Protein AF-A0AA36I804-F1 (afdb_monomer_lite)

Organism: NCBI:txid2562239

Secondary structure (DSSP, 8-state):
--------SSSTTTTTSSS-------S---SS-----SGGG---SB-S-HHHHHHHHHHHHHTTTTEEEEEEEE-TTSTHHHHTTT-EEEEEEEEESSHHHHHHHHHHHHHHHH-SSHHHHHHHHHTS-HHHHHTTS---TTTHHHHHTSPP-HHHHHHHHHHS-HHHHHHHHHHHHHHHHS---TT---TTS-TTTTEESS--GGG--SBPTTSSSBPP-S-EE--TTSGGGSSHHHHHHHHHHHHHS-EEEEES--TTT--HHHHS-TT---S-EEEEE---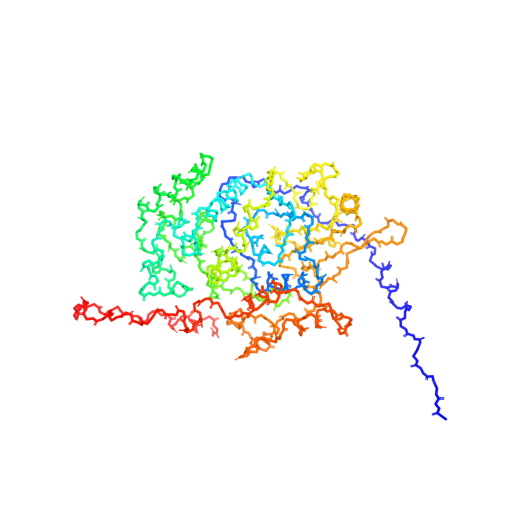SSSGGGSGGGS-HHHHHHHHHHHGGG-EEEEESSS-GGGSEEEEEE-TTS-EEEEES--S-GGGGS-HHHHTTS-TTT----SSPPPPHHHHHHHHTTTS--PPPPHHHHHHHHHHHS--GGG-TTTSPP--S-SSSS-TT-------STTSGGGS--

Foldseek 3Di:
DDDDDDDPDPPPVVVVVPPCPPDPDPDVDDPFDDQDEDDLNAQQFDQFLVLLLLLQLLLCQLVVVQEWQEEEEELGRVSVLLNLLRHQYQAYFYEYLYVLSLLSSLLLLLLLLLAQALQLSVCLLQQFRQVVVLLAPHDELVCQLVRLPGQRDPVSPVSSLVSDDPSSNVSSVVVNCLSNVDPLPVPCPDPPSGLNNAETAADDCVQFDPAFLQLSFGRGDSHGYNNQLARCNVGRSSSVSSSVSSVNHHYHYYYSDGPPVDAPCNGDPQLSQAAQYEYEDEPPDPDPCRQPQNRDQVRLLRQCVNNDPNWYWYAYGRDHQQRRIWTWDQDPPRGIGTGGLRPFDCLLQAECVRVPPHDVVSRNPPPDQRDFSQVSSCRSVVNPDRPDGDPSSRVSSNSNSYHGNSPDPVNRNDNDPPDPPPPPDDDPPPPPDPPPVPPPPD

Radius of gyration: 23.33 Å; chains: 1; bounding box: 69×56×72 Å

Structure (mmCIF, N/CA/C/O backbone):
data_AF-A0AA36I804-F1
#
_entry.id   AF-A0AA36I804-F1
#
loop_
_atom_site.group_PDB
_atom_site.id
_atom_site.type_symbol
_atom_site.label_atom_id
_atom_site.label_alt_id
_atom_site.label_comp_id
_atom_site.label_asym_id
_atom_site.label_entity_id
_atom_site.label_seq_id
_atom_site.pdbx_PDB_ins_code
_atom_site.Cartn_x
_atom_site.Cartn_y
_atom_site.Cartn_z
_atom_site.occupancy
_atom_site.B_iso_or_equiv
_atom_site.auth_seq_id
_atom_site.auth_comp_id
_atom_site.auth_asym_id
_atom_site.auth_atom_id
_atom_site.pdbx_PDB_model_num
ATOM 1 N N . MET A 1 1 ? -43.777 -33.871 27.467 1.00 36.34 1 MET A N 1
ATOM 2 C CA . MET A 1 1 ? -42.308 -34.022 27.577 1.00 36.34 1 MET A CA 1
ATOM 3 C C . MET A 1 1 ? -41.627 -33.100 26.575 1.00 36.34 1 MET A C 1
ATOM 5 O O . MET A 1 1 ? -41.025 -33.543 25.610 1.00 36.34 1 MET A O 1
ATOM 9 N N . VAL A 1 2 ? -41.787 -31.798 26.796 1.00 34.91 2 VAL A N 1
ATOM 10 C CA . VAL A 1 2 ? -41.120 -30.710 26.077 1.00 34.91 2 VAL A CA 1
ATOM 11 C C . VAL A 1 2 ? -40.857 -29.665 27.151 1.00 34.91 2 VAL A C 1
ATOM 13 O O . VAL A 1 2 ? -41.813 -29.263 27.807 1.00 34.91 2 VAL A O 1
ATOM 16 N N . HIS A 1 3 ? -39.584 -29.344 27.376 1.00 30.28 3 HIS A N 1
ATOM 17 C CA . HIS A 1 3 ? -39.017 -28.096 27.909 1.00 30.28 3 HIS A CA 1
ATOM 18 C C . HIS A 1 3 ? -37.711 -28.363 28.670 1.00 30.28 3 HIS A C 1
ATOM 20 O O . HIS A 1 3 ? -37.581 -29.375 29.349 1.00 30.28 3 HIS A O 1
ATOM 26 N N . LEU A 1 4 ? -36.821 -27.366 28.581 1.00 29.67 4 LEU A N 1
ATOM 27 C CA . LEU A 1 4 ? -35.582 -27.129 29.338 1.00 29.67 4 LEU A CA 1
ATOM 28 C C . LEU A 1 4 ? -34.293 -27.754 28.788 1.00 29.67 4 LEU A C 1
ATOM 30 O O . LEU A 1 4 ? -33.964 -28.892 29.086 1.00 29.67 4 LEU A O 1
ATOM 34 N N . ALA A 1 5 ? -33.521 -26.933 28.062 1.00 29.45 5 ALA A N 1
ATOM 35 C CA . ALA A 1 5 ? -32.164 -26.531 28.473 1.00 29.45 5 ALA A CA 1
ATOM 36 C C . ALA A 1 5 ? -31.499 -25.648 27.394 1.00 29.45 5 ALA A C 1
ATOM 38 O O . ALA A 1 5 ? -30.772 -26.132 26.533 1.00 29.45 5 ALA A O 1
ATOM 39 N N . ARG A 1 6 ? -31.728 -24.330 27.440 1.00 37.41 6 ARG A N 1
ATOM 40 C CA . ARG A 1 6 ? -30.865 -23.319 26.796 1.00 37.41 6 ARG A CA 1
ATOM 41 C C . ARG A 1 6 ? -30.907 -22.040 27.628 1.00 37.41 6 ARG A C 1
ATOM 43 O O . ARG A 1 6 ? -31.698 -21.150 27.351 1.00 37.41 6 ARG A O 1
ATOM 50 N N . ALA A 1 7 ? -30.095 -21.993 28.682 1.00 34.31 7 ALA A N 1
ATOM 51 C CA . ALA A 1 7 ? -29.822 -20.769 29.439 1.00 34.31 7 ALA A CA 1
ATOM 52 C C . ALA A 1 7 ? -28.572 -20.920 30.328 1.00 34.31 7 ALA A C 1
ATOM 54 O O . ALA A 1 7 ? -28.661 -20.723 31.530 1.00 34.31 7 ALA A O 1
ATOM 55 N N . GLN A 1 8 ? -27.413 -21.296 29.772 1.00 33.22 8 GLN A N 1
ATOM 56 C CA . GLN A 1 8 ? -26.123 -21.204 30.479 1.00 33.22 8 GLN A CA 1
ATOM 57 C C . GLN A 1 8 ? -24.974 -21.004 29.477 1.00 33.22 8 GLN A C 1
ATOM 59 O O . GLN A 1 8 ? -24.332 -21.963 29.069 1.00 33.22 8 GLN A O 1
ATOM 64 N N . SER A 1 9 ? -24.716 -19.763 29.057 1.00 37.69 9 SER A N 1
ATOM 65 C CA . SER A 1 9 ? -23.403 -19.401 28.476 1.00 37.69 9 SER A CA 1
ATOM 66 C C . SER A 1 9 ? -23.043 -17.909 28.525 1.00 37.69 9 SER A C 1
ATOM 68 O O . SER A 1 9 ? -21.927 -17.556 28.161 1.00 37.69 9 SER A O 1
ATOM 70 N N . ALA A 1 10 ? -23.902 -17.024 29.046 1.00 36.06 10 ALA A N 1
ATOM 71 C CA . ALA A 1 10 ? -23.559 -15.602 29.187 1.00 36.06 10 ALA A CA 1
ATOM 72 C C . ALA A 1 10 ? -22.596 -15.306 30.361 1.00 36.06 10 ALA A C 1
ATOM 74 O O . ALA A 1 10 ? -21.935 -14.276 30.366 1.00 36.06 10 ALA A O 1
ATOM 75 N N . GLY A 1 11 ? -22.480 -16.210 31.344 1.00 31.12 11 GLY A N 1
ATOM 76 C CA . GLY A 1 11 ? -21.652 -15.999 32.542 1.00 31.12 11 GLY A CA 1
ATOM 77 C C . GLY A 1 11 ? -20.171 -16.372 32.402 1.00 31.12 11 GLY A C 1
ATOM 78 O O . GLY A 1 11 ? -19.367 -15.932 33.213 1.00 31.12 11 GLY A O 1
ATOM 79 N N . ALA A 1 12 ? -19.792 -17.152 31.384 1.00 34.53 12 ALA A N 1
ATOM 80 C CA . ALA A 1 12 ? -18.416 -17.642 31.224 1.00 34.53 12 ALA A CA 1
ATOM 81 C C . ALA A 1 12 ? -17.498 -16.677 30.449 1.00 34.53 12 ALA A C 1
ATOM 83 O O . ALA A 1 12 ? -16.282 -16.843 30.458 1.00 34.53 12 ALA A O 1
ATOM 84 N N . TRP A 1 13 ? -18.063 -15.658 29.793 1.00 33.75 13 TRP A N 1
ATOM 85 C CA . TRP A 1 13 ? -17.286 -14.665 29.044 1.0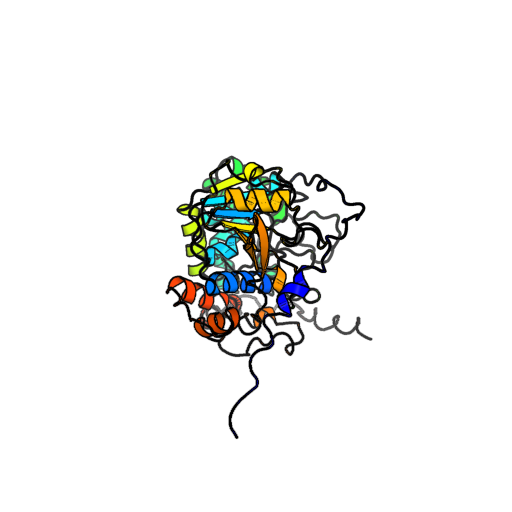0 33.75 13 TRP A CA 1
ATOM 86 C C . TRP A 1 13 ? -16.748 -13.531 29.925 1.00 33.75 13 TRP A C 1
ATOM 88 O O . TRP A 1 13 ? -15.673 -13.007 29.649 1.00 33.75 13 TRP A O 1
ATOM 98 N N . CYS A 1 14 ? -17.429 -13.184 31.024 1.00 32.28 14 CYS A N 1
ATOM 99 C CA . CYS A 1 14 ? -16.941 -12.145 31.938 1.00 32.28 14 CYS A CA 1
ATOM 100 C C . CYS A 1 14 ? -15.756 -12.613 32.797 1.00 32.28 14 CYS A C 1
ATOM 102 O O . CYS A 1 14 ? -14.885 -11.807 33.102 1.00 32.28 14 CYS A O 1
ATOM 104 N N . SER A 1 15 ? -15.660 -13.906 33.123 1.00 31.61 15 SER A N 1
ATOM 105 C CA . SER A 1 15 ? -14.543 -14.449 33.909 1.00 31.61 15 SER A CA 1
ATOM 106 C C . SER A 1 15 ? -13.250 -14.639 33.108 1.00 31.61 15 SER A C 1
ATOM 108 O O . SER A 1 15 ? -12.186 -14.745 33.706 1.00 31.61 15 SER A O 1
ATOM 110 N N . PHE A 1 16 ? -13.304 -14.646 31.770 1.00 34.97 16 PHE A N 1
ATOM 111 C CA . PHE A 1 16 ? -12.100 -14.756 30.932 1.00 34.97 16 PHE A CA 1
ATOM 112 C C . PHE A 1 16 ? -11.334 -13.423 30.816 1.00 34.97 16 PHE A C 1
ATOM 114 O O . PHE A 1 16 ? -10.134 -13.416 3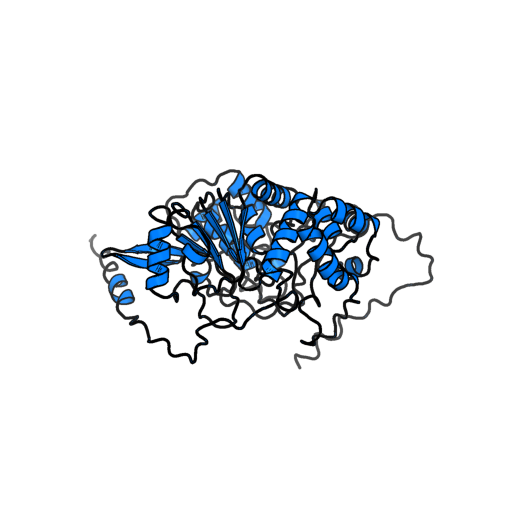0.558 1.00 34.97 16 PHE A O 1
ATOM 121 N N . LEU A 1 17 ? -12.003 -12.288 31.058 1.00 38.88 17 LEU A N 1
ATOM 122 C CA . LEU A 1 17 ? -11.404 -10.951 30.950 1.00 38.88 17 LEU A CA 1
ATOM 123 C C . LEU A 1 17 ? -10.764 -10.441 32.253 1.00 38.88 17 LEU A C 1
ATOM 125 O O . LEU A 1 17 ? -10.002 -9.478 32.207 1.00 38.88 17 LEU A O 1
ATOM 129 N N . GLU A 1 18 ? -11.022 -11.070 33.404 1.00 35.62 18 GLU A N 1
ATOM 130 C CA . GLU A 1 18 ? -10.453 -10.627 34.691 1.00 35.62 18 GLU A CA 1
ATOM 131 C C . GLU A 1 18 ? -9.109 -11.284 35.046 1.00 35.62 18 GLU A C 1
ATOM 133 O O . GLU A 1 18 ? -8.389 -10.775 35.907 1.00 35.62 18 GLU A O 1
ATOM 138 N N . GLU A 1 19 ? -8.711 -12.361 34.362 1.00 35.62 19 GLU A N 1
ATOM 139 C CA . GLU A 1 19 ? -7.488 -13.105 34.706 1.00 35.62 19 GLU A CA 1
ATOM 140 C C . GLU A 1 19 ? -6.243 -12.724 33.892 1.00 35.62 19 GLU A C 1
ATOM 142 O O . GLU A 1 19 ? -5.149 -13.212 34.166 1.00 35.62 19 GLU A O 1
ATOM 147 N N . HIS A 1 20 ? -6.352 -11.780 32.955 1.00 37.91 20 HIS A N 1
ATOM 148 C CA . HIS A 1 20 ? -5.180 -11.147 32.342 1.00 37.91 20 HIS A CA 1
ATOM 149 C C . HIS A 1 20 ? -4.800 -9.905 33.148 1.00 37.91 20 HIS A C 1
ATOM 151 O O . HIS A 1 20 ? -4.926 -8.766 32.696 1.00 37.91 20 HIS A O 1
ATOM 157 N N . LYS A 1 21 ? -4.316 -10.125 34.378 1.00 34.47 21 LYS A N 1
ATOM 158 C CA . LYS A 1 21 ? -3.497 -9.114 35.053 1.00 34.47 21 LYS A CA 1
ATOM 159 C C . LYS A 1 21 ? -2.364 -8.778 34.091 1.00 34.47 21 LYS A C 1
ATOM 161 O O . LYS A 1 21 ? -1.598 -9.673 33.744 1.00 34.47 21 LYS A O 1
ATOM 166 N N . ALA A 1 22 ? -2.306 -7.524 33.642 1.00 35.78 22 ALA A N 1
ATOM 167 C CA . ALA A 1 22 ? -1.203 -6.993 32.855 1.00 35.78 22 ALA A CA 1
ATOM 168 C C . ALA A 1 22 ? 0.107 -7.437 33.510 1.00 35.78 22 ALA A C 1
ATOM 170 O O . ALA A 1 22 ? 0.464 -6.957 34.587 1.00 35.78 22 ALA A O 1
ATOM 171 N N . VAL A 1 23 ? 0.764 -8.430 32.910 1.00 34.12 23 VAL A N 1
ATOM 172 C CA . VAL A 1 23 ? 2.086 -8.863 33.342 1.00 34.12 23 VAL A CA 1
ATOM 173 C C . VAL A 1 23 ? 2.969 -7.628 33.175 1.00 34.12 23 VAL A C 1
ATOM 175 O O . VAL A 1 23 ? 3.000 -7.089 32.064 1.00 34.12 23 VAL A O 1
ATOM 178 N N . PRO A 1 24 ? 3.624 -7.120 34.236 1.00 36.16 24 PRO A N 1
ATOM 179 C CA . PRO A 1 24 ? 4.566 -6.022 34.099 1.00 36.16 24 PRO A CA 1
ATOM 180 C C . PRO A 1 24 ? 5.615 -6.458 33.080 1.00 36.16 24 PRO A C 1
ATOM 182 O O . PRO A 1 24 ? 6.324 -7.444 33.281 1.00 36.16 24 PRO A O 1
ATOM 185 N N . TYR A 1 25 ? 5.610 -5.801 31.926 1.00 39.97 25 TYR A N 1
ATOM 186 C CA . TYR A 1 25 ? 6.404 -6.198 30.776 1.00 39.97 25 TYR A CA 1
ATOM 187 C C . TYR A 1 25 ? 7.845 -5.723 30.989 1.00 39.97 25 TYR A C 1
ATOM 189 O O . TYR A 1 25 ? 8.237 -4.663 30.516 1.00 39.97 25 TYR A O 1
ATOM 197 N N . GLU A 1 26 ? 8.629 -6.502 31.733 1.00 36.41 26 GLU A N 1
ATOM 198 C CA . GLU A 1 26 ? 10.083 -6.358 31.844 1.00 36.41 26 GLU A CA 1
ATOM 199 C C . GLU A 1 26 ? 10.768 -7.305 30.847 1.00 36.41 26 GLU A C 1
ATOM 201 O O . GLU A 1 26 ? 11.470 -8.245 31.212 1.00 36.41 26 GLU A O 1
ATOM 206 N N . PHE A 1 27 ? 10.581 -7.075 29.545 1.00 42.28 27 PHE A N 1
ATOM 207 C CA . PHE A 1 27 ? 11.726 -7.317 28.667 1.00 42.28 27 PHE A CA 1
ATOM 208 C C . PHE A 1 27 ? 12.724 -6.193 28.946 1.00 42.28 27 PHE A C 1
ATOM 210 O O . PHE A 1 27 ? 12.303 -5.090 29.287 1.00 42.28 27 PHE A O 1
ATOM 217 N N . GLY A 1 28 ? 14.028 -6.435 28.792 1.00 41.16 28 GLY A N 1
ATOM 218 C CA . GLY A 1 28 ? 15.053 -5.381 28.721 1.00 41.16 28 GLY A CA 1
ATOM 219 C C . GLY A 1 28 ? 14.850 -4.496 27.483 1.00 41.16 28 GLY A C 1
ATOM 220 O O . GLY A 1 28 ? 15.696 -4.445 26.597 1.00 41.16 28 GLY A O 1
ATOM 221 N N . ALA A 1 29 ? 13.661 -3.904 27.391 1.00 42.09 29 ALA A N 1
ATOM 222 C CA . ALA A 1 29 ? 13.040 -3.289 26.248 1.00 42.09 29 ALA A CA 1
ATOM 223 C C . ALA A 1 29 ? 13.727 -1.958 26.026 1.00 42.09 29 ALA A C 1
ATOM 225 O O . ALA A 1 29 ? 13.688 -1.072 26.882 1.00 42.09 29 ALA A O 1
ATOM 226 N N . LYS A 1 30 ? 14.364 -1.816 24.867 1.00 44.59 30 LYS A N 1
ATOM 227 C CA . LYS A 1 30 ? 14.705 -0.490 24.378 1.00 44.59 30 LYS A CA 1
ATOM 228 C C . LYS A 1 30 ? 13.410 0.328 24.392 1.00 44.59 30 LYS A C 1
ATOM 230 O O . LYS A 1 30 ? 12.423 -0.064 23.780 1.00 44.59 30 LYS A O 1
ATOM 235 N N . THR A 1 31 ? 13.401 1.416 25.153 1.00 51.88 31 THR A N 1
ATOM 236 C CA . THR A 1 31 ? 12.280 2.365 25.238 1.00 51.88 31 THR A CA 1
ATOM 237 C C . THR A 1 31 ? 12.224 3.303 24.033 1.00 51.88 31 THR A C 1
ATOM 239 O O . THR A 1 31 ? 11.329 4.139 23.952 1.00 51.88 31 THR A O 1
ATOM 242 N N . GLN A 1 32 ? 13.202 3.183 23.135 1.00 55.88 32 GLN A N 1
ATOM 243 C CA . GLN A 1 32 ? 13.317 3.905 21.881 1.00 55.88 32 GLN A CA 1
ATOM 244 C C . GLN A 1 32 ? 13.775 2.932 20.803 1.00 55.88 32 GLN A C 1
ATOM 246 O O . GLN A 1 32 ? 14.670 2.111 21.036 1.00 55.88 32 GLN A O 1
ATOM 251 N N . SER A 1 33 ? 13.164 3.044 19.632 1.00 58.56 33 SER A N 1
ATOM 252 C CA . SER A 1 33 ? 13.647 2.400 18.417 1.00 58.56 33 SER A CA 1
ATOM 253 C C . SER A 1 33 ? 15.117 2.755 18.145 1.00 58.56 33 SER A C 1
ATOM 255 O O . SER A 1 33 ? 15.566 3.865 18.444 1.00 58.56 33 SER A O 1
ATOM 257 N N . ASP A 1 34 ? 15.886 1.825 17.566 1.00 64.00 34 ASP A N 1
ATOM 258 C CA . ASP A 1 34 ? 17.216 2.162 17.047 1.00 64.00 34 ASP A CA 1
ATOM 259 C C . ASP A 1 34 ? 17.085 3.282 15.999 1.00 64.00 34 ASP A C 1
ATOM 261 O O . ASP A 1 34 ? 16.128 3.276 15.218 1.00 64.00 34 ASP A O 1
ATOM 265 N N . PRO A 1 35 ? 18.011 4.259 15.962 1.00 62.97 35 PRO A N 1
ATOM 266 C CA . PRO A 1 35 ? 17.950 5.336 14.987 1.00 62.97 35 PRO A CA 1
ATOM 267 C C . PRO A 1 35 ? 18.153 4.766 13.577 1.00 62.97 35 PRO A C 1
ATOM 269 O O . PRO A 1 35 ? 19.281 4.549 13.134 1.00 62.97 35 PRO A O 1
ATOM 272 N N . HIS A 1 36 ? 17.050 4.521 12.873 1.00 65.00 36 HIS A N 1
ATOM 273 C CA . HIS A 1 36 ? 17.043 4.243 11.442 1.00 65.00 36 HIS A CA 1
ATOM 274 C C . HIS A 1 36 ? 17.250 5.556 10.698 1.00 65.00 36 HIS A C 1
ATOM 276 O O . HIS A 1 36 ? 16.462 6.492 10.852 1.00 65.00 36 HIS A O 1
ATOM 282 N N . ALA A 1 37 ? 18.316 5.646 9.905 1.00 73.81 37 ALA A N 1
ATOM 283 C CA . ALA A 1 37 ? 18.656 6.892 9.239 1.00 73.81 37 ALA A CA 1
ATOM 284 C C . ALA A 1 37 ? 19.238 6.655 7.847 1.00 73.81 37 ALA A C 1
ATOM 286 O O . ALA A 1 37 ? 20.262 5.992 7.662 1.00 73.81 37 ALA A O 1
ATOM 287 N N . GLY A 1 38 ? 18.605 7.301 6.870 1.00 84.12 38 GLY A N 1
ATOM 288 C CA . GLY A 1 38 ? 19.058 7.313 5.486 1.00 84.12 38 GLY A CA 1
ATOM 289 C C . GLY A 1 38 ? 18.551 6.123 4.676 1.00 84.12 38 GLY A C 1
ATOM 290 O O . GLY A 1 38 ? 17.864 5.234 5.179 1.00 84.12 38 GLY A O 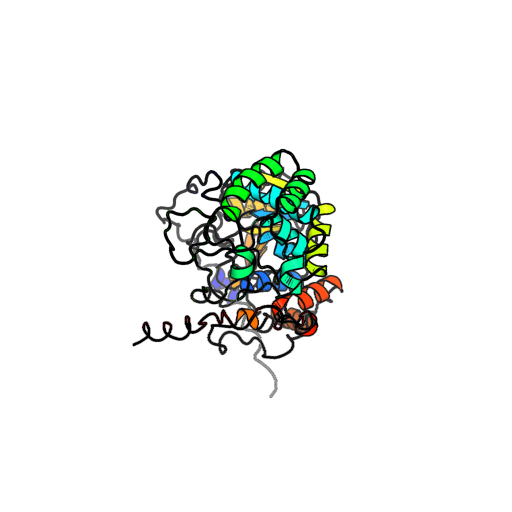1
ATOM 291 N N . PHE A 1 39 ? 18.901 6.117 3.390 1.00 84.81 39 PHE A N 1
ATOM 292 C CA . PHE A 1 39 ? 18.374 5.161 2.411 1.00 84.81 39 PHE A CA 1
ATOM 293 C C . PHE A 1 39 ? 18.793 3.709 2.656 1.00 84.81 39 PHE A C 1
ATOM 295 O O . PHE A 1 39 ? 18.056 2.803 2.292 1.00 84.81 39 PHE A O 1
ATOM 302 N N . LYS A 1 40 ? 19.918 3.462 3.337 1.00 82.19 40 LYS A N 1
ATOM 303 C CA . LYS A 1 40 ? 20.357 2.099 3.687 1.00 82.19 40 LYS A CA 1
ATOM 304 C C . LYS A 1 40 ? 19.366 1.347 4.590 1.00 82.19 40 LYS A C 1
ATOM 306 O O . LYS A 1 40 ? 19.346 0.121 4.561 1.00 82.19 40 LYS A O 1
ATOM 311 N N . ASP A 1 41 ? 18.535 2.068 5.341 1.00 81.88 41 ASP A N 1
ATOM 312 C CA . ASP A 1 41 ? 17.562 1.500 6.279 1.00 81.88 41 ASP A CA 1
ATOM 313 C C . ASP A 1 41 ? 16.118 1.625 5.754 1.00 81.88 41 ASP A C 1
ATOM 315 O O . ASP A 1 41 ? 15.165 1.416 6.500 1.00 81.88 41 ASP A O 1
ATOM 319 N N . VAL A 1 42 ? 15.932 2.007 4.484 1.00 86.31 42 VAL A N 1
ATOM 320 C CA . VAL A 1 42 ? 14.605 2.119 3.863 1.00 86.31 42 VAL A CA 1
ATOM 321 C C . VAL A 1 42 ? 14.156 0.762 3.329 1.00 86.31 42 VAL A C 1
ATOM 323 O O . VAL A 1 42 ? 14.911 0.025 2.695 1.00 86.31 42 VAL A O 1
ATOM 326 N N . TYR A 1 43 ? 12.885 0.435 3.551 1.00 86.81 43 TYR A N 1
ATOM 327 C CA . TYR A 1 43 ? 12.244 -0.722 2.942 1.00 86.81 43 TYR A CA 1
ATOM 328 C C . TYR A 1 43 ? 11.693 -0.349 1.562 1.00 86.81 43 TYR A C 1
ATOM 330 O O . TYR A 1 43 ? 10.567 0.109 1.444 1.00 86.81 43 TYR A O 1
ATOM 338 N N . PHE A 1 44 ? 12.471 -0.558 0.499 1.00 87.50 44 PHE A N 1
ATOM 339 C CA . PHE A 1 44 ? 12.088 -0.091 -0.844 1.00 87.50 44 PHE A CA 1
ATOM 340 C C . PHE A 1 44 ? 10.870 -0.783 -1.464 1.00 87.50 44 PHE A C 1
ATOM 342 O O . PHE A 1 44 ? 10.265 -0.226 -2.372 1.00 87.50 44 PHE A O 1
ATOM 349 N N . GLY A 1 45 ? 10.496 -1.969 -0.985 1.00 88.56 45 GLY A N 1
ATOM 350 C CA . GLY A 1 45 ? 9.331 -2.706 -1.473 1.00 88.56 45 GLY A CA 1
ATOM 351 C C . GLY A 1 45 ? 8.737 -3.628 -0.414 1.00 88.56 45 GLY A C 1
ATOM 352 O O . GLY A 1 45 ? 9.310 -3.811 0.668 1.00 88.56 45 GLY A O 1
ATOM 353 N N . ALA A 1 46 ? 7.583 -4.213 -0.729 1.00 89.00 46 ALA A N 1
ATOM 354 C CA . ALA A 1 46 ? 6.808 -5.072 0.160 1.00 89.00 46 ALA A CA 1
ATOM 355 C C . ALA A 1 46 ? 7.593 -6.318 0.567 1.00 89.00 46 ALA A C 1
ATOM 357 O O . ALA A 1 46 ? 8.224 -6.987 -0.257 1.00 89.00 46 ALA A O 1
ATOM 358 N N . ASN A 1 47 ? 7.537 -6.629 1.861 1.00 86.31 47 ASN A N 1
ATOM 359 C CA . ASN A 1 47 ? 7.864 -7.952 2.396 1.00 86.31 47 ASN A CA 1
ATOM 360 C C . ASN A 1 47 ? 6.734 -8.507 3.265 1.00 86.31 47 ASN A C 1
ATOM 362 O O . ASN A 1 47 ? 6.927 -9.456 4.029 1.00 86.31 47 ASN A O 1
ATOM 366 N N . GLU A 1 48 ? 5.568 -7.885 3.199 1.00 88.25 48 GLU A N 1
ATOM 367 C CA . GLU A 1 48 ? 4.387 -8.361 3.868 1.00 88.25 48 GLU A CA 1
ATOM 368 C C . GLU A 1 48 ? 3.872 -9.625 3.173 1.00 88.25 48 GLU A C 1
ATOM 370 O O . GLU A 1 48 ? 3.876 -9.715 1.942 1.00 88.25 48 GLU A O 1
ATOM 375 N N . PRO A 1 49 ? 3.438 -10.627 3.948 1.00 89.81 49 PRO A N 1
ATOM 376 C CA . PRO A 1 49 ? 2.766 -11.794 3.405 1.00 89.81 49 PRO A CA 1
ATOM 377 C C . PRO A 1 49 ? 1.507 -11.358 2.652 1.00 89.81 49 PRO A C 1
ATOM 379 O O . PRO A 1 49 ? 0.540 -10.905 3.258 1.00 89.81 49 PRO A O 1
ATOM 382 N N . TRP A 1 50 ? 1.497 -11.501 1.325 1.00 91.56 50 TRP A N 1
ATOM 383 C CA . TRP A 1 50 ? 0.412 -10.955 0.502 1.00 91.56 50 TRP A CA 1
ATOM 384 C C . TRP A 1 50 ? -0.983 -11.478 0.892 1.00 91.56 50 TRP A C 1
ATOM 386 O O . TRP A 1 50 ? -1.966 -10.744 0.828 1.00 91.56 50 TRP A O 1
ATOM 396 N N . GLY A 1 51 ? -1.087 -12.730 1.350 1.00 92.94 51 GLY A N 1
ATOM 397 C CA . GLY A 1 51 ? -2.368 -13.271 1.805 1.00 92.94 51 GLY A CA 1
ATOM 398 C C . GLY A 1 51 ? -2.860 -12.697 3.143 1.00 92.94 51 GLY A C 1
ATOM 399 O O . GLY A 1 51 ? -4.070 -12.692 3.362 1.00 92.94 51 GLY A O 1
ATOM 400 N N . GLU A 1 52 ? -1.980 -12.143 3.988 1.00 94.06 52 GLU A N 1
ATOM 401 C CA . GLU A 1 52 ? -2.388 -11.328 5.144 1.00 94.06 52 GLU A CA 1
ATOM 402 C C . GLU A 1 52 ? -2.944 -9.985 4.672 1.00 94.06 52 GLU A C 1
ATOM 404 O O . GLU A 1 52 ? -4.067 -9.650 5.028 1.00 94.06 52 GLU A O 1
ATOM 409 N N . THR A 1 53 ? -2.256 -9.287 3.759 1.00 95.38 53 THR A N 1
ATOM 410 C CA . THR A 1 53 ? -2.772 -8.026 3.196 1.00 95.38 53 THR A CA 1
ATOM 411 C C . THR A 1 53 ? -4.157 -8.210 2.558 1.00 95.38 53 THR A C 1
ATOM 413 O O . THR A 1 53 ? -5.050 -7.385 2.749 1.00 95.38 53 THR A O 1
ATOM 416 N N . LEU A 1 54 ? -4.381 -9.311 1.829 1.00 96.25 54 LEU A N 1
ATOM 417 C CA . LEU A 1 54 ? -5.703 -9.634 1.281 1.00 96.25 54 LEU A CA 1
ATOM 418 C C . LEU A 1 54 ? -6.743 -9.927 2.363 1.00 96.25 54 LEU A C 1
ATOM 420 O O . LEU A 1 54 ? -7.878 -9.465 2.257 1.00 96.25 54 LEU A O 1
ATOM 424 N N . HIS A 1 55 ? -6.374 -10.692 3.391 1.00 96.62 55 HIS A N 1
ATOM 425 C CA . HIS A 1 55 ? -7.251 -10.950 4.529 1.00 96.62 55 HIS A CA 1
ATOM 426 C C . HIS A 1 55 ? -7.688 -9.654 5.210 1.00 96.62 55 HIS A C 1
ATOM 428 O O . HIS A 1 55 ? -8.872 -9.498 5.515 1.00 96.62 55 HIS A O 1
ATOM 434 N N . ASP A 1 56 ? -6.766 -8.714 5.389 1.00 97.69 56 ASP A N 1
ATOM 435 C CA . ASP A 1 56 ? -7.051 -7.428 6.009 1.00 97.69 56 ASP A CA 1
ATOM 436 C C . ASP A 1 56 ? -8.032 -6.623 5.158 1.00 97.69 56 ASP A C 1
ATOM 438 O O . ASP A 1 56 ? -9.071 -6.186 5.653 1.00 97.69 56 ASP A O 1
ATOM 442 N N . ILE A 1 57 ? -7.771 -6.510 3.851 1.00 98.19 57 ILE A N 1
ATOM 443 C CA . ILE A 1 57 ? -8.666 -5.828 2.907 1.00 98.19 57 ILE A CA 1
ATOM 444 C C . ILE A 1 57 ? -10.063 -6.467 2.911 1.00 98.19 57 ILE A C 1
ATOM 446 O O . ILE A 1 57 ? -11.069 -5.760 2.991 1.00 98.19 57 ILE A O 1
ATOM 450 N N . PHE A 1 58 ? -10.154 -7.798 2.866 1.00 98.00 58 PHE A N 1
ATOM 451 C CA . PHE A 1 58 ? -11.440 -8.501 2.891 1.00 98.00 58 PHE A CA 1
ATOM 452 C C . PHE A 1 58 ? -12.176 -8.308 4.215 1.00 98.00 58 PHE A C 1
ATOM 454 O O . PHE A 1 58 ? -13.392 -8.128 4.213 1.00 98.00 58 PHE A O 1
ATOM 461 N N . THR A 1 59 ? -11.449 -8.269 5.331 1.00 98.12 59 THR A N 1
ATOM 462 C CA . THR A 1 59 ? -12.015 -7.964 6.647 1.00 98.12 59 THR A CA 1
ATOM 463 C C . THR A 1 59 ? -12.610 -6.554 6.671 1.00 98.12 59 THR A C 1
ATOM 465 O O . THR A 1 59 ? -13.748 -6.375 7.103 1.00 98.12 59 THR A O 1
ATOM 468 N N . LEU A 1 60 ? -11.901 -5.554 6.138 1.00 98.31 60 LEU A N 1
ATOM 469 C CA . LEU A 1 60 ? -12.413 -4.181 6.048 1.00 98.31 60 LEU A CA 1
ATOM 470 C C . LEU A 1 60 ? -13.676 -4.091 5.177 1.00 98.31 60 LEU A C 1
ATOM 472 O O . LEU A 1 60 ? -14.646 -3.444 5.579 1.00 98.31 60 LEU A O 1
ATOM 476 N N . ILE A 1 61 ? -13.706 -4.789 4.034 1.00 97.88 61 ILE A N 1
ATOM 477 C CA . ILE A 1 61 ? -14.893 -4.881 3.167 1.00 97.88 61 ILE A CA 1
ATOM 478 C C . ILE A 1 61 ? -16.066 -5.529 3.916 1.00 97.88 61 ILE A C 1
ATOM 480 O O . ILE A 1 61 ? -17.169 -4.977 3.931 1.00 97.88 61 ILE A O 1
ATOM 484 N N . ALA A 1 62 ? -15.842 -6.672 4.570 1.00 97.31 62 ALA A N 1
ATOM 485 C CA . ALA A 1 62 ? -16.886 -7.392 5.296 1.00 97.31 62 ALA A CA 1
ATOM 486 C C . ALA A 1 62 ? -17.520 -6.545 6.406 1.00 97.31 62 ALA A C 1
ATOM 488 O O . ALA A 1 62 ? -18.739 -6.561 6.587 1.00 97.31 62 ALA A O 1
ATOM 489 N N . HIS A 1 63 ? -16.699 -5.762 7.105 1.00 96.75 63 HIS A N 1
ATOM 490 C CA . HIS A 1 63 ? -17.122 -4.882 8.191 1.00 96.75 63 HIS A CA 1
ATOM 491 C C . HIS A 1 63 ? -17.593 -3.494 7.739 1.00 96.75 63 HIS A C 1
ATOM 493 O O . HIS A 1 63 ? -17.900 -2.662 8.595 1.00 96.75 63 HIS A O 1
ATOM 499 N N . LYS A 1 64 ? -17.679 -3.226 6.427 1.00 96.50 64 LYS A N 1
ATOM 500 C CA . LYS A 1 64 ? -18.075 -1.913 5.882 1.00 96.50 64 LYS A CA 1
ATOM 501 C C . LYS A 1 64 ? -17.199 -0.763 6.354 1.00 96.50 64 LYS A C 1
ATOM 503 O O . LYS A 1 64 ? -17.650 0.375 6.455 1.00 96.50 64 LYS A O 1
ATOM 508 N N . PHE A 1 65 ? -15.932 -1.060 6.610 1.00 97.12 65 PHE A N 1
ATOM 509 C CA . PHE A 1 65 ? -14.931 -0.084 7.014 1.00 97.12 65 PHE A CA 1
ATOM 510 C C . PHE A 1 65 ? -14.101 0.375 5.807 1.00 97.12 65 PHE A C 1
ATOM 512 O O . PHE A 1 65 ? -12.875 0.415 5.838 1.00 97.12 65 PHE A O 1
ATOM 519 N N . THR A 1 66 ? -14.800 0.663 4.708 1.00 97.44 66 THR A N 1
ATOM 520 C CA . THR A 1 66 ? -14.238 1.067 3.411 1.00 97.44 66 THR A CA 1
ATOM 521 C C . THR A 1 66 ? -14.352 2.569 3.177 1.00 97.44 66 THR A C 1
ATOM 523 O O . THR A 1 66 ? -13.571 3.126 2.421 1.00 97.44 66 THR A O 1
ATOM 526 N N . GLN A 1 67 ? -15.269 3.255 3.856 1.00 97.31 67 GLN A N 1
ATOM 527 C CA . GLN A 1 67 ? -15.357 4.715 3.877 1.00 97.31 67 GLN A CA 1
ATOM 528 C C . GLN A 1 67 ? -14.802 5.196 5.214 1.00 97.31 67 GLN A C 1
ATOM 530 O O . GLN A 1 67 ? -15.420 4.967 6.256 1.00 97.31 67 GLN A O 1
ATOM 535 N N . VAL A 1 68 ? -13.626 5.819 5.197 1.00 97.12 68 VAL A N 1
ATOM 536 C CA . VAL A 1 68 ? -12.936 6.256 6.417 1.00 97.12 68 VAL A CA 1
ATOM 537 C C . VAL A 1 68 ? -12.677 7.753 6.352 1.00 97.12 68 VAL A C 1
ATOM 539 O O . VAL A 1 68 ? -12.487 8.322 5.281 1.00 97.12 68 VAL A O 1
ATOM 542 N N . GLU A 1 69 ? -12.698 8.422 7.497 1.00 96.81 69 GLU A N 1
ATOM 543 C CA . GLU A 1 69 ? -12.327 9.835 7.543 1.00 96.81 69 GLU A CA 1
ATOM 544 C C . GLU A 1 69 ? -10.811 9.963 7.370 1.00 96.81 69 GLU A C 1
ATOM 546 O O . GLU A 1 69 ? -10.342 10.725 6.526 1.00 96.81 69 GLU A O 1
ATOM 551 N N . HIS A 1 70 ? -10.062 9.127 8.095 1.00 96.94 70 HIS A N 1
ATOM 552 C CA . HIS A 1 70 ? -8.604 9.169 8.146 1.00 96.94 70 HIS A CA 1
ATOM 553 C C . HIS A 1 70 ? -8.012 7.809 7.819 1.00 96.94 70 HIS A C 1
ATOM 555 O O . HIS A 1 70 ? -8.373 6.803 8.435 1.00 96.94 70 HIS A O 1
ATOM 561 N N . TYR A 1 71 ? -7.067 7.790 6.884 1.00 97.62 71 TYR A N 1
ATOM 562 C CA . TYR A 1 71 ? -6.164 6.667 6.692 1.00 97.62 71 TYR A CA 1
ATOM 563 C C . TYR A 1 71 ? -4.748 7.072 7.081 1.00 97.62 71 TYR A C 1
ATOM 565 O O . TYR A 1 71 ? -4.104 7.871 6.405 1.00 97.62 71 TYR A O 1
ATOM 573 N N . VAL A 1 72 ? -4.277 6.522 8.193 1.00 96.19 72 VAL A N 1
ATOM 574 C CA . VAL A 1 72 ? -2.968 6.809 8.768 1.00 96.19 72 VAL A CA 1
ATOM 575 C C . VAL A 1 72 ? -2.100 5.575 8.577 1.00 96.19 72 VAL A C 1
ATOM 577 O O . VAL A 1 72 ? -2.497 4.473 8.944 1.00 96.19 72 VAL A O 1
ATOM 580 N N . SER A 1 73 ? -0.926 5.718 7.981 1.00 95.62 73 SER A N 1
ATOM 581 C CA . SER A 1 73 ? -0.112 4.565 7.619 1.00 95.62 73 SER A CA 1
ATOM 582 C C . SER A 1 73 ? 1.367 4.840 7.777 1.00 95.62 73 SER A C 1
ATOM 584 O O . SER A 1 73 ? 1.860 5.880 7.341 1.00 95.62 73 SER A O 1
ATOM 586 N N . VAL A 1 74 ? 2.095 3.858 8.307 1.00 93.38 74 VAL A N 1
ATOM 587 C CA . VAL A 1 74 ? 3.547 3.847 8.134 1.00 93.38 74 VAL A CA 1
ATOM 588 C C . VAL A 1 74 ? 3.879 3.805 6.635 1.00 93.38 74 VAL A C 1
ATOM 590 O O . VAL A 1 74 ? 3.169 3.140 5.872 1.00 93.38 74 VAL A O 1
ATOM 593 N N . VAL A 1 75 ? 4.924 4.515 6.204 1.00 92.00 75 VAL A N 1
ATOM 594 C CA . VAL A 1 75 ? 5.414 4.466 4.822 1.00 92.00 75 VAL A CA 1
ATOM 595 C C . VAL A 1 75 ? 5.966 3.080 4.561 1.00 92.00 75 VAL A C 1
ATOM 597 O O . VAL A 1 75 ? 5.405 2.348 3.746 1.00 92.00 75 VAL A O 1
ATOM 600 N N . GLY A 1 76 ? 7.012 2.689 5.299 1.00 83.19 76 GLY A N 1
ATOM 601 C CA . GLY A 1 76 ? 7.590 1.360 5.199 1.00 83.19 76 GLY A CA 1
ATOM 602 C C . GLY A 1 76 ? 7.840 0.943 3.748 1.00 83.19 76 GLY A C 1
ATOM 603 O O . GLY A 1 76 ? 8.479 1.657 2.984 1.00 83.19 76 GLY A O 1
ATOM 604 N N . SER A 1 77 ? 7.284 -0.207 3.370 1.00 75.50 77 SER A N 1
ATOM 605 C CA . SER A 1 77 ? 7.326 -0.785 2.025 1.00 75.50 77 SER A CA 1
ATOM 606 C C . SER A 1 77 ? 6.296 -0.229 1.032 1.00 75.50 77 SER A C 1
ATOM 608 O O . SER A 1 77 ? 6.169 -0.741 -0.082 1.00 75.50 77 SER A O 1
ATOM 610 N N . MET A 1 78 ? 5.500 0.751 1.458 1.00 84.75 78 MET A N 1
ATOM 611 C CA . MET A 1 78 ? 4.293 1.229 0.784 1.00 84.75 78 MET A CA 1
ATOM 612 C C . MET A 1 78 ? 3.238 0.142 0.526 1.00 84.75 78 MET A C 1
ATOM 614 O O . MET A 1 78 ? 2.347 0.331 -0.302 1.00 84.75 78 MET A O 1
ATOM 618 N N . ASN A 1 79 ? 3.235 -0.951 1.310 1.00 91.31 79 ASN A N 1
ATOM 619 C CA . ASN A 1 79 ? 2.110 -1.900 1.342 1.00 91.31 79 ASN A CA 1
ATOM 620 C C . ASN A 1 79 ? 0.768 -1.199 1.644 1.00 91.31 79 ASN A C 1
ATOM 622 O O . ASN A 1 79 ? -0.292 -1.675 1.244 1.00 91.31 79 ASN A O 1
ATOM 626 N N . ALA A 1 80 ? 0.833 -0.021 2.270 1.00 93.69 80 ALA A N 1
ATOM 627 C CA . ALA A 1 80 ? -0.263 0.916 2.463 1.00 93.69 80 ALA A CA 1
ATOM 628 C C . ALA A 1 80 ? -1.114 1.170 1.201 1.00 93.69 80 ALA A C 1
ATOM 630 O O . ALA A 1 80 ? -2.341 1.244 1.261 1.00 93.69 80 ALA A O 1
ATOM 631 N N . LEU A 1 81 ? -0.475 1.256 0.028 1.00 96.81 81 LEU A N 1
ATOM 632 C CA . LEU A 1 81 ? -1.170 1.522 -1.233 1.00 96.81 81 LEU A CA 1
ATOM 633 C C . LEU A 1 81 ? -2.162 0.415 -1.602 1.00 96.81 81 LEU A C 1
ATOM 635 O O . LEU A 1 81 ? -3.177 0.688 -2.239 1.00 96.81 81 LEU A O 1
ATOM 639 N N . ASN A 1 82 ? -1.927 -0.822 -1.157 1.00 97.12 82 ASN A N 1
ATOM 640 C CA . ASN A 1 82 ? -2.837 -1.930 -1.429 1.00 97.12 82 ASN A CA 1
ATOM 641 C C . ASN A 1 82 ? -4.201 -1.736 -0.760 1.00 97.12 82 ASN A C 1
ATOM 643 O O . ASN A 1 82 ? -5.212 -2.144 -1.327 1.00 97.12 82 ASN A O 1
ATOM 647 N N . PHE A 1 83 ? -4.271 -1.062 0.390 1.00 97.94 83 PHE A N 1
ATOM 648 C CA . PHE A 1 83 ? -5.545 -0.792 1.060 1.00 97.94 83 PHE A CA 1
ATOM 649 C C . PHE A 1 83 ? -6.420 0.180 0.264 1.00 97.94 83 PHE A C 1
ATOM 651 O O . PHE A 1 83 ? -7.641 0.014 0.227 1.00 97.94 83 PHE A O 1
ATOM 658 N N . LEU A 1 84 ? -5.813 1.133 -0.452 1.00 98.38 84 LEU A N 1
ATOM 659 C CA . LEU A 1 84 ? -6.523 2.122 -1.276 1.00 98.38 84 LEU A CA 1
ATOM 660 C C . LEU A 1 84 ? -7.305 1.490 -2.444 1.00 98.38 84 LEU A C 1
ATOM 662 O O . LEU A 1 84 ? -8.169 2.131 -3.038 1.00 98.38 84 LEU A O 1
ATOM 666 N N . THR A 1 85 ? -7.080 0.206 -2.743 1.00 97.81 85 THR A N 1
ATOM 667 C CA . THR A 1 85 ? -7.916 -0.549 -3.691 1.00 97.81 85 THR A CA 1
ATOM 668 C C . THR A 1 85 ? -9.355 -0.742 -3.194 1.00 97.81 85 THR A C 1
ATOM 670 O O . THR A 1 85 ? -10.269 -0.854 -4.010 1.00 97.81 85 THR A O 1
ATOM 673 N N . ALA A 1 86 ? -9.570 -0.739 -1.873 1.00 97.44 86 ALA A N 1
ATOM 674 C CA . ALA A 1 86 ? -10.866 -0.991 -1.244 1.00 97.44 86 ALA A CA 1
ATOM 675 C C . ALA A 1 86 ? -11.348 0.148 -0.335 1.00 97.44 86 ALA A C 1
ATOM 677 O O . ALA A 1 86 ? -12.555 0.284 -0.143 1.00 97.44 86 ALA A O 1
ATOM 678 N N . ILE A 1 87 ? -10.440 0.955 0.226 1.00 98.25 87 ILE A N 1
ATOM 679 C CA . ILE A 1 87 ? -10.812 2.074 1.097 1.00 98.25 87 ILE A CA 1
ATOM 680 C C . ILE A 1 87 ? -10.855 3.414 0.350 1.00 98.25 87 ILE A C 1
ATOM 682 O O . ILE A 1 87 ? -10.125 3.643 -0.616 1.00 98.25 87 ILE A O 1
ATOM 686 N N . ARG A 1 88 ? -11.705 4.322 0.825 1.00 98.12 88 ARG A N 1
ATOM 687 C CA . ARG A 1 88 ? -11.876 5.703 0.364 1.00 98.12 88 ARG A CA 1
ATOM 688 C C . ARG A 1 88 ? -11.720 6.637 1.567 1.00 98.12 88 ARG A C 1
ATOM 690 O O . ARG A 1 88 ? -12.706 6.928 2.248 1.00 98.12 88 ARG A O 1
ATOM 697 N N . PRO A 1 89 ? -10.479 7.021 1.903 1.00 98.00 89 PRO A N 1
ATOM 698 C CA . PRO A 1 89 ? -10.226 7.994 2.953 1.00 98.00 89 PRO A CA 1
ATOM 699 C C . PRO A 1 89 ? -10.588 9.411 2.504 1.00 98.00 89 PRO A C 1
ATOM 701 O O . PRO A 1 89 ? -10.445 9.738 1.330 1.00 98.00 89 PRO A O 1
ATOM 704 N N . LYS A 1 90 ? -10.981 10.280 3.440 1.00 97.81 90 LYS A N 1
ATOM 705 C CA . LYS A 1 90 ? -11.046 11.730 3.177 1.00 97.81 90 LYS A CA 1
ATOM 706 C C . LYS A 1 90 ? -9.719 12.438 3.414 1.00 97.81 90 LYS A C 1
ATOM 708 O O . LYS A 1 90 ? -9.517 13.530 2.891 1.00 97.81 90 LYS A O 1
ATOM 713 N N . GLN A 1 91 ? -8.834 11.842 4.209 1.00 97.38 91 GLN A N 1
ATOM 714 C CA . GLN A 1 91 ? -7.477 12.317 4.458 1.00 97.38 91 GLN A CA 1
ATOM 715 C C . GLN A 1 91 ? -6.524 11.131 4.569 1.00 97.38 91 GLN A C 1
ATOM 717 O O . GLN A 1 91 ? -6.849 10.117 5.193 1.00 97.38 91 GLN A O 1
ATOM 722 N N . ILE A 1 92 ? -5.335 11.272 3.987 1.00 97.69 92 ILE A N 1
ATOM 723 C CA . ILE A 1 92 ? -4.252 10.298 4.109 1.00 97.69 92 ILE A CA 1
ATOM 724 C C . ILE A 1 92 ? -3.102 10.936 4.884 1.00 97.69 92 ILE A C 1
ATOM 726 O O . ILE A 1 92 ? -2.671 12.056 4.597 1.00 97.69 92 ILE A O 1
ATOM 730 N N . HIS A 1 93 ? -2.581 10.201 5.857 1.00 97.12 93 HIS A N 1
ATOM 731 C CA . HIS A 1 93 ? -1.378 10.570 6.578 1.00 97.12 93 HIS A CA 1
ATOM 732 C C . HIS A 1 93 ? -0.353 9.452 6.500 1.00 97.12 93 HIS A C 1
ATOM 734 O O . HIS A 1 93 ? -0.583 8.352 7.002 1.00 97.12 93 HIS A O 1
ATOM 740 N N . PHE A 1 94 ? 0.792 9.748 5.902 1.00 97.00 94 PHE A N 1
ATOM 741 C CA . PHE A 1 94 ? 1.914 8.829 5.861 1.00 97.00 94 PHE A CA 1
ATOM 742 C C . PHE A 1 94 ? 2.977 9.245 6.868 1.00 97.00 94 PHE A C 1
ATOM 744 O O . PHE A 1 94 ? 3.337 10.417 6.954 1.00 97.00 94 PHE A O 1
ATOM 751 N N . PHE A 1 95 ? 3.524 8.287 7.606 1.00 95.00 95 PHE A N 1
ATOM 752 C CA . PHE A 1 95 ? 4.581 8.575 8.565 1.00 95.00 95 PHE A CA 1
ATOM 753 C C . PHE A 1 95 ? 5.678 7.522 8.558 1.00 95.00 95 PHE A C 1
ATOM 755 O O . PHE A 1 95 ? 5.455 6.381 8.177 1.00 95.00 95 PHE A O 1
ATOM 762 N N . ASP A 1 96 ? 6.875 7.881 9.000 1.00 93.44 96 ASP A N 1
ATOM 763 C CA . ASP A 1 96 ? 7.925 6.898 9.258 1.00 93.44 96 ASP A CA 1
ATOM 764 C C . ASP A 1 96 ? 8.900 7.423 10.314 1.00 93.44 96 ASP A C 1
ATOM 766 O O . ASP A 1 96 ? 9.047 8.635 10.499 1.00 93.44 96 ASP A O 1
ATOM 770 N N . LEU A 1 97 ? 9.597 6.517 10.997 1.00 90.50 97 LEU A N 1
ATOM 771 C CA . LEU A 1 97 ? 10.704 6.900 11.866 1.00 90.50 97 LEU A CA 1
ATOM 772 C C . LEU A 1 97 ? 11.883 7.408 11.026 1.00 90.50 97 LEU A C 1
ATOM 774 O O . LEU A 1 97 ? 12.520 8.387 11.407 1.00 90.50 97 LEU A O 1
ATOM 778 N N . ASN A 1 98 ? 12.140 6.786 9.869 1.00 90.06 98 ASN A N 1
ATOM 779 C CA . ASN A 1 98 ? 13.234 7.146 8.973 1.00 90.06 98 ASN A CA 1
ATOM 780 C C . ASN A 1 98 ? 12.797 8.249 7.983 1.00 90.06 98 ASN A C 1
ATOM 782 O O . ASN A 1 98 ? 11.980 7.984 7.097 1.00 90.06 98 ASN A O 1
ATOM 786 N N . PRO A 1 99 ? 13.373 9.467 8.031 1.00 92.25 99 PRO A N 1
ATOM 787 C CA . PRO A 1 99 ? 13.028 10.531 7.085 1.00 92.25 99 PRO A CA 1
ATOM 788 C C . PRO A 1 99 ? 13.248 10.151 5.614 1.00 92.25 99 PRO A C 1
ATOM 790 O O . PRO A 1 99 ? 12.482 10.572 4.752 1.00 92.25 99 PRO A O 1
ATOM 793 N N . ALA A 1 100 ? 14.243 9.306 5.317 1.00 91.25 100 ALA A N 1
ATOM 794 C CA . ALA A 1 100 ? 14.484 8.839 3.953 1.00 91.25 100 ALA A CA 1
ATOM 795 C C . ALA A 1 100 ? 13.355 7.932 3.438 1.00 91.25 100 ALA A C 1
ATOM 797 O O . ALA A 1 100 ? 13.072 7.939 2.241 1.00 91.25 100 ALA A O 1
ATOM 798 N N . ALA A 1 101 ? 12.673 7.196 4.326 1.00 92.12 101 ALA A N 1
ATOM 799 C CA . ALA A 1 101 ? 11.491 6.425 3.953 1.00 92.12 101 ALA A CA 1
ATOM 800 C C . ALA A 1 101 ? 10.339 7.363 3.580 1.00 92.12 101 ALA A C 1
ATOM 802 O O . ALA A 1 101 ? 9.682 7.137 2.573 1.00 92.12 101 ALA A O 1
ATOM 803 N N . VAL A 1 102 ? 10.150 8.472 4.304 1.00 94.88 102 VAL A N 1
ATOM 804 C CA . VAL A 1 102 ? 9.154 9.499 3.945 1.00 94.88 102 VAL A CA 1
ATOM 805 C C . VAL A 1 102 ? 9.439 10.101 2.568 1.00 94.88 102 VAL A C 1
ATOM 807 O O . VAL A 1 102 ? 8.539 10.157 1.731 1.00 94.88 102 VAL A O 1
ATOM 810 N N . SER A 1 103 ? 10.684 10.497 2.296 1.00 95.38 103 SER A N 1
ATOM 811 C CA . SER A 1 103 ? 11.083 10.996 0.972 1.00 95.38 103 SER A CA 1
ATOM 812 C C . SER A 1 103 ? 10.881 9.947 -0.130 1.00 95.38 103 SER A C 1
ATOM 814 O O . SER A 1 103 ? 10.401 10.273 -1.214 1.00 95.38 103 SER A O 1
ATOM 816 N N . TRP A 1 104 ? 11.168 8.675 0.157 1.00 94.62 104 TRP A N 1
ATOM 817 C CA . TRP A 1 104 ? 10.876 7.558 -0.743 1.00 94.62 104 TRP A CA 1
ATOM 818 C C . TRP A 1 104 ? 9.372 7.386 -1.014 1.00 94.62 104 TRP A C 1
ATOM 820 O O . TRP A 1 104 ? 8.960 7.244 -2.164 1.00 94.62 104 TRP A O 1
ATOM 830 N N . GLY A 1 105 ? 8.535 7.460 0.023 1.00 96.12 105 GLY A N 1
ATOM 831 C CA . GLY A 1 105 ? 7.080 7.385 -0.103 1.00 96.12 105 GLY A CA 1
ATOM 832 C C . GLY A 1 105 ? 6.502 8.517 -0.954 1.00 96.12 105 GLY A C 1
ATOM 833 O O . GLY A 1 105 ? 5.648 8.261 -1.805 1.00 96.12 105 GLY A O 1
ATOM 834 N N . LYS A 1 106 ? 7.002 9.751 -0.786 1.00 97.50 106 LYS A N 1
ATOM 835 C CA . LYS A 1 106 ? 6.628 10.897 -1.635 1.00 97.50 106 LYS A CA 1
ATOM 836 C C . LYS A 1 106 ? 6.947 10.636 -3.106 1.00 97.50 106 LYS A C 1
ATOM 838 O O . LYS A 1 106 ? 6.065 10.804 -3.949 1.00 97.50 106 LYS A O 1
ATOM 843 N N . LEU A 1 107 ? 8.163 10.162 -3.397 1.00 96.88 107 LEU A N 1
ATOM 844 C CA . LEU A 1 107 ? 8.560 9.787 -4.753 1.00 96.88 107 LEU A CA 1
ATOM 845 C C . LEU A 1 107 ? 7.622 8.716 -5.328 1.00 96.88 107 LEU A C 1
ATOM 847 O O . LEU A 1 107 ? 7.148 8.867 -6.449 1.00 96.88 107 LEU A O 1
ATOM 851 N N . LEU A 1 108 ? 7.306 7.660 -4.573 1.00 96.88 108 LEU A N 1
ATOM 852 C CA . LEU A 1 108 ? 6.401 6.606 -5.044 1.00 96.88 108 LEU A CA 1
ATOM 853 C C . LEU A 1 108 ? 5.000 7.137 -5.379 1.00 96.88 108 LEU A C 1
ATOM 855 O O . LEU A 1 108 ? 4.437 6.752 -6.403 1.00 96.88 108 LEU A O 1
ATOM 859 N N . VAL A 1 109 ? 4.451 8.047 -4.570 1.00 98.12 109 VAL A N 1
ATOM 860 C CA . VAL A 1 109 ? 3.163 8.696 -4.868 1.00 98.12 109 VAL A CA 1
ATOM 861 C C . VAL A 1 109 ? 3.246 9.538 -6.145 1.00 98.12 109 VAL A C 1
ATOM 863 O O . VAL A 1 109 ? 2.339 9.470 -6.976 1.00 98.12 109 VAL A O 1
ATOM 866 N N . GLU A 1 110 ? 4.323 10.303 -6.343 1.00 98.38 110 GLU A N 1
ATOM 867 C CA . GLU A 1 110 ? 4.526 11.052 -7.588 1.00 98.38 110 GLU A CA 1
ATOM 868 C C . GLU A 1 110 ? 4.678 10.132 -8.803 1.00 98.38 110 GLU A C 1
ATOM 870 O O . GLU A 1 110 ? 4.078 10.403 -9.841 1.00 98.38 110 GLU A O 1
ATOM 875 N N . LEU A 1 111 ? 5.390 9.008 -8.673 1.00 97.81 111 LEU A N 1
ATOM 876 C CA . LEU A 1 111 ? 5.510 8.013 -9.738 1.00 97.81 111 LEU A CA 1
ATOM 877 C C . LEU A 1 111 ? 4.152 7.401 -10.097 1.00 97.81 111 LEU A C 1
ATOM 879 O O . LEU A 1 111 ? 3.856 7.270 -11.283 1.00 97.81 111 LEU A O 1
ATOM 883 N N . VAL A 1 112 ? 3.298 7.076 -9.119 1.00 98.19 112 VAL A N 1
ATOM 884 C CA . VAL A 1 112 ? 1.930 6.591 -9.389 1.00 98.19 112 VAL A CA 1
ATOM 885 C C . VAL A 1 112 ? 1.123 7.642 -10.157 1.00 98.19 112 VAL A C 1
ATOM 887 O O . VAL A 1 112 ? 0.520 7.322 -11.181 1.00 98.19 112 VAL A O 1
ATOM 890 N N . ARG A 1 113 ? 1.157 8.910 -9.729 1.00 98.31 113 ARG A N 1
ATOM 891 C CA . ARG A 1 113 ? 0.450 10.016 -10.406 1.00 98.31 113 ARG A CA 1
ATOM 892 C C . ARG A 1 113 ? 0.975 10.270 -11.825 1.00 98.31 113 ARG A C 1
ATOM 894 O O . ARG A 1 113 ? 0.192 10.483 -12.752 1.00 98.31 113 ARG A O 1
ATOM 901 N N . ALA A 1 114 ? 2.290 10.198 -12.015 1.00 98.50 114 ALA A N 1
ATOM 902 C CA . ALA A 1 114 ? 2.954 10.391 -13.303 1.00 98.50 114 ALA A CA 1
ATOM 903 C C . ALA A 1 114 ? 2.711 9.246 -14.302 1.00 98.50 114 ALA A C 1
ATOM 905 O O . ALA A 1 114 ? 2.938 9.434 -15.502 1.00 98.50 114 ALA A O 1
ATOM 906 N N . SER A 1 115 ? 2.262 8.085 -13.814 1.00 98.56 115 SER A N 1
ATOM 907 C CA . SER A 1 115 ? 2.124 6.864 -14.604 1.00 98.56 115 SER A CA 1
ATOM 908 C C . SER A 1 115 ? 0.711 6.657 -15.136 1.00 98.56 115 SER A C 1
ATOM 910 O O . SER A 1 115 ? -0.271 6.901 -14.433 1.00 98.56 115 SER A O 1
ATOM 912 N N . ALA A 1 116 ? 0.592 6.192 -16.378 1.00 98.19 116 ALA A N 1
ATOM 913 C CA . ALA A 1 116 ? -0.699 5.895 -17.002 1.00 98.19 116 ALA A CA 1
ATOM 914 C C . ALA A 1 116 ? -1.231 4.487 -16.679 1.00 98.19 116 ALA A C 1
ATOM 916 O O . ALA A 1 116 ? -2.436 4.260 -16.732 1.00 98.19 116 ALA A O 1
ATOM 917 N N . SER A 1 117 ? -0.349 3.543 -16.354 1.00 98.50 117 SER A N 1
ATOM 918 C CA . SER A 1 117 ? -0.677 2.128 -16.153 1.00 98.50 117 SER A CA 1
ATOM 919 C C . SER A 1 117 ? 0.279 1.470 -15.150 1.00 98.50 117 SER A C 1
ATOM 921 O O . SER A 1 117 ? 1.328 2.052 -14.839 1.00 98.50 117 SER A O 1
ATOM 923 N N . PRO A 1 118 ? -0.016 0.240 -14.677 1.00 97.94 118 PRO A N 1
ATOM 924 C CA . PRO A 1 118 ? 0.944 -0.558 -13.915 1.00 97.94 118 PRO A CA 1
ATOM 925 C C . PRO A 1 118 ? 2.290 -0.714 -14.633 1.00 97.94 118 PRO A C 1
ATOM 927 O O . PRO A 1 118 ? 3.341 -0.611 -13.998 1.00 97.94 118 PRO A O 1
ATOM 930 N N . GLN A 1 119 ? 2.266 -0.923 -15.955 1.00 98.00 119 GLN A N 1
ATOM 931 C CA . GLN A 1 119 ? 3.475 -1.062 -16.761 1.00 98.00 119 GLN A CA 1
ATOM 932 C C . GLN A 1 119 ? 4.302 0.218 -16.780 1.00 98.00 119 GLN A C 1
ATOM 934 O O . GLN A 1 119 ? 5.520 0.155 -16.619 1.00 98.00 119 GLN A O 1
ATOM 939 N N . ASP A 1 120 ? 3.654 1.372 -16.955 1.00 98.25 120 ASP A N 1
ATOM 940 C CA . ASP A 1 120 ? 4.329 2.671 -16.947 1.00 98.25 120 ASP A CA 1
ATOM 941 C C . ASP A 1 120 ? 4.957 2.932 -15.570 1.00 98.25 120 ASP A C 1
ATOM 943 O O . ASP A 1 120 ? 6.128 3.283 -15.484 1.00 98.25 120 ASP A O 1
ATOM 947 N N . PHE A 1 121 ? 4.245 2.623 -14.480 1.00 97.81 121 PHE A N 1
ATOM 948 C CA . PHE A 1 121 ? 4.789 2.742 -13.123 1.00 97.81 121 PHE A CA 1
ATOM 949 C C . PHE A 1 121 ? 6.073 1.930 -12.928 1.00 97.81 121 PHE A C 1
ATOM 951 O O . PHE A 1 121 ? 7.090 2.480 -12.501 1.00 97.81 121 PHE A O 1
ATOM 958 N N . VAL A 1 122 ? 6.061 0.639 -13.275 1.00 96.94 122 VAL A N 1
ATOM 959 C CA . VAL A 1 122 ? 7.261 -0.207 -13.170 1.00 96.94 122 VAL A CA 1
ATOM 960 C C . VAL A 1 122 ? 8.350 0.273 -14.129 1.00 96.94 122 VAL A C 1
ATOM 962 O O . VAL A 1 122 ? 9.526 0.278 -13.764 1.00 96.94 122 VAL A O 1
ATOM 965 N N . SER A 1 123 ? 7.978 0.737 -15.323 1.00 97.06 123 SER A N 1
ATOM 966 C CA . SER A 1 123 ? 8.940 1.242 -16.302 1.00 97.06 123 SER A CA 1
ATOM 967 C C . SER A 1 123 ? 9.689 2.459 -15.784 1.00 97.06 123 SER A C 1
ATOM 969 O O . SER A 1 123 ? 10.914 2.502 -15.870 1.00 97.06 123 SER A O 1
ATOM 971 N N . ARG A 1 124 ? 8.976 3.419 -15.186 1.00 96.88 124 ARG A N 1
ATOM 972 C CA . ARG A 1 124 ? 9.571 4.603 -14.555 1.00 96.88 124 ARG A CA 1
ATOM 973 C C . ARG A 1 124 ? 10.435 4.222 -13.366 1.00 96.88 124 ARG A C 1
ATOM 975 O O . ARG A 1 124 ? 11.544 4.711 -13.245 1.00 96.88 124 ARG A O 1
ATOM 982 N N . LEU A 1 125 ? 9.958 3.324 -12.513 1.00 94.50 125 LEU A N 1
ATOM 983 C CA . LEU A 1 125 ? 10.652 2.930 -11.289 1.00 94.50 125 LEU A CA 1
ATOM 984 C C . LEU A 1 125 ? 11.999 2.239 -11.542 1.00 94.50 125 LEU A C 1
ATOM 986 O O . LEU A 1 125 ? 12.959 2.476 -10.814 1.00 94.50 125 LEU A O 1
ATOM 990 N N . PHE A 1 126 ? 12.067 1.389 -12.568 1.00 93.88 126 PHE A N 1
ATOM 991 C CA . PHE A 1 126 ? 13.278 0.647 -12.935 1.00 93.88 126 PHE A CA 1
ATOM 992 C C . PHE A 1 126 ? 14.016 1.249 -14.139 1.00 93.88 126 PHE A C 1
ATOM 994 O O . PHE A 1 126 ? 14.998 0.655 -14.592 1.00 93.88 126 PHE A O 1
ATOM 1001 N N . ALA A 1 127 ? 13.527 2.375 -14.670 1.00 95.62 127 ALA A N 1
ATOM 1002 C CA . ALA A 1 127 ? 13.944 2.997 -15.925 1.00 95.62 127 ALA A CA 1
ATOM 1003 C C . ALA A 1 127 ? 14.097 1.998 -17.084 1.00 95.62 127 ALA A C 1
ATOM 1005 O O . ALA A 1 127 ? 15.076 2.049 -17.816 1.00 95.62 127 ALA A O 1
ATOM 1006 N N . ARG A 1 128 ? 13.172 1.053 -17.257 1.00 95.88 128 ARG A N 1
ATOM 1007 C CA . ARG A 1 128 ? 13.241 -0.002 -18.288 1.00 95.88 128 ARG A CA 1
ATOM 1008 C C . ARG A 1 128 ? 11.903 -0.123 -18.992 1.00 95.88 128 ARG A C 1
ATOM 1010 O O . ARG A 1 128 ? 10.875 0.056 -18.360 1.00 95.88 128 ARG A O 1
ATOM 1017 N N . ASP A 1 129 ? 11.906 -0.427 -20.282 1.00 97.12 129 ASP A N 1
ATOM 1018 C CA . ASP A 1 129 ? 10.670 -0.518 -21.063 1.00 97.12 129 ASP A CA 1
ATOM 1019 C C . ASP A 1 129 ? 9.935 -1.836 -20.782 1.00 97.12 129 ASP A C 1
ATOM 1021 O O . ASP A 1 129 ? 10.219 -2.870 -21.391 1.00 97.12 129 ASP A O 1
ATOM 1025 N N . LEU A 1 130 ? 9.009 -1.812 -19.820 1.00 97.19 130 LEU A N 1
ATOM 1026 C CA . LEU A 1 130 ? 8.201 -2.984 -19.505 1.00 97.19 130 LEU A CA 1
ATOM 1027 C C . LEU A 1 130 ? 7.164 -3.267 -20.591 1.00 97.19 130 LEU A C 1
ATOM 1029 O O . LEU A 1 130 ? 6.888 -4.428 -20.874 1.00 97.19 130 LEU A O 1
ATOM 1033 N N . GLN A 1 131 ? 6.607 -2.234 -21.219 1.00 96.31 131 GLN A N 1
ATOM 1034 C CA . GLN A 1 131 ? 5.614 -2.430 -22.268 1.00 96.31 131 GLN A CA 1
ATOM 1035 C C . GLN A 1 131 ? 6.226 -3.197 -23.447 1.00 96.31 131 GLN A C 1
ATOM 1037 O O . GLN A 1 131 ? 5.682 -4.227 -23.841 1.00 96.31 131 GLN A O 1
ATOM 1042 N N . GLY A 1 132 ? 7.393 -2.766 -23.934 1.00 96.62 132 GLY A N 1
ATOM 1043 C CA . GLY A 1 132 ? 8.129 -3.477 -24.980 1.00 96.62 132 GLY A CA 1
ATOM 1044 C C . GLY A 1 132 ? 8.606 -4.870 -24.550 1.00 96.62 132 GLY A C 1
ATOM 1045 O O . GLY A 1 132 ? 8.642 -5.792 -25.363 1.00 96.62 132 GLY A O 1
ATOM 1046 N N . PHE A 1 133 ? 8.927 -5.073 -23.266 1.00 96.38 133 PHE A N 1
ATOM 1047 C CA . PHE A 1 133 ? 9.243 -6.406 -22.739 1.00 96.38 133 PHE A CA 1
ATOM 1048 C C . PHE A 1 133 ? 8.033 -7.353 -22.812 1.00 96.38 133 PHE A C 1
ATOM 1050 O O . PHE A 1 133 ? 8.162 -8.489 -23.280 1.00 96.38 133 PHE A O 1
ATOM 1057 N N . GLU A 1 134 ? 6.852 -6.880 -22.402 1.00 95.19 134 GLU A N 1
ATOM 1058 C CA . GLU A 1 134 ? 5.632 -7.690 -22.367 1.00 95.19 134 GLU A CA 1
ATOM 1059 C C . GLU A 1 134 ? 5.082 -8.041 -23.750 1.00 95.19 134 GLU A C 1
ATOM 1061 O O . GLU A 1 134 ? 4.404 -9.059 -23.862 1.00 95.19 134 GLU A O 1
ATOM 1066 N N . GLU A 1 135 ? 5.447 -7.316 -24.814 1.00 93.56 135 GLU A N 1
ATOM 1067 C CA . GLU A 1 135 ? 5.152 -7.717 -26.202 1.00 93.56 135 GLU A CA 1
ATOM 1068 C C . GLU A 1 135 ? 5.749 -9.090 -26.563 1.00 93.56 135 GLU A C 1
ATOM 1070 O O . GLU A 1 135 ? 5.185 -9.824 -27.379 1.00 93.56 135 GLU A O 1
ATOM 1075 N N . GLY A 1 136 ? 6.884 -9.454 -25.952 1.00 92.12 136 GLY A N 1
ATOM 1076 C CA . GLY A 1 136 ? 7.533 -10.753 -26.135 1.00 92.12 136 GLY A CA 1
ATOM 1077 C C . GLY A 1 136 ? 7.265 -11.745 -25.001 1.00 92.12 136 GLY A C 1
ATOM 1078 O O . GLY A 1 136 ? 7.138 -12.946 -25.249 1.00 92.12 136 GLY A O 1
ATOM 1079 N N . GLN A 1 137 ? 7.206 -11.267 -23.755 1.00 92.25 137 GLN A N 1
ATOM 1080 C CA . GLN A 1 137 ? 7.033 -12.107 -22.572 1.00 92.25 137 GLN A CA 1
ATOM 1081 C C . GLN A 1 137 ? 6.433 -11.323 -21.399 1.00 92.25 137 GLN A C 1
ATOM 1083 O O . GLN A 1 137 ? 7.025 -10.363 -20.925 1.00 92.25 137 GLN A O 1
ATOM 1088 N N . VAL A 1 138 ? 5.320 -11.803 -20.837 1.00 93.38 138 VAL A N 1
ATOM 1089 C CA . VAL A 1 138 ? 4.690 -11.195 -19.648 1.00 93.38 138 VAL A CA 1
ATOM 1090 C C . VAL A 1 138 ? 5.663 -11.147 -18.465 1.00 93.38 138 VAL A C 1
ATOM 1092 O O . VAL A 1 138 ? 6.354 -12.139 -18.181 1.00 93.38 138 VAL A O 1
ATOM 1095 N N . LEU A 1 139 ? 5.703 -10.025 -17.737 1.00 94.75 139 LEU A N 1
ATOM 1096 C CA . LEU A 1 139 ? 6.498 -9.919 -16.519 1.00 94.75 139 LEU A CA 1
ATOM 1097 C C . LEU A 1 139 ? 5.860 -10.740 -15.401 1.00 94.75 139 LEU A C 1
ATOM 1099 O O . LEU A 1 139 ? 4.706 -10.577 -15.018 1.00 94.75 139 LEU A O 1
ATOM 1103 N N . SER A 1 140 ? 6.651 -11.660 -14.876 1.00 93.38 140 SER A N 1
ATOM 1104 C CA . SER A 1 140 ? 6.254 -12.642 -13.884 1.00 93.38 140 SER A CA 1
ATOM 1105 C C . SER A 1 140 ? 7.454 -12.954 -12.996 1.00 93.38 140 SER A C 1
ATOM 1107 O O . SER A 1 140 ? 8.592 -12.618 -13.347 1.00 93.38 140 SER A O 1
ATOM 1109 N N . PRO A 1 141 ? 7.261 -13.690 -11.895 1.00 90.31 141 PRO A N 1
ATOM 1110 C CA . PRO A 1 141 ? 8.378 -14.153 -11.084 1.00 90.31 141 PRO A CA 1
ATOM 1111 C C . PRO A 1 141 ? 9.454 -14.915 -11.870 1.00 90.31 141 PRO A C 1
ATOM 1113 O O . PRO A 1 141 ? 10.634 -14.806 -11.556 1.00 90.31 141 PRO A O 1
ATOM 1116 N N . ALA A 1 142 ? 9.054 -15.645 -12.916 1.00 90.75 142 ALA A N 1
ATOM 1117 C CA . ALA A 1 142 ? 9.960 -16.435 -13.745 1.00 90.75 142 ALA A CA 1
ATOM 1118 C C . ALA A 1 142 ? 10.708 -15.610 -14.809 1.00 90.75 142 ALA A C 1
ATOM 1120 O O . ALA A 1 142 ? 11.745 -16.053 -15.296 1.00 90.75 142 ALA A O 1
ATOM 1121 N N . SER A 1 143 ? 10.187 -14.441 -15.192 1.00 93.81 143 SER A N 1
ATOM 1122 C CA . SER A 1 143 ? 10.715 -13.612 -16.288 1.00 93.81 143 SER A CA 1
ATOM 1123 C C . SER A 1 143 ? 11.324 -12.290 -15.823 1.00 93.81 143 SER A C 1
ATOM 1125 O O . SER A 1 143 ? 12.035 -11.644 -16.588 1.00 93.81 143 SER A O 1
ATOM 1127 N N . GLN A 1 144 ? 11.118 -11.901 -14.564 1.00 93.62 144 GLN A N 1
ATOM 1128 C CA . GLN A 1 144 ? 11.610 -10.628 -14.039 1.00 93.62 144 GLN A CA 1
ATOM 1129 C C . GLN A 1 144 ? 13.126 -10.472 -14.056 1.00 93.62 144 GLN A C 1
ATOM 1131 O O . GLN A 1 144 ? 13.607 -9.353 -14.180 1.00 93.62 144 GLN A O 1
ATOM 1136 N N . GLU A 1 145 ? 13.883 -11.568 -13.981 1.00 90.44 145 GLU A N 1
ATOM 1137 C CA . GLU A 1 145 ? 15.335 -11.491 -14.141 1.00 90.44 145 GLU A CA 1
ATOM 1138 C C . GLU A 1 145 ? 15.685 -11.012 -15.553 1.00 90.44 145 GLU A C 1
ATOM 1140 O O . GLU A 1 145 ? 16.469 -10.086 -15.708 1.00 90.44 145 GLU A O 1
ATOM 1145 N N . ALA A 1 146 ? 15.042 -11.564 -16.588 1.00 92.94 146 ALA A N 1
ATOM 1146 C CA . ALA A 1 146 ? 15.261 -11.123 -17.964 1.00 92.94 146 ALA A CA 1
ATOM 1147 C C . ALA A 1 146 ? 14.885 -9.645 -18.159 1.00 92.94 146 ALA A C 1
ATOM 1149 O O . ALA A 1 146 ? 15.611 -8.922 -18.837 1.00 92.94 146 ALA A O 1
ATOM 1150 N N . PHE A 1 147 ? 13.809 -9.182 -17.514 1.00 94.25 147 PHE A N 1
ATOM 1151 C CA . PHE A 1 147 ? 13.441 -7.765 -17.500 1.00 94.25 147 PHE A CA 1
ATOM 1152 C C . PHE A 1 147 ? 14.514 -6.893 -16.831 1.00 94.25 147 PHE A C 1
ATOM 1154 O O . PHE A 1 147 ? 14.932 -5.890 -17.402 1.00 94.25 147 PHE A O 1
ATOM 1161 N N . LEU A 1 148 ? 15.014 -7.280 -15.654 1.00 91.44 148 LEU A N 1
ATOM 1162 C CA . LEU A 1 148 ? 16.039 -6.516 -14.930 1.00 91.44 148 LEU A CA 1
ATOM 1163 C C . LEU A 1 148 ? 17.395 -6.482 -15.661 1.00 91.44 148 LEU A C 1
ATOM 1165 O O . LEU A 1 148 ? 18.173 -5.545 -15.466 1.00 91.44 148 LEU A O 1
ATOM 1169 N N . GLN A 1 149 ? 17.662 -7.453 -16.540 1.00 91.00 149 GLN A N 1
ATOM 1170 C CA . GLN A 1 149 ? 18.840 -7.468 -17.415 1.00 91.00 149 GLN A CA 1
ATOM 1171 C C . GLN A 1 149 ? 18.718 -6.540 -18.638 1.00 91.00 149 GLN A C 1
ATOM 1173 O O . GLN A 1 149 ? 19.715 -6.328 -19.333 1.00 91.00 149 GLN A O 1
ATOM 1178 N N . LEU A 1 150 ? 17.541 -5.960 -18.914 1.00 92.12 150 LEU A N 1
ATOM 1179 C CA . LEU A 1 150 ? 17.424 -4.915 -19.933 1.00 92.12 150 LEU A CA 1
ATOM 1180 C C . LEU A 1 150 ? 18.266 -3.692 -19.533 1.00 92.12 150 LEU A C 1
ATOM 1182 O O . LEU A 1 150 ? 18.309 -3.340 -18.348 1.00 92.12 150 LEU A O 1
ATOM 1186 N N . PRO A 1 151 ? 18.924 -3.014 -20.491 1.00 92.44 151 PRO A N 1
ATOM 1187 C CA . PRO A 1 151 ? 19.616 -1.769 -20.196 1.00 92.44 151 PRO A CA 1
ATOM 1188 C C . PRO A 1 151 ? 18.603 -0.695 -19.760 1.00 92.44 151 PRO A C 1
ATOM 1190 O O . PRO A 1 151 ? 17.540 -0.584 -20.380 1.00 92.44 151 PRO A O 1
ATOM 1193 N N . PRO A 1 152 ? 18.918 0.121 -18.738 1.00 93.25 152 PRO A N 1
ATOM 1194 C CA . PRO A 1 152 ? 18.104 1.282 -18.411 1.00 93.25 152 PRO A CA 1
ATOM 1195 C C . PRO A 1 152 ? 17.961 2.234 -19.612 1.00 93.25 152 PRO A C 1
ATOM 1197 O O . PRO A 1 152 ? 18.924 2.505 -20.331 1.00 93.25 152 PRO A O 1
ATOM 1200 N N . SER A 1 153 ? 16.755 2.751 -19.825 1.00 95.25 153 SER A N 1
ATOM 1201 C CA . SER A 1 153 ? 16.392 3.695 -20.876 1.00 95.25 153 SER A CA 1
ATOM 1202 C C . SER A 1 153 ? 16.533 5.131 -20.377 1.00 95.25 153 SER A C 1
ATOM 1204 O O . SER A 1 153 ? 15.752 5.604 -19.547 1.00 95.25 153 SER A O 1
ATOM 1206 N N . GLU A 1 154 ? 17.494 5.860 -20.944 1.00 95.44 154 GLU A N 1
ATOM 1207 C CA . GLU A 1 154 ? 17.697 7.282 -20.639 1.00 95.44 154 GLU A CA 1
ATOM 1208 C C . GLU A 1 154 ? 16.481 8.137 -21.029 1.00 95.44 154 GLU A C 1
ATOM 1210 O O . GLU A 1 154 ? 16.176 9.125 -20.365 1.00 95.44 154 GLU A O 1
ATOM 1215 N N . ALA A 1 155 ? 15.737 7.730 -22.064 1.00 97.19 155 ALA A N 1
ATOM 1216 C CA . ALA A 1 155 ? 14.505 8.405 -22.460 1.00 97.19 155 ALA A CA 1
ATOM 1217 C C . ALA A 1 155 ? 13.432 8.303 -21.363 1.00 97.19 155 ALA A C 1
ATOM 1219 O O . ALA A 1 155 ? 12.873 9.325 -20.966 1.00 97.19 155 ALA A O 1
ATOM 1220 N N . ILE A 1 156 ? 13.205 7.098 -20.818 1.00 97.00 156 ILE A N 1
ATOM 1221 C CA . ILE A 1 156 ? 12.252 6.881 -19.716 1.00 97.00 156 ILE A CA 1
ATOM 1222 C C . ILE A 1 156 ? 12.696 7.654 -18.473 1.00 97.00 156 ILE A C 1
ATOM 1224 O O . ILE A 1 156 ? 11.874 8.296 -17.819 1.00 97.00 156 ILE A O 1
ATOM 1228 N N . ARG A 1 157 ? 13.998 7.646 -18.161 1.00 95.75 157 ARG A N 1
ATOM 1229 C CA . ARG A 1 157 ? 14.562 8.399 -17.035 1.00 95.75 157 ARG A CA 1
ATOM 1230 C C . ARG A 1 157 ? 14.326 9.900 -17.176 1.00 95.75 157 ARG A C 1
ATOM 1232 O O . ARG A 1 157 ? 13.801 10.524 -16.257 1.00 95.75 157 ARG A O 1
ATOM 1239 N N . SER A 1 158 ? 14.694 10.467 -18.321 1.00 97.00 158 SER A N 1
ATOM 1240 C CA . SER A 1 158 ? 14.542 11.894 -18.605 1.00 97.00 158 SER A CA 1
ATOM 1241 C C . SER A 1 158 ? 13.073 12.324 -18.564 1.00 97.00 158 SER A C 1
ATOM 1243 O O . SER A 1 158 ? 12.746 13.336 -17.946 1.00 97.00 158 SER A O 1
ATOM 1245 N N . GLU A 1 159 ? 12.171 11.533 -19.155 1.00 98.00 159 GLU A N 1
ATOM 1246 C CA . GLU A 1 159 ? 10.728 11.793 -19.099 1.00 98.00 159 GLU A CA 1
ATOM 1247 C C . GLU A 1 159 ? 10.191 11.714 -17.663 1.00 98.00 159 GLU A C 1
ATOM 1249 O O . GLU A 1 159 ? 9.371 12.535 -17.257 1.00 98.00 159 GLU A O 1
ATOM 1254 N N . THR A 1 160 ? 10.663 10.740 -16.883 1.00 97.69 160 THR A N 1
ATOM 1255 C CA . THR A 1 160 ? 10.264 10.571 -15.482 1.00 97.69 160 THR A CA 1
ATOM 1256 C C . THR A 1 160 ? 10.709 11.762 -14.649 1.00 97.69 160 THR A C 1
ATOM 1258 O O . THR A 1 160 ? 9.869 12.392 -14.015 1.00 97.69 160 THR A O 1
ATOM 1261 N N . LEU A 1 161 ? 11.988 12.145 -14.710 1.00 97.62 161 LEU A N 1
ATOM 1262 C CA . LEU A 1 161 ? 12.515 13.304 -13.984 1.00 97.62 161 LEU A CA 1
ATOM 1263 C C . LEU A 1 161 ? 11.763 14.595 -14.332 1.00 97.62 161 LEU A C 1
ATOM 1265 O O . LEU A 1 161 ? 11.486 15.388 -13.439 1.00 97.62 161 LEU A O 1
ATOM 1269 N N . ALA A 1 162 ? 11.371 14.782 -15.596 1.00 98.31 162 ALA A N 1
ATOM 1270 C CA . ALA A 1 162 ? 10.602 15.949 -16.029 1.00 98.31 162 ALA A CA 1
ATOM 1271 C C . ALA A 1 162 ? 9.185 16.032 -15.423 1.00 98.31 162 ALA A C 1
ATOM 1273 O O . ALA A 1 162 ? 8.586 17.107 -15.432 1.00 98.31 162 ALA A O 1
ATOM 1274 N N . LYS A 1 163 ? 8.643 14.920 -14.908 1.00 98.25 163 LYS A N 1
ATOM 1275 C CA . LYS A 1 163 ? 7.325 14.850 -14.251 1.00 98.25 163 LYS A CA 1
ATOM 1276 C C . LYS A 1 163 ? 7.397 14.922 -12.723 1.00 98.25 163 LYS A C 1
ATOM 1278 O O . LYS A 1 163 ? 6.350 15.043 -12.091 1.00 98.25 163 LYS A O 1
ATOM 1283 N N . LEU A 1 164 ? 8.593 14.830 -12.142 1.00 98.31 164 LEU A N 1
ATOM 1284 C CA . LEU A 1 164 ? 8.804 14.819 -10.696 1.00 98.31 164 LEU A CA 1
ATOM 1285 C C . LEU A 1 164 ? 9.115 16.219 -10.157 1.00 98.31 164 LEU A C 1
ATOM 1287 O O . LEU A 1 164 ? 9.753 17.037 -10.829 1.00 98.31 164 LEU A O 1
ATOM 1291 N N . SER A 1 165 ? 8.717 16.471 -8.912 1.00 98.12 165 SER A N 1
ATOM 1292 C CA . SER A 1 165 ? 9.160 17.630 -8.135 1.00 98.12 165 SER A CA 1
ATOM 1293 C C . SER A 1 165 ? 10.674 17.599 -7.901 1.00 98.12 165 SER A C 1
ATOM 1295 O O . SER A 1 165 ? 11.298 16.544 -7.973 1.00 98.12 165 SER A O 1
ATOM 1297 N N . GLU A 1 166 ? 11.283 18.746 -7.593 1.00 97.94 166 GLU A N 1
ATOM 1298 C CA . GLU A 1 166 ? 12.729 18.835 -7.333 1.00 97.94 166 GLU A CA 1
ATOM 1299 C C . GLU A 1 166 ? 13.176 17.888 -6.202 1.00 97.94 166 GLU A C 1
ATOM 1301 O O . GLU A 1 166 ? 14.130 17.133 -6.381 1.00 97.94 166 GLU A O 1
ATOM 1306 N N . GLU A 1 167 ? 12.419 17.835 -5.094 1.00 96.62 167 GLU A N 1
ATOM 1307 C CA . GLU A 1 167 ? 12.665 16.898 -3.984 1.00 96.62 167 GLU A CA 1
ATOM 1308 C C . GLU A 1 167 ? 12.648 15.442 -4.481 1.00 96.62 167 GLU A C 1
ATOM 1310 O O . GLU A 1 167 ? 13.572 14.671 -4.214 1.00 96.62 167 GLU A O 1
ATOM 1315 N N . SER A 1 168 ? 11.626 15.063 -5.252 1.00 97.56 168 SER A N 1
ATOM 1316 C CA . SER A 1 168 ? 11.480 13.700 -5.771 1.00 97.56 168 SER A CA 1
ATOM 1317 C C . SER A 1 168 ? 12.514 13.356 -6.845 1.00 97.56 168 SER A C 1
ATOM 1319 O O . SER A 1 168 ? 12.941 12.207 -6.919 1.00 97.56 168 SER A O 1
ATOM 1321 N N . GLN A 1 169 ? 12.979 14.320 -7.644 1.00 97.50 169 GLN A N 1
ATOM 1322 C CA . GLN A 1 169 ? 14.072 14.105 -8.596 1.00 97.50 169 GLN A CA 1
ATOM 1323 C C . GLN A 1 169 ? 15.374 13.733 -7.880 1.00 97.50 169 GLN A C 1
ATOM 1325 O O . GLN A 1 169 ? 16.077 12.827 -8.327 1.00 97.50 169 GLN A O 1
ATOM 1330 N N . ASP A 1 170 ? 15.692 14.394 -6.767 1.00 95.31 170 ASP A N 1
ATOM 1331 C CA . ASP A 1 170 ? 16.903 14.104 -5.996 1.00 95.31 170 ASP A CA 1
ATOM 1332 C C . ASP A 1 170 ? 16.851 12.727 -5.335 1.00 95.31 170 ASP A C 1
ATOM 1334 O O . ASP A 1 170 ? 17.844 11.994 -5.352 1.00 95.31 170 ASP A O 1
ATOM 1338 N N . VAL A 1 171 ? 15.689 12.343 -4.797 1.00 94.69 171 VAL A N 1
ATOM 1339 C CA . VAL A 1 171 ? 15.459 10.985 -4.278 1.00 94.69 171 VAL A CA 1
ATOM 1340 C C . VAL A 1 171 ? 15.567 9.966 -5.409 1.00 94.69 171 VAL A C 1
ATOM 1342 O O . VAL A 1 171 ? 16.243 8.948 -5.258 1.00 94.69 171 VAL A O 1
ATOM 1345 N N . TYR A 1 172 ? 14.942 10.250 -6.555 1.00 94.62 172 TYR A N 1
ATOM 1346 C CA . TYR A 1 172 ? 14.949 9.362 -7.708 1.00 94.62 172 TYR A CA 1
ATOM 1347 C C . TYR A 1 172 ? 16.375 9.122 -8.193 1.00 94.62 172 TYR A C 1
ATOM 1349 O O . TYR A 1 172 ? 16.746 7.971 -8.344 1.00 94.62 172 TYR A O 1
ATOM 1357 N N . ARG A 1 173 ? 17.215 10.154 -8.357 1.00 91.81 173 ARG A N 1
ATOM 1358 C CA . ARG A 1 173 ? 18.624 9.982 -8.765 1.00 91.81 173 ARG A CA 1
ATOM 1359 C C . ARG A 1 173 ? 19.406 9.097 -7.787 1.00 91.81 173 ARG A C 1
ATOM 1361 O O . ARG A 1 173 ? 20.080 8.167 -8.216 1.00 91.81 173 ARG A O 1
ATOM 1368 N N . GLN A 1 174 ? 19.259 9.338 -6.482 1.00 87.12 174 GLN A N 1
ATOM 1369 C CA . GLN A 1 174 ? 19.953 8.579 -5.430 1.00 87.12 174 GLN A CA 1
ATOM 1370 C C . GLN A 1 174 ? 19.558 7.096 -5.393 1.00 87.12 174 GLN A C 1
ATOM 1372 O O . GLN A 1 174 ? 20.389 6.237 -5.089 1.00 87.12 174 GLN A O 1
ATOM 1377 N N . VAL A 1 175 ? 18.285 6.800 -5.664 1.00 84.56 175 VAL A N 1
ATOM 1378 C CA . VAL A 1 175 ? 17.742 5.437 -5.673 1.00 84.56 175 VAL A CA 1
ATOM 1379 C C . VAL A 1 175 ? 17.994 4.749 -7.012 1.00 84.56 175 VAL A C 1
ATOM 1381 O O . VAL A 1 175 ? 18.392 3.586 -7.032 1.00 84.56 175 VAL A O 1
ATOM 1384 N N . ALA A 1 176 ? 17.804 5.458 -8.122 1.00 80.06 176 ALA A N 1
ATOM 1385 C CA . ALA A 1 176 ? 17.957 4.954 -9.480 1.00 80.06 176 ALA A CA 1
ATOM 1386 C C . ALA A 1 176 ? 19.366 4.402 -9.703 1.00 80.06 176 ALA A C 1
ATOM 1388 O O . ALA A 1 176 ? 19.494 3.256 -10.112 1.00 80.06 176 ALA A O 1
ATOM 1389 N N . GLU A 1 177 ? 20.419 5.115 -9.290 1.00 70.38 177 GLU A N 1
ATOM 1390 C CA . GLU A 1 177 ? 21.796 4.603 -9.380 1.00 70.38 177 GLU A CA 1
ATOM 1391 C C . GLU A 1 177 ? 21.972 3.234 -8.695 1.00 70.38 177 GLU A C 1
ATOM 1393 O O . GLU A 1 177 ? 22.720 2.377 -9.172 1.00 70.38 177 GLU A O 1
ATOM 1398 N N . GLN A 1 178 ? 21.243 2.990 -7.604 1.00 73.38 178 GLN A N 1
ATOM 1399 C CA . GLN A 1 178 ? 21.321 1.746 -6.840 1.00 73.38 178 GLN A CA 1
ATOM 1400 C C . GLN A 1 178 ? 20.445 0.644 -7.446 1.00 73.38 178 GLN A C 1
ATOM 1402 O O . GLN A 1 178 ? 20.895 -0.496 -7.550 1.00 73.38 178 GLN A O 1
ATOM 1407 N N . VAL A 1 179 ? 19.232 0.968 -7.893 1.00 73.44 179 VAL A N 1
ATOM 1408 C CA . VAL A 1 179 ? 18.287 0.010 -8.499 1.00 73.44 179 VAL A CA 1
ATOM 1409 C C . VAL A 1 179 ? 18.689 -0.365 -9.931 1.00 73.44 179 VAL A C 1
ATOM 1411 O O . VAL A 1 179 ? 18.460 -1.486 -10.377 1.00 73.44 179 VAL A O 1
ATOM 1414 N N . GLU A 1 180 ? 19.306 0.552 -10.668 1.00 74.69 180 GLU A N 1
ATOM 1415 C CA . GLU A 1 180 ? 19.702 0.369 -12.064 1.00 74.69 180 GLU A CA 1
ATOM 1416 C C . GLU A 1 180 ? 21.137 -0.153 -12.205 1.00 74.69 180 GLU A C 1
ATOM 1418 O O . GLU A 1 180 ? 21.415 -0.917 -13.128 1.00 74.69 180 GLU A O 1
ATOM 1423 N N . GLY A 1 181 ? 22.050 0.272 -11.319 1.00 62.25 181 GLY A N 1
ATOM 1424 C CA . GLY A 1 181 ? 23.492 0.039 -11.448 1.00 62.25 181 GLY A CA 1
ATOM 1425 C C . GLY A 1 181 ? 23.995 -1.300 -10.904 1.00 62.25 181 GLY A C 1
ATOM 1426 O O . GLY A 1 181 ? 25.101 -1.727 -11.249 1.00 62.25 181 GLY A O 1
ATOM 1427 N N . HIS A 1 182 ? 23.215 -1.997 -10.075 1.00 59.91 182 HIS A N 1
ATOM 1428 C CA . HIS A 1 182 ? 23.632 -3.295 -9.554 1.00 59.91 182 HIS A CA 1
ATOM 1429 C C . HIS A 1 182 ? 23.381 -4.389 -10.593 1.00 59.91 182 HIS A C 1
ATOM 1431 O O . HIS A 1 182 ? 22.249 -4.654 -10.993 1.00 59.91 182 HIS A O 1
ATOM 1437 N N . LYS A 1 183 ? 24.444 -5.118 -10.962 1.00 54.78 183 LYS A N 1
ATOM 1438 C CA . LYS A 1 183 ? 24.272 -6.506 -11.400 1.00 54.78 183 LYS A CA 1
ATOM 1439 C C . LYS A 1 183 ? 23.587 -7.206 -10.235 1.00 54.78 183 LYS A C 1
ATOM 1441 O O . LYS A 1 183 ? 24.210 -7.342 -9.185 1.00 54.78 183 LYS A O 1
ATOM 1446 N N . HIS A 1 184 ? 22.319 -7.569 -10.388 1.00 53.47 184 HIS A N 1
ATOM 1447 C CA . HIS A 1 184 ? 21.579 -8.340 -9.398 1.00 53.47 184 HIS A CA 1
ATOM 1448 C C . HIS A 1 184 ? 22.278 -9.699 -9.212 1.00 53.47 184 HIS A C 1
ATOM 1450 O O . HIS A 1 184 ? 21.907 -10.694 -9.826 1.00 53.47 184 HIS A O 1
ATOM 1456 N N . ASP A 1 185 ? 23.345 -9.757 -8.409 1.00 51.59 185 ASP A N 1
ATOM 1457 C CA . ASP A 1 185 ? 23.972 -11.020 -8.044 1.00 51.59 185 ASP A CA 1
ATOM 1458 C C . ASP A 1 185 ? 23.063 -11.696 -7.020 1.00 51.59 185 ASP A C 1
ATOM 1460 O O . ASP A 1 185 ? 23.148 -11.492 -5.809 1.00 51.59 185 ASP A O 1
ATOM 1464 N N . LEU A 1 186 ? 22.127 -12.488 -7.541 1.00 50.34 186 LEU A N 1
ATOM 1465 C CA . LEU A 1 186 ? 21.129 -13.223 -6.769 1.00 50.34 186 LEU A CA 1
ATOM 1466 C C . LEU A 1 186 ? 21.746 -14.186 -5.737 1.00 50.34 186 LEU A C 1
ATOM 1468 O O . LEU A 1 186 ? 21.008 -14.710 -4.897 1.00 50.34 186 LEU A O 1
ATOM 1472 N N . ASN A 1 187 ? 23.058 -14.456 -5.813 1.00 44.47 187 ASN A N 1
ATOM 1473 C CA . ASN A 1 187 ? 23.752 -15.434 -4.978 1.00 44.47 187 ASN A CA 1
ATOM 1474 C C . ASN A 1 187 ? 24.472 -14.826 -3.772 1.00 44.47 187 ASN A C 1
ATOM 1476 O O . ASN A 1 187 ? 24.741 -15.551 -2.811 1.00 44.47 187 ASN A O 1
ATOM 1480 N N . THR A 1 188 ? 24.766 -13.526 -3.768 1.00 43.97 188 THR A N 1
ATOM 1481 C CA . THR A 1 188 ? 25.385 -12.879 -2.608 1.00 43.97 188 THR A CA 1
ATOM 1482 C C . THR A 1 188 ? 24.294 -12.387 -1.670 1.00 43.97 188 THR A C 1
ATOM 1484 O O . THR A 1 188 ? 24.015 -11.199 -1.581 1.00 43.97 188 THR A O 1
ATOM 1487 N N . GLY A 1 189 ? 23.681 -13.312 -0.926 1.00 36.59 189 GLY A N 1
ATOM 1488 C CA . GLY A 1 189 ? 22.828 -13.009 0.233 1.00 36.59 189 GLY A CA 1
ATOM 1489 C C . GLY A 1 189 ? 23.602 -12.396 1.411 1.00 36.59 189 GLY A C 1
ATOM 1490 O O . GLY A 1 189 ? 23.322 -12.716 2.564 1.00 36.59 189 GLY A O 1
ATOM 1491 N N . GLY A 1 190 ? 24.621 -11.584 1.129 1.00 35.50 190 GLY A N 1
ATOM 1492 C CA . GLY A 1 190 ? 25.395 -10.875 2.128 1.00 35.50 190 GLY A CA 1
ATOM 1493 C C . GLY A 1 190 ? 24.586 -9.698 2.649 1.00 35.50 190 GLY A C 1
ATOM 1494 O O . GLY A 1 190 ? 24.194 -8.826 1.883 1.00 35.50 190 GLY A O 1
ATOM 1495 N N . LEU A 1 191 ? 24.399 -9.656 3.967 1.00 38.72 191 LEU A N 1
ATOM 1496 C CA . LEU A 1 191 ? 23.847 -8.523 4.719 1.00 38.72 191 LEU A CA 1
ATOM 1497 C C . LEU A 1 191 ? 24.566 -7.177 4.462 1.00 38.72 191 LEU A C 1
ATOM 1499 O O . LEU A 1 191 ? 24.093 -6.149 4.933 1.00 38.72 191 LEU A O 1
ATOM 1503 N N . GLU A 1 192 ? 25.698 -7.175 3.751 1.00 42.81 192 GLU A N 1
ATOM 1504 C CA . GLU A 1 192 ? 26.523 -5.989 3.496 1.00 42.81 192 GLU A CA 1
ATOM 1505 C C . GLU A 1 192 ? 26.193 -5.259 2.183 1.00 42.81 192 GLU A C 1
ATOM 1507 O O . GLU A 1 192 ? 26.503 -4.075 2.062 1.00 42.81 192 GLU A O 1
ATOM 1512 N N . SER A 1 193 ? 25.529 -5.901 1.213 1.00 43.28 193 SER A N 1
ATOM 1513 C CA . SER A 1 193 ? 24.947 -5.176 0.076 1.00 43.28 193 SER A CA 1
ATOM 1514 C C . SER A 1 193 ? 23.600 -4.624 0.531 1.00 43.28 193 SER A C 1
ATOM 1516 O O . SER A 1 193 ? 22.696 -5.409 0.808 1.00 43.28 193 SER A O 1
ATOM 1518 N N . GLY A 1 194 ? 23.502 -3.301 0.680 1.00 50.97 194 GLY A N 1
ATOM 1519 C CA . GLY A 1 194 ? 22.372 -2.601 1.299 1.00 50.97 194 GLY A CA 1
ATOM 1520 C C . GLY A 1 194 ? 20.980 -3.010 0.797 1.00 50.97 194 GLY A C 1
ATOM 1521 O O . GLY A 1 194 ? 20.822 -3.697 -0.205 1.00 50.97 194 GLY A O 1
ATOM 1522 N N . SER A 1 195 ? 19.960 -2.530 1.503 1.00 55.91 195 SER A N 1
ATOM 1523 C CA . SER A 1 195 ? 18.503 -2.728 1.333 1.00 55.91 195 SER A CA 1
ATOM 1524 C C . SER A 1 195 ? 17.914 -2.708 -0.093 1.00 55.91 195 SER A C 1
ATOM 1526 O O . SER A 1 195 ? 16.756 -3.086 -0.269 1.00 55.91 195 SER A O 1
ATOM 1528 N N . PHE A 1 196 ? 18.686 -2.325 -1.109 1.00 57.66 196 PHE A N 1
ATOM 1529 C CA . PHE A 1 196 ? 18.336 -2.378 -2.529 1.00 57.66 196 PHE A CA 1
ATOM 1530 C C . PHE A 1 196 ? 18.618 -3.732 -3.199 1.00 57.66 196 PHE A C 1
ATOM 1532 O O . PHE A 1 196 ? 17.980 -4.066 -4.202 1.00 57.66 196 PHE A O 1
ATOM 1539 N N . ALA A 1 197 ? 19.549 -4.532 -2.665 1.00 57.09 197 ALA A N 1
ATOM 1540 C CA . ALA A 1 197 ? 19.864 -5.855 -3.189 1.00 57.09 197 ALA A CA 1
ATOM 1541 C C . ALA A 1 197 ? 18.658 -6.791 -3.001 1.00 57.09 197 ALA A C 1
ATOM 1543 O O . ALA A 1 197 ? 18.389 -7.303 -1.915 1.00 57.09 197 ALA A O 1
ATOM 1544 N N . GLY A 1 198 ? 17.910 -7.005 -4.084 1.00 70.00 198 GLY A N 1
ATOM 1545 C CA . GLY A 1 198 ? 16.730 -7.868 -4.092 1.00 70.00 198 GLY A CA 1
ATOM 1546 C C . GLY A 1 198 ? 15.392 -7.132 -4.068 1.00 70.00 198 GLY A C 1
ATOM 1547 O O . GLY A 1 198 ? 14.423 -7.685 -3.544 1.00 70.00 198 GLY A O 1
ATOM 1548 N N . LEU A 1 199 ? 15.339 -5.919 -4.626 1.00 84.75 199 LEU A N 1
ATOM 1549 C CA . LEU A 1 199 ? 14.097 -5.274 -5.040 1.00 84.75 199 LEU A CA 1
ATOM 1550 C C . LEU A 1 199 ? 13.650 -5.808 -6.406 1.00 84.75 199 LEU A C 1
ATOM 1552 O O . LEU A 1 199 ? 14.369 -5.685 -7.394 1.00 84.75 199 LEU A O 1
ATOM 1556 N N . PHE A 1 200 ? 12.460 -6.396 -6.450 1.00 90.25 200 PHE A N 1
ATOM 1557 C CA . PHE A 1 200 ? 11.934 -7.094 -7.617 1.00 90.25 200 PHE A CA 1
ATOM 1558 C C . PHE A 1 200 ? 10.585 -6.518 -8.063 1.00 90.25 200 PHE A C 1
ATOM 1560 O O . PHE A 1 200 ? 9.740 -6.221 -7.213 1.00 90.25 200 PHE A O 1
ATOM 1567 N N . PRO A 1 201 ? 10.311 -6.407 -9.373 1.00 92.75 201 PRO A N 1
ATOM 1568 C CA . PRO A 1 201 ? 8.990 -5.998 -9.837 1.00 92.75 201 PRO A CA 1
ATOM 1569 C C . PRO A 1 201 ? 7.893 -6.951 -9.350 1.00 92.75 201 PRO A C 1
ATOM 1571 O O . PRO A 1 201 ? 6.926 -6.508 -8.735 1.00 92.75 201 PRO A O 1
ATOM 1574 N N . ALA A 1 202 ? 8.076 -8.261 -9.551 1.00 92.25 202 ALA A N 1
ATOM 1575 C CA . ALA A 1 202 ? 7.084 -9.290 -9.260 1.00 92.25 202 ALA A CA 1
ATOM 1576 C C . ALA A 1 202 ? 7.508 -10.174 -8.079 1.00 92.25 202 ALA A C 1
ATOM 1578 O O . ALA A 1 202 ? 8.691 -10.355 -7.772 1.00 92.25 202 ALA A O 1
ATOM 1579 N N . TRP A 1 203 ? 6.528 -10.757 -7.395 1.00 85.94 203 TRP A N 1
ATOM 1580 C CA . TRP A 1 203 ? 6.812 -11.536 -6.199 1.00 85.94 203 TRP A CA 1
ATOM 1581 C C . TRP A 1 203 ? 7.242 -12.975 -6.508 1.00 85.94 203 TRP A C 1
ATOM 1583 O O . TRP A 1 203 ? 6.429 -13.816 -6.896 1.00 85.94 203 TRP A O 1
ATOM 1593 N N . ASP A 1 204 ? 8.512 -13.296 -6.240 1.00 84.12 204 ASP A N 1
ATOM 1594 C CA . ASP A 1 204 ? 9.009 -14.667 -6.353 1.00 84.12 204 ASP A CA 1
ATOM 1595 C C . ASP A 1 204 ? 8.782 -15.520 -5.099 1.00 84.12 204 ASP A C 1
ATOM 1597 O O . ASP A 1 204 ? 9.531 -15.488 -4.117 1.00 84.12 204 ASP A O 1
ATOM 1601 N N . ARG A 1 205 ? 7.744 -16.350 -5.188 1.00 79.00 205 ARG A N 1
ATOM 1602 C CA . ARG A 1 205 ? 7.349 -17.320 -4.166 1.00 79.00 205 ARG A CA 1
ATOM 1603 C C . ARG A 1 205 ? 8.326 -18.483 -4.012 1.00 79.00 205 ARG A C 1
ATOM 1605 O O . ARG A 1 205 ? 8.269 -19.160 -2.992 1.00 79.00 205 ARG A O 1
ATOM 1612 N N . ALA A 1 206 ? 9.247 -18.716 -4.949 1.00 75.44 206 ALA A N 1
ATOM 1613 C CA . ALA A 1 206 ? 10.278 -19.744 -4.782 1.00 75.44 206 ALA A CA 1
ATOM 1614 C C . ALA A 1 206 ? 11.220 -19.445 -3.599 1.00 75.44 206 ALA A C 1
ATOM 1616 O O . ALA A 1 206 ? 11.871 -20.351 -3.080 1.00 75.44 206 ALA A O 1
ATOM 1617 N N . PHE A 1 207 ? 11.267 -18.186 -3.149 1.00 73.00 207 PHE A N 1
ATOM 1618 C CA . PHE A 1 207 ? 12.068 -17.725 -2.009 1.00 73.00 207 PHE A CA 1
ATOM 1619 C C . PHE A 1 207 ? 11.254 -17.547 -0.727 1.00 73.00 207 PHE A C 1
ATOM 1621 O O . PHE A 1 207 ? 11.731 -16.956 0.245 1.00 73.00 207 PHE A O 1
ATOM 1628 N N . ALA A 1 208 ? 10.018 -18.028 -0.729 1.00 79.44 208 ALA A N 1
ATOM 1629 C CA . ALA A 1 208 ? 9.143 -17.957 0.413 1.00 79.44 208 ALA A CA 1
ATOM 1630 C C . ALA A 1 208 ? 9.649 -18.838 1.569 1.00 79.44 208 ALA A C 1
ATOM 1632 O O . ALA A 1 208 ? 10.078 -19.976 1.378 1.00 79.44 208 ALA A O 1
ATOM 1633 N N . GLY A 1 209 ? 9.602 -18.288 2.782 1.00 81.12 209 GLY A N 1
ATOM 1634 C CA . GLY A 1 209 ? 9.895 -19.009 4.012 1.00 81.12 209 GLY A CA 1
ATOM 1635 C C . GLY A 1 209 ? 8.707 -19.852 4.501 1.00 81.12 209 GLY A C 1
ATOM 1636 O O . GLY A 1 209 ? 7.737 -20.059 3.770 1.00 81.12 209 GLY A O 1
ATOM 1637 N N . PRO A 1 210 ? 8.750 -20.334 5.757 1.00 84.00 210 PRO A N 1
ATOM 1638 C CA . PRO A 1 210 ? 7.604 -20.997 6.376 1.00 84.00 210 PRO A CA 1
ATOM 1639 C C . PRO A 1 210 ? 6.388 -20.065 6.440 1.00 84.00 210 PRO A C 1
ATOM 1641 O O . PRO A 1 210 ? 6.524 -18.843 6.341 1.00 84.00 210 PRO A O 1
ATOM 1644 N N . LEU A 1 211 ? 5.203 -20.639 6.654 1.00 84.00 211 LEU A N 1
ATOM 1645 C CA . LEU A 1 211 ? 3.977 -19.864 6.831 1.00 84.00 211 LEU A CA 1
ATOM 1646 C C . LEU A 1 211 ? 4.093 -18.845 7.973 1.00 84.00 211 LEU A C 1
ATOM 1648 O O . LEU A 1 211 ? 4.843 -19.002 8.948 1.00 84.00 211 LEU A O 1
ATOM 1652 N N . THR A 1 212 ? 3.337 -17.766 7.835 1.00 86.56 212 THR A N 1
ATOM 1653 C CA . THR A 1 212 ? 3.120 -16.805 8.912 1.00 86.56 212 THR A CA 1
ATOM 1654 C C . THR A 1 212 ? 2.349 -17.451 10.056 1.00 86.56 212 THR A C 1
ATOM 1656 O O . THR A 1 212 ? 1.808 -18.550 9.923 1.00 86.56 212 THR A O 1
ATOM 1659 N N . LYS A 1 213 ? 2.295 -16.778 11.211 1.00 87.56 213 LYS A N 1
ATOM 1660 C CA . LYS A 1 213 ? 1.520 -17.295 12.346 1.00 87.56 213 LYS A CA 1
ATOM 1661 C C . LYS A 1 213 ? 0.020 -17.350 12.044 1.00 87.56 213 LYS A C 1
ATOM 1663 O O . LYS A 1 213 ? -0.655 -18.269 12.493 1.00 87.56 213 LYS A O 1
ATOM 1668 N N . SER A 1 214 ? -0.481 -16.422 11.227 1.00 89.19 214 SER A N 1
ATOM 1669 C CA . SER A 1 214 ? -1.864 -16.431 10.748 1.00 89.19 214 SER A CA 1
ATOM 1670 C C . SER A 1 214 ? -2.183 -17.605 9.808 1.00 89.19 214 SER A C 1
ATOM 1672 O O . SER A 1 214 ? -3.353 -17.952 9.638 1.00 89.19 214 SER A O 1
ATOM 1674 N N . GLY A 1 215 ? -1.163 -18.226 9.198 1.00 88.38 215 GLY A N 1
ATOM 1675 C CA . GLY A 1 215 ? -1.322 -19.276 8.191 1.00 88.38 215 GLY A CA 1
ATOM 1676 C C . GLY A 1 215 ? -1.820 -18.761 6.836 1.00 88.38 215 GLY A C 1
ATOM 1677 O O . GLY A 1 215 ? -2.179 -19.562 5.976 1.00 88.38 215 GLY A O 1
ATOM 1678 N N . LEU A 1 216 ? -1.848 -17.441 6.628 1.00 88.62 216 LEU A N 1
ATOM 1679 C CA . LEU A 1 216 ? -2.407 -16.786 5.438 1.00 88.62 216 LEU A CA 1
ATOM 1680 C C . LEU A 1 216 ? -1.342 -16.484 4.377 1.00 88.62 216 LEU A C 1
ATOM 1682 O O . LEU A 1 216 ? -1.400 -15.485 3.670 1.00 88.62 216 LEU A O 1
ATOM 1686 N N . GLY A 1 217 ? -0.353 -17.364 4.257 1.00 85.56 217 GLY A N 1
ATOM 1687 C CA . GLY A 1 217 ? 0.731 -17.250 3.291 1.00 85.56 217 GLY A CA 1
ATOM 1688 C C . GLY A 1 217 ? 2.110 -17.325 3.942 1.00 85.56 217 GLY A C 1
ATOM 1689 O O . GLY A 1 217 ? 2.239 -17.419 5.165 1.00 85.56 217 GLY A O 1
ATOM 1690 N N . PRO A 1 218 ? 3.166 -17.351 3.126 1.00 84.44 218 PRO A N 1
ATOM 1691 C CA . PRO A 1 218 ? 4.522 -17.447 3.630 1.00 84.44 218 PRO A CA 1
ATOM 1692 C C . PRO A 1 218 ? 5.063 -16.159 4.218 1.00 84.44 218 PRO A C 1
ATOM 1694 O O . PRO A 1 218 ? 4.770 -15.056 3.760 1.00 84.44 218 PRO A O 1
ATOM 1697 N N . ARG A 1 219 ? 5.991 -16.330 5.159 1.00 82.75 219 ARG A N 1
ATOM 1698 C CA . ARG A 1 219 ? 6.914 -15.273 5.546 1.00 82.75 219 ARG A CA 1
ATOM 1699 C C . ARG A 1 219 ? 7.859 -14.978 4.396 1.00 82.75 219 ARG A C 1
ATOM 1701 O O . ARG A 1 219 ? 8.442 -15.879 3.791 1.00 82.75 219 ARG A O 1
ATOM 1708 N N . MET A 1 220 ? 8.059 -13.697 4.160 1.00 76.25 220 MET A N 1
ATOM 1709 C CA . MET A 1 220 ? 9.040 -13.228 3.203 1.00 76.25 220 MET A CA 1
ATOM 1710 C C . MET A 1 220 ? 10.434 -13.260 3.815 1.00 76.25 220 MET A C 1
ATOM 1712 O O . MET A 1 220 ? 10.630 -12.861 4.963 1.00 76.25 220 MET A O 1
ATOM 1716 N N . GLY A 1 221 ? 11.399 -13.747 3.034 1.00 74.19 221 GLY A N 1
ATOM 1717 C CA . GLY A 1 221 ? 12.815 -13.580 3.346 1.00 74.19 221 GLY A CA 1
ATOM 1718 C C . GLY A 1 221 ? 13.267 -12.123 3.180 1.00 74.19 221 GLY A C 1
ATOM 1719 O O . GLY A 1 221 ? 12.476 -11.186 3.249 1.00 74.19 221 GLY A O 1
ATOM 1720 N N . ALA A 1 222 ? 14.558 -11.917 2.916 1.00 72.31 222 ALA A N 1
ATOM 1721 C CA . ALA A 1 222 ? 15.121 -10.574 2.739 1.00 72.31 222 ALA A CA 1
ATOM 1722 C C . ALA A 1 222 ? 14.653 -9.856 1.453 1.00 72.31 222 ALA A C 1
ATOM 1724 O O . ALA A 1 222 ? 14.781 -8.637 1.361 1.00 72.31 222 ALA A O 1
ATOM 1725 N N . ARG A 1 223 ? 14.105 -10.595 0.475 1.00 79.50 223 ARG A N 1
ATOM 1726 C CA . ARG A 1 223 ? 13.682 -10.055 -0.825 1.00 79.50 223 ARG A CA 1
ATOM 1727 C C . ARG A 1 223 ? 12.447 -9.164 -0.699 1.00 79.50 223 ARG A C 1
ATOM 1729 O O . ARG A 1 223 ? 11.541 -9.448 0.083 1.00 79.50 223 ARG A O 1
ATOM 1736 N N . ARG A 1 224 ? 12.423 -8.112 -1.513 1.00 86.50 224 ARG A N 1
ATOM 1737 C CA . ARG A 1 224 ? 11.396 -7.071 -1.550 1.00 86.50 224 ARG A CA 1
ATOM 1738 C C . ARG A 1 224 ? 10.743 -7.058 -2.918 1.00 86.50 224 ARG A C 1
ATOM 1740 O O . ARG A 1 224 ? 11.418 -7.289 -3.918 1.00 86.50 224 ARG A O 1
ATOM 1747 N N . SER A 1 225 ? 9.447 -6.786 -2.976 1.00 89.69 225 SER A N 1
ATOM 1748 C CA . SER A 1 225 ? 8.747 -6.692 -4.254 1.00 89.69 225 SER A CA 1
ATOM 1749 C C . SER A 1 225 ? 7.730 -5.563 -4.288 1.00 89.69 225 SER A C 1
ATOM 1751 O O . SER A 1 225 ? 7.157 -5.222 -3.261 1.00 89.69 225 SER A O 1
ATOM 1753 N N . PHE A 1 226 ? 7.473 -5.005 -5.469 1.00 91.12 226 PHE A N 1
ATOM 1754 C CA . PHE A 1 226 ? 6.330 -4.109 -5.682 1.00 91.12 226 PHE A CA 1
ATOM 1755 C C . PHE A 1 226 ? 5.025 -4.850 -5.956 1.00 91.12 226 PHE A C 1
ATOM 1757 O O . PHE A 1 226 ? 3.992 -4.208 -6.107 1.00 91.12 226 PHE A O 1
ATOM 1764 N N . LEU A 1 227 ? 5.062 -6.188 -5.984 1.00 92.06 227 LEU A N 1
ATOM 1765 C CA . LEU A 1 227 ? 3.900 -7.028 -6.247 1.00 92.06 227 LEU A CA 1
ATOM 1766 C C . LEU A 1 227 ? 3.280 -6.724 -7.624 1.00 92.06 227 LEU A C 1
ATOM 1768 O O . LEU A 1 227 ? 2.065 -6.758 -7.766 1.00 92.06 227 LEU A O 1
ATOM 1772 N N . TYR A 1 228 ? 4.085 -6.414 -8.650 1.00 95.50 228 TYR A N 1
ATOM 1773 C CA . TYR A 1 228 ? 3.578 -6.229 -10.016 1.00 95.50 228 TYR A CA 1
ATOM 1774 C C . TYR A 1 228 ? 2.781 -7.454 -10.456 1.00 95.50 228 TYR A C 1
ATOM 1776 O O . TYR A 1 228 ? 3.295 -8.563 -10.325 1.00 95.50 228 TYR A O 1
ATOM 1784 N N . GLY A 1 229 ? 1.563 -7.240 -10.971 1.00 94.81 229 GLY A N 1
ATOM 1785 C CA . GLY A 1 229 ? 0.576 -8.273 -11.305 1.00 94.81 229 GLY A CA 1
ATOM 1786 C C . GLY A 1 229 ? -0.272 -8.755 -10.114 1.00 94.81 229 GLY A C 1
ATOM 1787 O O . GLY A 1 229 ? -1.133 -9.624 -10.274 1.00 94.81 229 GLY A O 1
ATOM 1788 N N . GLU A 1 230 ? -0.081 -8.152 -8.941 1.00 94.31 230 GLU A N 1
ATOM 1789 C CA . GLU A 1 230 ? -0.826 -8.329 -7.693 1.00 94.31 230 GLU A CA 1
ATOM 1790 C C . GLU A 1 230 ? -1.140 -6.962 -7.050 1.00 94.31 230 GLU A C 1
ATOM 1792 O O . GLU A 1 230 ? -0.712 -5.912 -7.524 1.00 94.31 230 GLU A O 1
ATOM 1797 N N . GLY A 1 231 ? -1.960 -6.958 -5.994 1.00 94.25 231 GLY A N 1
ATOM 1798 C CA . GLY A 1 231 ? -2.316 -5.739 -5.263 1.00 94.25 231 GLY A CA 1
ATOM 1799 C C . GLY A 1 231 ? -2.810 -4.589 -6.139 1.00 94.25 231 GLY A C 1
ATOM 1800 O O . GLY A 1 231 ? -3.641 -4.792 -7.027 1.00 94.25 231 GLY A O 1
ATOM 1801 N N . PHE A 1 232 ? -2.319 -3.375 -5.885 1.00 96.81 232 PHE A N 1
ATOM 1802 C CA . PHE A 1 232 ? -2.696 -2.213 -6.695 1.00 96.81 232 PHE A CA 1
ATOM 1803 C C . PHE A 1 232 ? -2.122 -2.251 -8.123 1.00 96.81 232 PHE A C 1
ATOM 1805 O O . PHE A 1 232 ? -2.745 -1.716 -9.039 1.00 96.81 232 PHE A O 1
ATOM 1812 N N . LEU A 1 233 ? -1.005 -2.955 -8.340 1.00 96.94 233 LEU A N 1
ATOM 1813 C CA . LEU A 1 233 ? -0.366 -3.154 -9.650 1.00 96.94 233 LEU A CA 1
ATOM 1814 C C . LEU A 1 233 ? -0.916 -4.362 -10.418 1.00 96.94 233 LEU A C 1
ATOM 1816 O O . LEU A 1 233 ? -0.323 -4.808 -11.400 1.00 96.94 233 LEU A O 1
ATOM 1820 N N . ARG A 1 234 ? -2.035 -4.924 -9.967 1.00 95.12 234 ARG A N 1
ATOM 1821 C CA . ARG A 1 234 ? -2.616 -6.123 -10.560 1.00 95.12 234 ARG A CA 1
ATOM 1822 C C . ARG A 1 234 ? -3.219 -5.887 -11.934 1.00 95.12 234 ARG A C 1
ATOM 1824 O O . ARG A 1 234 ? -3.143 -6.747 -12.798 1.00 95.12 234 ARG A O 1
ATOM 1831 N N . SER A 1 235 ? -3.933 -4.784 -12.083 1.00 96.25 235 SER A N 1
ATOM 1832 C CA . SER A 1 235 ? -4.741 -4.478 -13.257 1.00 96.25 235 SER A CA 1
ATOM 1833 C C . SER A 1 235 ? -4.804 -2.972 -13.447 1.00 96.25 235 SER A C 1
ATOM 1835 O O . SER A 1 235 ? -4.554 -2.217 -12.505 1.00 96.25 235 SER A O 1
ATOM 1837 N N . GLN A 1 236 ? -5.230 -2.532 -14.630 1.00 97.62 236 GLN A N 1
ATOM 1838 C CA . GLN A 1 236 ? -5.490 -1.113 -14.855 1.00 97.62 236 GLN A CA 1
ATOM 1839 C C . GLN A 1 236 ? -6.526 -0.571 -13.859 1.00 97.62 236 GLN A C 1
ATOM 1841 O O . GLN A 1 236 ? -6.323 0.489 -13.286 1.00 97.62 236 GLN A O 1
ATOM 1846 N N . TRP A 1 237 ? -7.591 -1.328 -13.565 1.00 97.94 237 TRP A N 1
ATOM 1847 C CA . TRP A 1 237 ? -8.622 -0.855 -12.641 1.00 97.94 237 TRP A CA 1
ATOM 1848 C C . TRP A 1 237 ? -8.094 -0.652 -11.217 1.00 97.94 237 TRP A C 1
ATOM 1850 O O . TRP A 1 237 ? -8.361 0.386 -10.624 1.00 97.94 237 TRP A O 1
ATOM 1860 N N . THR A 1 238 ? -7.353 -1.614 -10.657 1.00 98.00 238 THR A N 1
ATOM 1861 C CA . THR A 1 238 ? -6.789 -1.463 -9.301 1.00 98.00 238 THR A CA 1
ATOM 1862 C C . THR A 1 238 ? -5.820 -0.287 -9.233 1.00 98.00 238 THR A C 1
ATOM 1864 O O . THR A 1 238 ? -5.809 0.431 -8.235 1.00 98.00 238 THR A O 1
ATOM 1867 N N . PHE A 1 239 ? -5.052 -0.068 -10.301 1.00 98.50 239 PHE A N 1
ATOM 1868 C CA . PHE A 1 239 ? -4.123 1.046 -10.406 1.00 98.50 239 PHE A CA 1
ATOM 1869 C C . PHE A 1 239 ? -4.853 2.388 -10.466 1.00 98.50 239 PHE A C 1
ATOM 1871 O O . PHE A 1 239 ? -4.555 3.272 -9.665 1.00 98.50 239 PHE A O 1
ATOM 1878 N N . ASP A 1 240 ? -5.857 2.507 -11.338 1.00 98.56 240 ASP A N 1
ATOM 1879 C CA . ASP A 1 240 ? -6.683 3.708 -11.482 1.00 98.56 240 ASP A CA 1
ATOM 1880 C C . ASP A 1 240 ? -7.376 4.074 -10.169 1.00 98.56 240 ASP A C 1
ATOM 1882 O O . ASP A 1 240 ? -7.407 5.244 -9.806 1.00 98.56 240 ASP A O 1
ATOM 1886 N N . GLN A 1 241 ? -7.884 3.087 -9.420 1.00 98.25 241 GLN A N 1
ATOM 1887 C CA . GLN A 1 241 ? -8.498 3.332 -8.111 1.00 98.25 241 GLN A CA 1
ATOM 1888 C C . GLN A 1 241 ? -7.510 3.950 -7.120 1.00 98.25 241 GLN A C 1
ATOM 1890 O O . GLN A 1 241 ? -7.820 4.950 -6.478 1.00 98.25 241 GLN A O 1
ATOM 1895 N N . VAL A 1 242 ? -6.309 3.378 -7.003 1.00 98.44 242 VAL A N 1
ATOM 1896 C CA . VAL A 1 242 ? -5.285 3.912 -6.097 1.00 98.44 242 VAL A CA 1
ATOM 1897 C C . VAL A 1 242 ? -4.815 5.287 -6.555 1.00 98.44 242 VAL A C 1
ATOM 1899 O O . VAL A 1 242 ? -4.724 6.200 -5.737 1.00 98.44 242 VAL A O 1
ATOM 1902 N N . LYS A 1 243 ? -4.565 5.460 -7.856 1.00 98.56 243 LYS A N 1
ATOM 1903 C CA . LYS A 1 243 ? -4.169 6.741 -8.440 1.00 98.56 243 LYS A CA 1
ATOM 1904 C C . LYS A 1 243 ? -5.215 7.823 -8.174 1.00 98.56 243 LYS A C 1
ATOM 1906 O O . LYS A 1 243 ? -4.855 8.877 -7.662 1.00 98.56 243 LYS A O 1
ATOM 1911 N N . GLN A 1 244 ? -6.489 7.536 -8.437 1.00 98.50 244 GLN A N 1
ATOM 1912 C CA . GLN A 1 244 ? -7.596 8.457 -8.193 1.00 98.50 244 GLN A CA 1
ATOM 1913 C C . GLN A 1 244 ? -7.651 8.878 -6.721 1.00 98.50 244 GLN A C 1
ATOM 1915 O O . GLN A 1 244 ? -7.673 10.070 -6.422 1.00 98.50 244 GLN A O 1
ATOM 1920 N N . VAL A 1 245 ? -7.599 7.917 -5.790 1.00 98.56 245 VAL A N 1
ATOM 1921 C CA . VAL A 1 245 ? -7.602 8.226 -4.353 1.00 98.56 245 VAL A CA 1
ATOM 1922 C C . VAL A 1 245 ? -6.417 9.120 -3.985 1.00 98.56 245 VAL A C 1
ATOM 1924 O O . VAL A 1 245 ? -6.595 10.098 -3.263 1.00 98.56 245 VAL A O 1
ATOM 1927 N N . LEU A 1 246 ? -5.217 8.833 -4.497 1.00 98.31 246 LEU A N 1
ATOM 1928 C CA . LEU A 1 246 ? -4.037 9.661 -4.248 1.00 98.31 246 LEU A CA 1
ATOM 1929 C C . LEU A 1 246 ? -4.145 11.062 -4.868 1.00 98.31 246 LEU A C 1
ATOM 1931 O O . LEU A 1 246 ? -3.532 11.985 -4.345 1.00 98.31 246 LEU A O 1
ATOM 1935 N N . GLU A 1 247 ? -4.852 11.251 -5.979 1.00 98.12 247 GLU A N 1
ATOM 1936 C CA . GLU A 1 247 ? -5.035 12.560 -6.628 1.00 98.12 247 GLU A CA 1
ATOM 1937 C C . GLU A 1 247 ? -6.105 13.417 -5.942 1.00 98.12 247 GLU A C 1
ATOM 1939 O O . GLU A 1 247 ? -5.921 14.625 -5.792 1.00 98.12 247 GLU A O 1
ATOM 1944 N N . GLU A 1 248 ? -7.198 12.798 -5.501 1.00 98.19 248 GLU A N 1
ATOM 1945 C CA . GLU A 1 248 ? -8.364 13.492 -4.941 1.00 98.19 248 GLU A CA 1
ATOM 1946 C C . GLU A 1 248 ? -8.263 13.725 -3.427 1.00 98.19 248 GLU A C 1
ATOM 1948 O O . GLU A 1 248 ? -8.908 14.629 -2.890 1.00 98.19 248 GLU A O 1
ATOM 1953 N N . THR A 1 249 ? -7.454 12.927 -2.727 1.00 98.31 249 THR A N 1
ATOM 1954 C CA . THR A 1 249 ? -7.392 12.944 -1.261 1.00 98.31 249 THR A CA 1
ATOM 1955 C C . THR A 1 249 ? -6.215 13.783 -0.764 1.00 98.31 249 THR A C 1
ATOM 1957 O O . THR A 1 249 ? -5.079 13.536 -1.172 1.00 98.31 249 THR A O 1
ATOM 1960 N N . PRO A 1 250 ? -6.423 14.738 0.161 1.00 97.56 250 PRO A N 1
ATOM 1961 C CA . PRO A 1 250 ? -5.328 15.426 0.834 1.00 97.56 250 PRO A CA 1
ATOM 1962 C C . PRO A 1 250 ? -4.363 14.443 1.512 1.00 97.56 250 PRO A C 1
ATOM 1964 O O . PRO A 1 250 ? -4.785 13.585 2.290 1.00 97.56 250 PRO A O 1
ATOM 1967 N N . ILE A 1 251 ? -3.064 14.601 1.238 1.00 97.50 251 ILE A N 1
ATOM 1968 C CA . ILE A 1 251 ? -1.990 13.766 1.792 1.00 97.50 251 ILE A CA 1
ATOM 1969 C C . ILE A 1 251 ? -1.059 14.628 2.642 1.00 97.50 251 ILE A C 1
ATOM 1971 O O . ILE A 1 251 ? -0.568 15.662 2.185 1.00 97.50 251 ILE A O 1
ATOM 1975 N N . SER A 1 252 ? -0.780 14.178 3.861 1.00 96.88 252 SER A N 1
ATOM 1976 C CA . SER A 1 252 ? 0.208 14.774 4.765 1.00 96.88 252 SER A CA 1
ATOM 1977 C C . SER A 1 252 ? 1.278 13.753 5.158 1.00 96.88 252 SER A C 1
ATOM 1979 O O . SER A 1 252 ? 1.055 12.546 5.056 1.00 96.88 252 SER A O 1
ATOM 1981 N N . TRP A 1 253 ? 2.450 14.246 5.569 1.00 96.06 253 TRP A N 1
ATOM 1982 C CA . TRP A 1 253 ? 3.635 13.426 5.819 1.00 96.06 253 TRP A CA 1
ATOM 1983 C C . TRP A 1 253 ? 4.325 13.839 7.120 1.00 96.06 253 TRP A C 1
ATOM 1985 O O . TRP A 1 253 ? 4.558 15.034 7.311 1.00 96.06 253 TRP A O 1
ATOM 1995 N N . THR A 1 254 ? 4.725 12.874 7.951 1.00 94.88 254 THR A N 1
ATOM 1996 C CA . THR A 1 254 ? 5.542 13.124 9.153 1.00 94.88 254 THR A CA 1
ATOM 1997 C C . 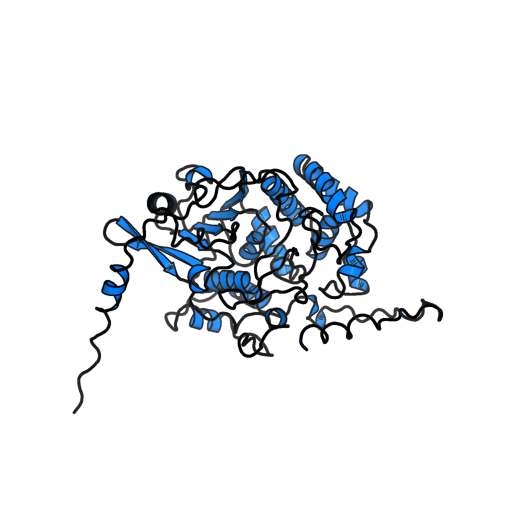THR A 1 254 ? 6.727 12.161 9.227 1.00 94.88 254 THR A C 1
ATOM 1999 O O . THR A 1 254 ? 6.585 10.958 9.038 1.00 94.88 254 THR A O 1
ATOM 2002 N N . SER A 1 255 ? 7.917 12.677 9.530 1.00 93.38 255 SER A N 1
ATOM 2003 C CA . SER A 1 255 ? 9.119 11.868 9.777 1.00 93.38 255 SER A CA 1
ATOM 2004 C C . SER A 1 255 ? 9.521 11.882 11.251 1.00 93.38 255 SER A C 1
ATOM 2006 O O . SER A 1 255 ? 9.221 12.844 11.954 1.00 93.38 255 SER A O 1
ATOM 2008 N N . GLY A 1 256 ? 10.294 10.889 11.691 1.00 89.50 256 GLY A N 1
ATOM 2009 C CA . GLY A 1 256 ? 10.824 10.827 13.056 1.00 89.50 256 GLY A CA 1
ATOM 2010 C C . GLY A 1 256 ? 9.818 10.302 14.079 1.00 89.50 256 GLY A C 1
ATOM 2011 O O . GLY A 1 256 ? 9.967 10.560 15.271 1.00 89.50 256 GLY A O 1
ATOM 2012 N N . VAL A 1 257 ? 8.787 9.587 13.624 1.00 88.88 257 VAL A N 1
ATOM 2013 C CA . VAL A 1 257 ? 7.736 9.060 14.497 1.00 88.88 257 VAL A CA 1
ATOM 2014 C C . VAL A 1 257 ? 8.082 7.647 14.949 1.00 88.88 257 VAL A C 1
ATOM 2016 O O . VAL A 1 257 ? 8.118 6.719 14.143 1.00 88.88 257 VAL A O 1
ATOM 2019 N N . ASP A 1 258 ? 8.295 7.476 16.254 1.00 85.38 258 ASP A N 1
ATOM 2020 C CA . ASP A 1 258 ? 8.547 6.169 16.866 1.00 85.38 258 ASP A CA 1
ATOM 2021 C C . ASP A 1 258 ? 7.226 5.471 17.221 1.00 85.38 258 ASP A C 1
ATOM 2023 O O . ASP A 1 258 ? 6.615 5.716 18.264 1.00 85.38 258 ASP A O 1
ATOM 2027 N N . PHE A 1 259 ? 6.741 4.614 16.329 1.00 83.62 259 PHE A N 1
ATOM 2028 C CA . PHE A 1 259 ? 5.497 3.873 16.524 1.00 83.62 259 PHE A CA 1
ATOM 2029 C C . PHE A 1 259 ? 5.757 2.484 17.135 1.00 83.62 259 PHE A C 1
ATOM 2031 O O . PHE A 1 259 ? 6.653 1.783 16.662 1.00 83.62 259 PHE A O 1
ATOM 2038 N N . PRO A 1 260 ? 4.970 2.011 18.132 1.00 78.25 260 PRO A N 1
ATOM 2039 C CA . PRO A 1 260 ? 3.694 2.512 18.667 1.00 78.25 260 PRO A CA 1
ATOM 2040 C C . PRO A 1 260 ? 3.830 3.449 19.878 1.00 78.25 260 PRO A C 1
ATOM 2042 O O . PRO A 1 260 ? 2.853 3.684 20.589 1.00 78.25 260 PRO A O 1
ATOM 2045 N N . HIS A 1 261 ? 5.027 3.965 20.165 1.00 82.06 261 HIS A N 1
ATOM 2046 C CA . HIS A 1 261 ? 5.235 4.884 21.289 1.00 82.06 261 HIS A CA 1
ATOM 2047 C C . HIS A 1 261 ? 4.702 6.300 21.026 1.00 82.06 261 HIS A C 1
ATOM 2049 O O . HIS A 1 261 ? 4.522 7.068 21.978 1.00 82.06 261 HIS A O 1
ATOM 2055 N N . ALA A 1 262 ? 4.394 6.614 19.770 1.00 84.94 262 ALA A N 1
ATOM 2056 C CA . ALA A 1 262 ? 3.775 7.850 19.327 1.00 84.94 262 ALA A CA 1
ATOM 2057 C C . ALA A 1 262 ? 2.343 8.023 19.858 1.00 84.94 262 ALA A C 1
ATOM 2059 O O . ALA A 1 262 ? 1.511 7.110 19.837 1.00 84.94 262 ALA A O 1
ATOM 2060 N N . PHE A 1 263 ? 2.045 9.232 20.318 1.00 90.25 263 PHE A N 1
ATOM 2061 C CA . PHE A 1 263 ? 0.690 9.710 20.517 1.00 90.25 263 PHE A CA 1
ATOM 2062 C C . PHE A 1 263 ? 0.041 10.076 19.176 1.00 90.25 263 PHE A C 1
ATOM 2064 O O . PHE A 1 263 ? 0.730 10.437 18.224 1.00 90.25 263 PHE A O 1
ATOM 2071 N N . PRO A 1 264 ? -1.300 10.108 19.120 1.00 89.69 264 PRO A N 1
ATOM 2072 C CA . PRO A 1 264 ? -2.038 10.700 18.006 1.00 89.69 264 PRO A CA 1
ATOM 2073 C C . PRO A 1 264 ? -1.517 12.067 17.543 1.00 89.69 264 PRO A C 1
ATOM 2075 O O . PRO A 1 264 ? -1.380 12.313 16.349 1.00 89.69 264 PRO A O 1
ATOM 2078 N N . ALA A 1 265 ? -1.193 12.937 18.505 1.00 89.81 265 ALA A N 1
ATOM 2079 C CA . ALA A 1 265 ? -0.730 14.299 18.258 1.00 89.81 265 ALA A CA 1
ATOM 2080 C C . ALA A 1 265 ? 0.662 14.372 17.603 1.00 89.81 265 ALA A C 1
ATOM 2082 O O . ALA A 1 265 ? 1.016 15.418 17.065 1.00 89.81 265 ALA A O 1
ATOM 2083 N N . ASP A 1 266 ? 1.435 13.282 17.650 1.00 88.56 266 ASP A N 1
ATOM 2084 C CA . ASP A 1 266 ? 2.734 13.185 16.977 1.00 88.56 266 ASP A CA 1
ATOM 2085 C C . ASP A 1 266 ? 2.570 12.897 15.477 1.00 88.56 266 ASP A C 1
ATOM 2087 O O . ASP A 1 266 ? 3.484 13.134 14.693 1.00 88.56 266 ASP A O 1
ATOM 2091 N N . LEU A 1 267 ? 1.407 12.379 15.073 1.00 87.44 267 LEU A N 1
ATOM 2092 C CA . LEU A 1 267 ? 1.079 12.056 13.687 1.00 87.44 267 LEU A CA 1
ATOM 2093 C C . LEU A 1 267 ? 0.261 13.169 13.044 1.00 87.44 267 LEU A C 1
ATOM 2095 O O . LEU A 1 267 ? 0.561 13.621 11.943 1.00 87.44 267 LEU A O 1
ATOM 2099 N N . LEU A 1 268 ? -0.775 13.627 13.741 1.00 83.94 268 LEU A N 1
ATOM 2100 C CA . LEU A 1 268 ? -1.763 14.543 13.196 1.00 83.94 268 LEU A CA 1
ATOM 2101 C C . LEU A 1 268 ? -2.061 15.687 14.173 1.00 83.94 268 LEU A C 1
ATOM 2103 O O . LEU A 1 268 ? -1.970 15.501 15.388 1.00 83.94 268 LEU A O 1
ATOM 2107 N N . PRO A 1 269 ? -2.434 16.888 13.682 1.00 84.25 269 PRO A N 1
ATOM 2108 C CA . PRO A 1 269 ? -2.809 17.995 14.553 1.00 84.25 269 PRO A CA 1
ATOM 2109 C C . PRO A 1 269 ? -3.902 17.583 15.545 1.00 84.25 269 PRO A C 1
ATOM 2111 O O . PRO A 1 269 ? -4.862 16.905 15.180 1.00 84.25 269 PRO A O 1
ATOM 2114 N N . LYS A 1 270 ? -3.794 18.019 16.802 1.00 79.88 270 LYS A N 1
ATOM 2115 C CA . LYS A 1 270 ? -4.782 17.681 17.835 1.00 79.88 270 LYS A CA 1
ATOM 2116 C C . LYS A 1 270 ? -6.200 18.105 17.424 1.00 79.88 270 LYS A C 1
ATOM 2118 O O . LYS A 1 270 ? -6.419 19.249 17.032 1.00 79.88 270 LYS A O 1
ATOM 2123 N N . GLY A 1 271 ? -7.165 17.206 17.591 1.00 78.00 271 GLY A N 1
ATOM 2124 C CA . GLY A 1 271 ? -8.564 17.369 17.205 1.00 78.00 271 GLY A CA 1
ATOM 2125 C C . GLY A 1 271 ? -8.871 17.077 15.732 1.00 78.00 271 GLY A C 1
ATOM 2126 O O . GLY A 1 271 ? -10.029 17.229 15.339 1.00 78.00 271 GLY A O 1
ATOM 2127 N N . SER A 1 272 ? -7.881 16.694 14.919 1.00 84.38 272 SER A N 1
ATOM 2128 C CA . SER A 1 272 ? -8.079 16.460 13.485 1.00 84.38 272 SER A CA 1
ATOM 2129 C C . SER A 1 272 ? -8.591 15.060 13.149 1.00 84.38 272 SER A C 1
ATOM 2131 O O . SER A 1 272 ? -9.237 14.935 12.114 1.00 84.38 272 SER A O 1
ATOM 2133 N N . MET A 1 273 ? -8.416 14.040 14.008 1.00 84.06 273 MET A N 1
ATOM 2134 C CA . MET A 1 273 ? -8.793 12.654 13.652 1.00 84.06 273 MET A CA 1
ATOM 2135 C C . MET A 1 273 ? -10.231 12.247 13.997 1.00 84.06 273 MET A C 1
ATOM 2137 O O . MET A 1 273 ? -10.549 11.058 14.041 1.00 84.06 273 MET A O 1
ATOM 2141 N N . ARG A 1 274 ? -11.133 13.200 14.249 1.00 88.50 274 ARG A N 1
ATOM 2142 C CA . ARG A 1 274 ? -12.525 12.853 14.570 1.00 88.50 274 ARG A CA 1
ATOM 2143 C C . ARG A 1 274 ? -13.169 12.108 13.403 1.00 88.50 274 ARG A C 1
ATOM 2145 O O . ARG A 1 274 ? -13.297 12.672 12.321 1.00 88.50 274 ARG A O 1
ATOM 2152 N N . GLY A 1 275 ? -13.633 10.885 13.646 1.00 92.44 275 GLY A N 1
ATOM 2153 C CA . GLY A 1 275 ? -14.278 10.050 12.635 1.00 92.44 275 GLY A CA 1
ATOM 2154 C C . GLY A 1 275 ? -13.668 8.654 12.542 1.00 92.44 275 GLY A C 1
ATOM 2155 O O . GLY A 1 275 ? -12.805 8.271 13.328 1.00 92.44 275 GLY A O 1
ATOM 2156 N N . ALA A 1 276 ? -14.179 7.860 11.600 1.00 95.81 276 ALA A N 1
ATOM 2157 C CA . ALA A 1 276 ? -13.688 6.507 11.367 1.00 95.81 276 ALA A CA 1
ATOM 2158 C C . ALA A 1 276 ? -12.223 6.569 10.924 1.00 95.81 276 ALA A C 1
ATOM 2160 O O . ALA A 1 276 ? -11.925 7.105 9.856 1.00 95.81 276 ALA A O 1
ATOM 2161 N N . THR A 1 277 ? -11.323 6.041 11.749 1.00 96.25 277 THR A N 1
ATOM 2162 C CA . THR A 1 277 ? -9.880 6.088 11.502 1.00 96.25 277 THR A CA 1
ATOM 2163 C C . THR A 1 277 ? -9.349 4.684 11.270 1.00 96.25 277 THR A C 1
ATOM 2165 O O . THR A 1 277 ? -9.541 3.796 12.104 1.00 96.25 277 THR A O 1
ATOM 2168 N N . LEU A 1 278 ? -8.667 4.491 10.142 1.00 97.06 278 LEU A N 1
ATOM 2169 C CA . LEU A 1 278 ? -7.894 3.293 9.848 1.00 97.06 278 LEU A CA 1
ATOM 2170 C C . LEU A 1 278 ? -6.412 3.595 10.048 1.00 97.06 278 LEU A C 1
ATOM 2172 O O . LEU A 1 278 ? -5.871 4.478 9.386 1.00 97.06 278 LEU A O 1
ATOM 2176 N N . LEU A 1 279 ? -5.755 2.840 10.920 1.00 95.62 279 LEU A N 1
ATOM 2177 C CA . LEU A 1 279 ? -4.318 2.922 11.133 1.00 95.62 279 LEU A CA 1
ATOM 2178 C C . LEU A 1 279 ? -3.641 1.643 10.638 1.00 95.62 279 LEU A C 1
ATOM 2180 O O . LEU A 1 279 ? -3.882 0.574 11.193 1.00 95.62 279 LEU A O 1
ATOM 2184 N N . TYR A 1 280 ? -2.766 1.745 9.641 1.00 94.75 280 TYR A N 1
ATOM 2185 C CA . TYR A 1 280 ? -1.888 0.647 9.241 1.00 94.75 280 TYR A CA 1
ATOM 2186 C C . TYR A 1 280 ? -0.511 0.789 9.893 1.00 94.75 280 TYR A C 1
ATOM 2188 O O . TYR A 1 280 ? 0.176 1.800 9.725 1.00 94.75 280 TYR A O 1
ATOM 2196 N N . ALA A 1 281 ? -0.094 -0.254 10.605 1.00 88.62 281 ALA A N 1
ATOM 2197 C CA . ALA A 1 281 ? 1.227 -0.354 11.202 1.00 88.62 281 ALA A CA 1
ATOM 2198 C C . ALA A 1 281 ? 1.899 -1.658 10.769 1.00 88.62 281 ALA A C 1
ATOM 2200 O O . ALA A 1 281 ? 1.384 -2.750 11.000 1.00 88.62 281 ALA A O 1
ATOM 2201 N N . MET A 1 282 ? 3.079 -1.547 10.164 1.00 81.44 282 MET A N 1
ATOM 2202 C CA . MET A 1 282 ? 3.901 -2.711 9.852 1.00 81.44 282 MET A CA 1
ATOM 2203 C C . MET A 1 282 ? 4.553 -3.245 11.131 1.00 81.44 282 MET A C 1
ATOM 2205 O O . MET A 1 282 ? 4.959 -2.471 12.000 1.00 81.44 282 MET A O 1
ATOM 2209 N N . ASP A 1 283 ? 4.722 -4.564 11.219 1.00 71.50 283 ASP A N 1
ATOM 2210 C CA . ASP A 1 283 ? 5.635 -5.157 12.191 1.00 71.50 283 ASP A CA 1
ATOM 2211 C C . ASP A 1 283 ? 7.092 -4.827 11.809 1.00 71.50 283 ASP A C 1
ATOM 2213 O O . ASP A 1 283 ? 7.727 -5.519 11.001 1.00 71.50 283 ASP A O 1
ATOM 2217 N N . MET A 1 284 ? 7.575 -3.695 12.331 1.00 61.16 284 MET A N 1
ATOM 2218 C CA . MET A 1 284 ? 8.911 -3.142 12.071 1.00 61.16 284 MET A CA 1
ATOM 2219 C C . MET A 1 284 ? 10.009 -3.839 12.881 1.00 61.16 284 MET A C 1
ATOM 2221 O O . MET A 1 284 ? 11.185 -3.749 12.531 1.00 61.16 284 MET A O 1
ATOM 2225 N N . TRP A 1 285 ? 9.641 -4.574 13.930 1.00 55.22 285 TRP A N 1
ATOM 2226 C CA . TRP A 1 285 ? 10.574 -5.195 14.859 1.00 55.22 285 TRP A CA 1
ATOM 2227 C C . TRP A 1 285 ? 10.093 -6.609 15.086 1.00 55.22 285 TRP A C 1
ATOM 2229 O O . TRP A 1 285 ? 9.025 -6.792 15.631 1.00 55.22 285 TRP A O 1
ATOM 2239 N N . SER A 1 286 ? 10.887 -7.611 14.722 1.00 50.44 286 SER A N 1
ATOM 2240 C CA . SER A 1 286 ? 10.582 -9.052 14.810 1.00 50.44 286 SER A CA 1
ATOM 2241 C C . SER A 1 286 ? 10.153 -9.611 16.191 1.00 50.44 286 SER A C 1
ATOM 2243 O O . SER A 1 286 ? 10.164 -10.826 16.399 1.00 50.44 286 SER A O 1
ATOM 2245 N N . GLY A 1 287 ? 9.827 -8.758 17.161 1.00 58.31 287 GLY A N 1
ATOM 2246 C CA . GLY A 1 287 ? 9.218 -9.082 18.434 1.00 58.31 287 GLY A CA 1
ATOM 2247 C C . GLY A 1 287 ? 7.714 -8.774 18.448 1.00 58.31 287 GLY A C 1
ATOM 2248 O O . GLY A 1 287 ? 7.236 -7.839 17.821 1.00 58.31 287 GLY A O 1
ATOM 2249 N N . PRO A 1 288 ? 6.935 -9.515 19.241 1.00 56.28 288 PRO A N 1
ATOM 2250 C CA . PRO A 1 288 ? 5.485 -9.386 19.262 1.00 56.28 288 PRO A CA 1
ATOM 2251 C C . PRO A 1 288 ? 4.984 -8.103 19.969 1.00 56.28 288 PRO A C 1
ATOM 2253 O O . PRO A 1 288 ? 3.816 -8.025 20.316 1.00 56.28 288 PRO A O 1
ATOM 2256 N N . SER A 1 289 ? 5.838 -7.108 20.235 1.00 51.75 289 SER A N 1
ATOM 2257 C CA . SER A 1 289 ? 5.579 -5.903 21.046 1.00 51.75 289 SER A CA 1
ATOM 2258 C C . SER A 1 289 ? 4.688 -4.839 20.397 1.00 51.75 289 SER A C 1
ATOM 2260 O O . SER A 1 289 ? 4.221 -3.951 21.103 1.00 51.75 289 SER A O 1
ATOM 2262 N N . HIS A 1 290 ? 4.429 -4.913 19.090 1.00 59.78 290 HIS A N 1
ATOM 2263 C CA . HIS A 1 290 ? 3.787 -3.818 18.346 1.00 59.78 290 HIS A CA 1
ATOM 2264 C C . HIS A 1 290 ? 2.298 -4.041 18.063 1.00 59.78 290 HIS A C 1
ATOM 2266 O O . HIS A 1 290 ? 1.624 -3.135 17.564 1.00 59.78 290 HIS A O 1
ATOM 2272 N N . HIS A 1 291 ? 1.758 -5.208 18.426 1.00 77.62 291 HIS A N 1
ATOM 2273 C CA . HIS A 1 291 ? 0.335 -5.494 18.272 1.00 77.62 291 HIS A CA 1
ATOM 2274 C C . HIS A 1 291 ? -0.521 -4.538 19.103 1.00 77.62 291 HIS A C 1
ATOM 2276 O O . HIS A 1 291 ? -0.161 -4.225 20.240 1.00 77.62 291 HIS A O 1
ATOM 2282 N N . ALA A 1 292 ? -1.651 -4.082 18.554 1.00 80.81 292 ALA A N 1
ATOM 2283 C CA . ALA A 1 292 ? -2.504 -3.077 19.193 1.00 80.81 292 ALA A CA 1
ATOM 2284 C C . ALA A 1 292 ? -2.909 -3.495 20.616 1.00 80.81 292 ALA A C 1
ATOM 2286 O O . ALA A 1 292 ? -2.837 -2.697 21.555 1.00 80.81 292 ALA A O 1
ATOM 2287 N N . ALA A 1 293 ? -3.176 -4.792 20.801 1.00 83.00 293 ALA A N 1
ATOM 2288 C CA . ALA A 1 293 ? -3.421 -5.443 22.089 1.00 83.00 293 ALA A CA 1
ATOM 2289 C C . ALA A 1 293 ? -2.370 -5.171 23.188 1.00 83.00 293 ALA A C 1
ATOM 2291 O O . ALA A 1 293 ? -2.655 -5.380 24.366 1.00 83.00 293 ALA A O 1
ATOM 2292 N N . ARG A 1 294 ? -1.165 -4.721 22.829 1.00 85.25 294 ARG A N 1
ATOM 2293 C CA . ARG A 1 294 ? -0.031 -4.509 23.740 1.00 85.25 294 ARG A CA 1
ATOM 2294 C C . ARG A 1 294 ? 0.361 -3.047 23.895 1.00 85.25 294 ARG A C 1
ATOM 2296 O O . ARG A 1 294 ? 1.337 -2.753 24.581 1.00 85.25 294 ARG A O 1
ATOM 2303 N N . TRP A 1 295 ? -0.366 -2.131 23.263 1.00 88.06 295 TRP A N 1
ATOM 2304 C CA . TRP A 1 295 ? -0.066 -0.713 23.394 1.00 88.06 295 TRP A CA 1
ATOM 2305 C C . TRP A 1 295 ? -0.275 -0.226 24.833 1.00 88.06 295 TRP A C 1
ATOM 2307 O O . TRP A 1 295 ? -1.180 -0.704 25.525 1.00 88.06 295 TRP A O 1
ATOM 2317 N N . PRO A 1 296 ? 0.519 0.760 25.290 1.00 87.81 296 PRO A N 1
ATOM 2318 C CA . PRO A 1 296 ? 0.318 1.375 26.594 1.00 87.81 296 PRO A CA 1
ATOM 2319 C C . PRO A 1 296 ? -1.101 1.944 26.755 1.00 87.81 296 PRO A C 1
ATOM 2321 O O . PRO A 1 296 ? -1.666 2.536 25.833 1.00 87.81 296 PRO A O 1
ATOM 2324 N N . ALA A 1 297 ? -1.689 1.787 27.944 1.00 89.19 297 ALA A N 1
ATOM 2325 C CA . ALA A 1 297 ? -3.080 2.169 28.199 1.00 89.19 297 ALA A CA 1
ATOM 2326 C C . ALA A 1 297 ? -3.351 3.675 28.008 1.00 89.19 297 ALA A C 1
ATOM 2328 O O . ALA A 1 297 ? -4.448 4.064 27.607 1.00 89.19 297 ALA A O 1
ATOM 2329 N N . ASP A 1 298 ? -2.360 4.525 28.280 1.00 90.50 298 ASP A N 1
ATOM 2330 C CA . ASP A 1 298 ? -2.425 5.966 28.037 1.00 90.50 298 ASP A CA 1
ATOM 2331 C C . ASP A 1 298 ? -2.421 6.299 26.536 1.00 90.50 298 ASP A C 1
ATOM 2333 O O . ASP A 1 298 ? -3.160 7.188 26.113 1.00 90.50 298 ASP A O 1
ATOM 2337 N N . ARG A 1 299 ? -1.681 5.542 25.711 1.00 89.62 299 ARG A N 1
ATOM 2338 C CA . ARG A 1 299 ? -1.742 5.644 24.242 1.00 89.62 299 ARG A CA 1
ATOM 2339 C C . ARG A 1 299 ? -3.103 5.222 23.709 1.00 89.62 299 ARG A C 1
ATOM 2341 O O . ARG A 1 299 ? -3.695 5.965 22.934 1.00 89.62 299 ARG A O 1
ATOM 2348 N N . ILE A 1 300 ? -3.627 4.081 24.162 1.00 90.69 300 ILE A N 1
ATOM 2349 C CA . ILE A 1 300 ? -4.961 3.598 23.766 1.00 90.69 300 ILE A CA 1
ATOM 2350 C C . ILE A 1 300 ? -6.027 4.656 24.078 1.00 90.69 300 ILE A C 1
ATOM 2352 O O . ILE A 1 300 ? -6.869 4.951 23.230 1.00 90.69 300 ILE A O 1
ATOM 2356 N N . ARG A 1 301 ? -5.969 5.264 25.271 1.00 91.38 301 ARG A N 1
ATOM 2357 C CA . ARG A 1 301 ? -6.896 6.332 25.660 1.00 91.38 301 ARG A CA 1
ATOM 2358 C C . ARG A 1 301 ? -6.769 7.559 24.759 1.00 91.38 301 ARG A C 1
ATOM 2360 O O . ARG A 1 301 ? -7.786 8.044 24.282 1.00 91.38 301 ARG A O 1
ATOM 2367 N N . ALA A 1 302 ? -5.552 8.031 24.496 1.00 91.88 302 ALA A N 1
ATOM 2368 C CA . ALA A 1 302 ? -5.341 9.185 23.624 1.00 91.88 302 ALA A CA 1
ATOM 2369 C C . ALA A 1 302 ? -5.896 8.937 22.212 1.00 91.88 302 ALA A C 1
ATOM 2371 O O . ALA A 1 302 ? -6.584 9.788 21.656 1.00 91.88 302 ALA A O 1
ATOM 2372 N N . TRP A 1 303 ? -5.646 7.752 21.650 1.00 90.44 303 TRP A N 1
ATOM 2373 C CA . TRP A 1 303 ? -6.179 7.345 20.349 1.00 90.44 303 TRP A CA 1
ATOM 2374 C C . TRP A 1 303 ? -7.706 7.285 20.327 1.00 90.44 303 TRP A C 1
ATOM 2376 O O . TRP A 1 303 ? -8.326 7.735 19.367 1.00 90.44 303 TRP A O 1
ATOM 2386 N N . GLN A 1 304 ? -8.320 6.773 21.391 1.00 90.88 304 GLN A N 1
ATOM 2387 C CA . GLN A 1 304 ? -9.772 6.760 21.531 1.00 90.88 304 GLN A CA 1
ATOM 2388 C C . GLN A 1 304 ? -10.365 8.170 21.612 1.00 90.88 304 GLN A C 1
ATOM 2390 O O . GLN A 1 304 ? -11.360 8.451 20.948 1.00 90.88 304 GLN A O 1
ATOM 2395 N N . GLU A 1 305 ? -9.780 9.039 22.440 1.00 91.19 305 GLU A N 1
ATOM 2396 C CA . GLU A 1 305 ? -10.235 10.422 22.619 1.00 91.19 305 GLU A CA 1
ATOM 2397 C C . GLU A 1 305 ? -10.182 11.202 21.301 1.00 91.19 305 GLU A C 1
ATOM 2399 O O . GLU A 1 305 ? -11.083 11.987 21.004 1.00 91.19 305 GLU A O 1
ATOM 2404 N N . GLU A 1 306 ? -9.145 10.958 20.504 1.00 90.88 306 GLU A N 1
ATOM 2405 C CA . GLU A 1 306 ? -8.898 11.662 19.252 1.00 90.88 306 GLU A CA 1
ATOM 2406 C C . GLU A 1 306 ? -9.755 11.117 18.091 1.00 90.88 306 GLU A C 1
ATOM 2408 O O . GLU A 1 306 ? -10.328 11.907 17.341 1.00 90.88 306 GLU A O 1
ATOM 2413 N N . ALA A 1 307 ? -9.937 9.792 17.988 1.00 89.00 307 ALA A N 1
ATOM 2414 C CA . ALA A 1 307 ? -10.822 9.176 16.988 1.00 89.00 307 ALA A CA 1
ATOM 2415 C C . ALA A 1 307 ? -12.316 9.465 17.253 1.00 89.00 307 ALA A C 1
ATOM 2417 O O . ALA A 1 307 ? -13.124 9.587 16.325 1.00 89.00 307 ALA A O 1
ATOM 2418 N N . GLY A 1 308 ? -12.701 9.591 18.528 1.00 89.06 308 GLY A N 1
ATOM 2419 C CA . GLY A 1 308 ? -14.085 9.812 18.943 1.00 89.06 308 GLY A CA 1
ATOM 2420 C C . GLY A 1 308 ? -15.019 8.657 18.562 1.00 89.06 308 GLY A C 1
ATOM 2421 O O . GLY A 1 308 ? -14.624 7.491 18.524 1.00 89.06 308 GLY A O 1
ATOM 2422 N N . ASP A 1 309 ? -16.279 8.982 18.262 1.00 87.62 309 ASP A N 1
ATOM 2423 C CA . ASP A 1 309 ? -17.339 7.987 18.020 1.00 87.62 309 ASP A CA 1
ATOM 2424 C C . ASP A 1 309 ? -17.170 7.194 16.715 1.00 87.62 309 ASP A C 1
ATOM 2426 O O . ASP A 1 309 ? -17.750 6.118 16.561 1.00 87.62 309 ASP A O 1
ATOM 2430 N N . GLY A 1 310 ? -16.371 7.699 15.770 1.00 85.00 310 GLY A N 1
ATOM 2431 C CA . GLY A 1 310 ? -16.088 6.988 14.522 1.00 85.00 310 GLY A CA 1
ATOM 2432 C C . GLY A 1 310 ? -15.243 5.727 14.725 1.00 85.00 310 GLY A C 1
ATOM 2433 O O . GLY A 1 310 ? -15.314 4.797 13.919 1.00 85.00 310 GLY A O 1
ATOM 2434 N N . GLY A 1 311 ? -14.522 5.658 15.847 1.00 91.81 311 GLY A N 1
ATOM 2435 C CA . GLY A 1 311 ? -13.719 4.514 16.246 1.00 91.81 311 GLY A CA 1
ATOM 2436 C C . GLY A 1 311 ? -12.382 4.409 15.514 1.00 91.81 311 GLY A C 1
ATOM 2437 O O . GLY A 1 311 ? -12.167 4.979 14.444 1.00 91.81 311 GLY A O 1
ATOM 2438 N N . LEU A 1 312 ? -11.482 3.637 16.120 1.00 95.31 312 LEU A N 1
ATOM 2439 C CA . LEU A 1 312 ? -10.168 3.314 15.580 1.00 95.31 312 LEU A CA 1
ATOM 2440 C C . LEU A 1 312 ? -10.129 1.838 15.185 1.00 95.31 312 LEU A C 1
ATOM 2442 O O . LEU A 1 312 ? -10.429 0.967 16.005 1.00 95.31 312 LEU A O 1
ATOM 2446 N N . VAL A 1 313 ? -9.723 1.568 13.949 1.00 96.94 313 VAL A N 1
ATOM 2447 C CA . VAL A 1 313 ? -9.374 0.231 13.466 1.00 96.94 313 VAL A CA 1
ATOM 2448 C C . VAL A 1 313 ? -7.886 0.216 13.162 1.00 96.94 313 VAL A C 1
ATOM 2450 O O . VAL A 1 313 ? -7.387 1.080 12.445 1.00 96.94 313 VAL A O 1
ATOM 2453 N N . VAL A 1 314 ? -7.178 -0.761 13.715 1.00 95.69 314 VAL A N 1
ATOM 2454 C CA . VAL A 1 314 ? -5.753 -0.978 13.475 1.00 95.69 314 VAL A CA 1
ATOM 2455 C C . VAL A 1 314 ? -5.591 -2.208 12.596 1.00 95.69 314 VAL A C 1
ATOM 2457 O O . VAL A 1 314 ? -6.184 -3.250 12.878 1.00 95.69 314 VAL A O 1
ATOM 2460 N N . VAL A 1 315 ? -4.787 -2.067 11.546 1.00 95.62 315 VAL A N 1
ATOM 2461 C CA . VAL A 1 315 ? -4.369 -3.144 10.649 1.00 95.62 315 VAL A CA 1
ATOM 2462 C C . VAL A 1 315 ? -2.872 -3.370 10.794 1.00 95.62 315 VAL A C 1
ATOM 2464 O O . VAL A 1 315 ? -2.093 -2.412 10.814 1.00 95.62 315 VAL A O 1
ATOM 2467 N N . GLN A 1 316 ? -2.472 -4.632 10.909 1.00 92.31 316 GLN A N 1
ATOM 2468 C CA . GLN A 1 316 ? -1.103 -5.054 11.176 1.00 92.31 316 GLN A CA 1
ATOM 2469 C C . GLN A 1 316 ? -0.763 -6.314 10.386 1.00 92.31 316 GLN A C 1
ATOM 2471 O O . GLN A 1 316 ? -1.637 -7.112 10.074 1.00 92.31 316 GLN A O 1
ATOM 2476 N N . SER A 1 317 ? 0.524 -6.530 10.120 1.00 89.06 317 SER A N 1
ATOM 2477 C CA . SER A 1 317 ? 1.022 -7.736 9.448 1.00 89.06 317 SER A CA 1
ATOM 2478 C C . SER A 1 317 ? 1.846 -8.623 10.386 1.00 89.06 317 SER A C 1
ATOM 2480 O O . SER A 1 317 ? 2.255 -8.201 11.466 1.00 89.06 317 SER A O 1
ATOM 2482 N N . LYS A 1 318 ? 2.094 -9.871 9.970 1.00 87.06 318 LYS A N 1
ATOM 2483 C CA . LYS A 1 318 ? 2.947 -10.881 10.632 1.00 87.06 318 LYS A CA 1
ATOM 2484 C C . LYS A 1 318 ? 2.472 -11.339 12.023 1.00 87.06 318 LYS A C 1
ATOM 2486 O O . LYS A 1 318 ? 3.212 -12.039 12.723 1.00 87.06 318 LYS A O 1
ATOM 2491 N N . GLY A 1 319 ? 1.237 -11.004 12.394 1.00 87.44 319 GLY A N 1
ATOM 2492 C CA . GLY A 1 319 ? 0.594 -11.397 13.647 1.00 87.44 319 GLY A CA 1
ATOM 2493 C C . GLY A 1 319 ? -0.095 -12.757 13.614 1.00 87.44 319 GLY A C 1
ATOM 2494 O O . GLY A 1 319 ? -0.115 -13.463 12.599 1.00 87.44 319 GLY A O 1
ATOM 2495 N N . ASP A 1 320 ? -0.696 -13.114 14.749 1.00 91.06 320 ASP A N 1
ATOM 2496 C CA . ASP A 1 320 ? -1.743 -14.130 14.751 1.00 91.06 320 ASP A CA 1
ATOM 2497 C C . ASP A 1 320 ? -2.960 -13.597 13.994 1.00 91.06 320 ASP A C 1
ATOM 2499 O O . ASP A 1 320 ? -3.210 -12.394 13.955 1.00 91.06 320 ASP A O 1
ATOM 2503 N N . ARG A 1 321 ? -3.750 -14.494 13.398 1.00 93.00 321 ARG A N 1
ATOM 2504 C CA . ARG A 1 321 ? -4.871 -14.090 12.542 1.00 93.00 321 ARG A CA 1
ATOM 2505 C C . ARG A 1 321 ? -5.839 -13.135 13.249 1.00 93.00 321 ARG A C 1
ATOM 2507 O O . ARG A 1 321 ? -6.246 -12.156 12.652 1.00 93.00 321 ARG A O 1
ATOM 2514 N N . ALA A 1 322 ? -6.144 -13.372 14.525 1.00 94.69 322 ALA A N 1
ATOM 2515 C CA . ALA A 1 322 ? -7.030 -12.522 15.323 1.00 94.69 322 ALA A CA 1
ATOM 2516 C C . ALA A 1 322 ? -6.443 -11.132 15.670 1.00 94.69 322 ALA A C 1
ATOM 2518 O O . ALA A 1 322 ? -7.152 -10.278 16.212 1.00 94.69 322 ALA A O 1
ATOM 2519 N N . GLU A 1 323 ? -5.160 -10.901 15.403 1.00 93.12 323 GLU A N 1
ATOM 2520 C CA . GLU A 1 323 ? -4.453 -9.652 15.693 1.00 93.12 323 GLU A CA 1
ATOM 2521 C C . GLU A 1 323 ? -4.230 -8.791 14.442 1.00 93.12 323 GLU A C 1
ATOM 2523 O O . GLU A 1 323 ? -3.768 -7.661 14.577 1.00 93.12 323 GLU A O 1
ATOM 2528 N N . LEU A 1 324 ? -4.549 -9.293 13.242 1.00 94.31 324 LEU A N 1
ATOM 2529 C CA . LEU A 1 324 ? -4.260 -8.580 11.993 1.00 94.31 324 LEU A CA 1
ATOM 2530 C C . LEU A 1 324 ? -5.153 -7.348 11.809 1.00 94.31 324 LEU A C 1
ATOM 2532 O O . LEU A 1 324 ? -4.672 -6.284 11.445 1.00 94.31 324 LEU A O 1
ATOM 2536 N N . VAL A 1 325 ? -6.443 -7.465 12.133 1.00 96.94 325 VAL A N 1
ATOM 2537 C CA . VAL A 1 325 ? -7.406 -6.351 12.129 1.00 96.94 325 VAL A CA 1
ATOM 2538 C C . VAL A 1 325 ? -8.139 -6.297 13.462 1.00 96.94 325 VAL A C 1
ATOM 2540 O O . VAL A 1 325 ? -8.876 -7.230 13.811 1.00 96.94 325 VAL A O 1
ATOM 2543 N N . GLN A 1 326 ? -7.955 -5.200 14.197 1.00 96.31 326 GLN A N 1
ATOM 2544 C CA . GLN A 1 326 ? -8.547 -4.986 15.516 1.00 96.31 326 GLN A CA 1
ATOM 2545 C C . GLN A 1 326 ? -9.261 -3.636 15.585 1.00 96.31 326 GLN A C 1
ATOM 2547 O O . GLN A 1 326 ? -8.708 -2.607 15.207 1.00 96.31 326 GLN A O 1
ATOM 2552 N N . LYS A 1 327 ? -10.482 -3.623 16.122 1.00 96.56 327 LYS A N 1
ATOM 2553 C CA . LYS A 1 327 ? -11.220 -2.397 16.429 1.00 96.56 327 LYS A CA 1
ATOM 2554 C C . LYS A 1 327 ? -11.093 -2.059 17.905 1.00 96.56 327 LYS A C 1
ATOM 2556 O O . LYS A 1 327 ? -11.318 -2.914 18.760 1.00 96.56 327 LYS A O 1
ATOM 2561 N N . LEU A 1 328 ? -10.816 -0.798 18.210 1.00 95.56 328 LEU A N 1
ATOM 2562 C CA . LEU A 1 328 ? -10.900 -0.288 19.569 1.00 95.56 328 LEU A CA 1
ATOM 2563 C C . LEU A 1 328 ? -12.367 -0.054 19.941 1.00 95.56 328 LEU A C 1
ATOM 2565 O O . LEU A 1 328 ? -13.060 0.750 19.313 1.00 95.56 328 LEU A O 1
ATOM 2569 N N . VAL A 1 329 ? -12.844 -0.760 20.963 1.00 93.81 329 VAL A N 1
ATOM 2570 C CA . VAL A 1 329 ? -14.226 -0.674 21.440 1.00 93.81 329 VAL A CA 1
ATOM 2571 C C . VAL A 1 329 ? -14.252 -0.005 22.817 1.00 93.81 329 VAL A C 1
ATOM 2573 O O . VAL A 1 329 ? -13.590 -0.491 23.741 1.00 93.81 329 VAL A O 1
ATOM 2576 N N . PRO A 1 330 ? -15.022 1.088 22.985 1.00 89.62 330 PRO A N 1
ATOM 2577 C CA . PRO A 1 330 ? -15.280 1.664 24.298 1.00 89.62 330 PRO A CA 1
ATOM 2578 C C . PRO A 1 330 ? -16.018 0.666 25.198 1.00 89.62 330 PRO A C 1
ATOM 2580 O O . PRO A 1 330 ? -17.026 0.084 24.799 1.00 89.62 330 PRO A O 1
ATOM 2583 N N . ALA A 1 331 ? -15.554 0.498 26.432 1.00 85.50 331 ALA A N 1
ATOM 2584 C CA . ALA A 1 331 ? -16.231 -0.266 27.474 1.00 85.50 331 ALA A CA 1
ATOM 2585 C C . ALA A 1 331 ? -16.881 0.654 28.517 1.00 85.50 331 ALA A C 1
ATOM 2587 O O . ALA A 1 331 ? -16.486 1.804 28.731 1.00 85.50 331 ALA A O 1
ATOM 2588 N N . SER A 1 332 ? -17.875 0.115 29.225 1.00 83.00 332 SER A N 1
ATOM 2589 C CA . SER A 1 332 ? -18.478 0.777 30.382 1.00 83.00 332 SER A CA 1
ATOM 2590 C C . SER A 1 332 ? -17.414 1.112 31.434 1.00 83.00 332 SER A C 1
ATOM 2592 O O . SER A 1 332 ? -16.595 0.263 31.785 1.00 83.00 332 SER A O 1
ATOM 2594 N N . GLY A 1 333 ? -17.441 2.339 31.961 1.00 83.25 333 GLY A N 1
ATOM 2595 C CA . GLY A 1 333 ? -16.479 2.800 32.970 1.00 83.25 333 GLY A CA 1
ATOM 2596 C C . GLY A 1 333 ? -15.189 3.404 32.403 1.00 83.25 333 GLY A C 1
ATOM 2597 O O . GLY A 1 333 ? -14.188 3.456 33.114 1.00 83.25 333 GLY A O 1
ATOM 2598 N N . GLY A 1 334 ? -15.192 3.846 31.139 1.00 81.56 334 GLY A N 1
ATOM 2599 C CA . GLY A 1 334 ? -14.079 4.596 30.536 1.00 81.56 334 GLY A CA 1
ATOM 2600 C C . GLY A 1 334 ? -12.845 3.753 30.203 1.00 81.56 334 GLY A C 1
ATOM 2601 O O . GLY A 1 334 ? -11.776 4.302 29.943 1.00 81.56 334 GLY A O 1
ATOM 2602 N N . ARG A 1 335 ? -12.971 2.422 30.236 1.00 85.94 335 ARG A N 1
ATOM 2603 C CA . ARG A 1 335 ? -11.954 1.500 29.716 1.00 85.94 335 ARG A CA 1
ATOM 2604 C C . ARG A 1 335 ? -12.237 1.217 28.247 1.00 85.94 335 ARG A C 1
ATOM 2606 O O . ARG A 1 335 ? -13.363 1.397 27.803 1.00 85.94 335 ARG A O 1
ATOM 2613 N N . SER A 1 336 ? -11.241 0.717 27.531 1.00 90.62 336 SER A N 1
ATOM 2614 C CA . SER A 1 336 ? -11.391 0.258 26.149 1.00 90.62 336 SER A CA 1
ATOM 2615 C C . SER A 1 336 ? -10.657 -1.048 25.954 1.00 90.62 336 SER A C 1
ATOM 2617 O O . SER A 1 336 ? -9.718 -1.349 26.693 1.00 90.62 336 SER A O 1
ATOM 2619 N N . PHE A 1 337 ? -11.104 -1.827 24.980 1.00 92.56 337 PHE A N 1
ATOM 2620 C CA . PHE A 1 337 ? -10.479 -3.093 24.625 1.00 92.56 337 PHE A CA 1
ATOM 2621 C C . PHE A 1 337 ? -10.416 -3.254 23.111 1.00 92.56 337 PHE A C 1
ATOM 2623 O O . PHE A 1 337 ? -11.198 -2.658 22.368 1.00 92.56 337 PHE A O 1
ATOM 2630 N N . TRP A 1 338 ? -9.477 -4.079 22.665 1.00 94.50 338 TRP A N 1
ATOM 2631 C CA . TRP A 1 338 ? -9.336 -4.447 21.266 1.00 94.50 338 TRP A CA 1
ATOM 2632 C C . TRP A 1 338 ? -10.246 -5.628 20.952 1.00 94.50 338 TRP A C 1
ATOM 2634 O O . TRP A 1 338 ? -10.119 -6.702 21.538 1.00 94.50 338 TRP A O 1
ATOM 2644 N N . GLN A 1 339 ? -11.179 -5.422 20.031 1.00 95.69 339 GLN A N 1
ATOM 2645 C CA . GLN A 1 339 ? -12.008 -6.470 19.459 1.00 95.69 339 GLN A CA 1
ATOM 2646 C C . GLN A 1 339 ? -11.375 -6.942 18.151 1.00 95.69 339 GLN A C 1
ATOM 2648 O O . GLN A 1 339 ? -11.164 -6.139 17.244 1.00 95.69 339 GLN A O 1
ATOM 2653 N N . SER A 1 340 ? -11.118 -8.243 18.026 1.00 96.31 340 SER A N 1
ATOM 2654 C CA . SER A 1 340 ? -10.693 -8.813 16.747 1.00 96.31 340 SER A CA 1
ATOM 2655 C C . SER A 1 340 ? -11.830 -8.771 15.726 1.00 96.31 340 SER A C 1
ATOM 2657 O O . SER A 1 340 ? -12.953 -9.182 16.024 1.00 96.31 340 SER A O 1
ATOM 2659 N N . TRP A 1 341 ? -11.527 -8.294 14.522 1.00 97.12 341 TRP A N 1
ATOM 2660 C CA . TRP A 1 341 ? -12.372 -8.429 13.327 1.00 97.12 341 TRP A CA 1
ATOM 2661 C C . TRP A 1 341 ? -11.838 -9.479 12.349 1.00 97.12 341 TRP A C 1
ATOM 2663 O O . TRP A 1 341 ? -12.507 -9.865 11.400 1.00 97.12 341 TRP A O 1
ATOM 2673 N N . SER A 1 342 ? -10.622 -9.947 12.590 1.00 96.81 342 SER A N 1
ATOM 2674 C CA . SER A 1 342 ? -9.835 -10.773 11.679 1.00 96.81 342 SER A CA 1
ATOM 2675 C C . SER A 1 342 ? -9.858 -12.257 12.052 1.00 96.81 342 SER A C 1
ATOM 2677 O O . SER A 1 342 ? -9.340 -13.087 11.314 1.00 96.81 342 SER A O 1
ATOM 2679 N N . ASP A 1 343 ? -10.508 -12.660 13.152 1.00 95.38 343 ASP A N 1
ATOM 2680 C CA . ASP A 1 343 ? -10.603 -14.078 13.529 1.00 95.38 343 ASP A CA 1
ATOM 2681 C C . ASP A 1 343 ? -11.635 -14.879 12.707 1.00 95.38 343 ASP A C 1
ATOM 2683 O O . ASP A 1 343 ? -12.607 -15.434 13.216 1.00 95.38 343 ASP A O 1
ATOM 2687 N N . TRP A 1 344 ? -11.407 -14.957 11.398 1.00 95.12 344 TRP A N 1
ATOM 2688 C CA . TRP A 1 344 ? -12.188 -15.752 10.456 1.00 95.12 344 TRP A CA 1
ATOM 2689 C C . TRP A 1 344 ? -11.281 -16.317 9.357 1.00 95.12 344 TRP A C 1
ATOM 2691 O O . TRP A 1 344 ? -10.170 -15.848 9.115 1.00 95.12 344 TRP A O 1
ATOM 2701 N N . ARG A 1 345 ? -11.716 -17.385 8.685 1.00 91.94 345 ARG A N 1
ATOM 2702 C CA . ARG A 1 345 ? -10.864 -18.130 7.748 1.00 91.94 345 ARG A CA 1
ATOM 2703 C C . ARG A 1 345 ? -10.947 -17.560 6.326 1.00 91.94 345 ARG A C 1
ATOM 2705 O O . ARG A 1 345 ? -11.689 -18.075 5.502 1.00 91.94 345 ARG A O 1
ATOM 2712 N N . SER A 1 346 ? -10.115 -16.571 5.995 1.00 93.38 346 SER A N 1
ATOM 2713 C CA . SER A 1 346 ? -10.076 -16.013 4.628 1.00 93.38 346 SER A CA 1
ATOM 2714 C C . SER A 1 346 ? -9.366 -16.886 3.585 1.00 93.38 346 SER A C 1
ATOM 2716 O O . SER A 1 346 ? -9.439 -16.579 2.398 1.00 93.38 346 SER A O 1
ATOM 2718 N N . ALA A 1 347 ? -8.687 -17.966 3.996 1.00 90.19 347 ALA A N 1
ATOM 2719 C CA . ALA A 1 347 ? -7.890 -18.817 3.105 1.00 90.19 347 ALA A CA 1
ATOM 2720 C C . ALA A 1 347 ? -8.675 -19.353 1.891 1.00 90.19 347 ALA A C 1
ATOM 2722 O O . ALA A 1 347 ? -8.093 -19.552 0.829 1.00 90.19 347 ALA A O 1
ATOM 2723 N N . ASP A 1 348 ? -9.989 -19.539 2.036 1.00 88.75 348 ASP A N 1
ATOM 2724 C CA . ASP A 1 348 ? -10.876 -20.045 0.981 1.00 88.75 348 ASP A CA 1
ATOM 2725 C C . ASP A 1 348 ? -11.133 -19.004 -0.137 1.00 88.75 348 ASP A C 1
ATOM 2727 O O . ASP A 1 348 ? -11.661 -19.343 -1.195 1.00 88.75 348 ASP A O 1
ATOM 2731 N N . PHE A 1 349 ? -10.751 -17.741 0.084 1.00 92.25 349 PHE A N 1
ATOM 2732 C CA . PHE A 1 349 ? -10.952 -16.611 -0.833 1.00 92.25 349 PHE A CA 1
ATOM 2733 C C . PHE A 1 349 ? -9.639 -16.054 -1.398 1.00 92.25 349 PHE A C 1
ATOM 2735 O O . PHE A 1 349 ? -9.658 -15.104 -2.183 1.00 92.25 349 PHE A O 1
ATOM 2742 N N . LEU A 1 350 ? -8.496 -16.603 -0.981 1.00 91.12 350 LEU A N 1
ATOM 2743 C CA . LEU A 1 350 ? -7.191 -16.172 -1.468 1.00 91.12 350 LEU A CA 1
ATOM 2744 C C . LEU A 1 350 ? -6.917 -16.756 -2.866 1.00 91.12 350 LEU A C 1
ATOM 2746 O O . LEU A 1 350 ? -7.268 -17.911 -3.125 1.00 91.12 350 LEU A O 1
ATOM 2750 N N . PRO A 1 351 ? -6.227 -16.015 -3.753 1.00 89.88 351 PRO A N 1
ATOM 2751 C CA . PRO A 1 351 ? -5.755 -16.553 -5.020 1.00 89.88 351 PRO A CA 1
ATOM 2752 C C . PRO A 1 351 ? -4.933 -17.829 -4.820 1.00 89.88 351 PRO A C 1
ATOM 2754 O O . PRO A 1 351 ? -3.994 -17.851 -4.020 1.00 89.88 351 PRO A O 1
ATOM 2757 N N . ALA A 1 352 ? -5.202 -18.867 -5.617 1.00 85.69 352 ALA A N 1
ATOM 2758 C CA . ALA A 1 352 ? -4.467 -20.135 -5.547 1.00 85.69 352 ALA A CA 1
ATOM 2759 C C . ALA A 1 352 ? -2.946 -19.961 -5.714 1.00 85.69 352 ALA A C 1
ATOM 2761 O O . ALA A 1 352 ? -2.168 -20.741 -5.164 1.00 85.69 352 ALA A O 1
ATOM 2762 N N . ALA A 1 353 ? -2.508 -18.914 -6.423 1.00 85.19 353 ALA A N 1
ATOM 2763 C CA . ALA A 1 353 ? -1.100 -18.556 -6.556 1.00 85.19 353 ALA A CA 1
ATOM 2764 C C . ALA A 1 353 ? -0.410 -18.307 -5.202 1.00 85.19 353 ALA A C 1
ATOM 2766 O O . ALA A 1 353 ? 0.738 -18.706 -5.039 1.00 85.19 353 ALA A O 1
ATOM 2767 N N . ILE A 1 354 ? -1.100 -17.737 -4.203 1.00 84.44 354 ILE A N 1
ATOM 2768 C CA . ILE A 1 354 ? -0.554 -17.519 -2.846 1.00 84.44 354 ILE A CA 1
ATOM 2769 C C . ILE A 1 354 ? -0.221 -18.848 -2.160 1.00 84.44 354 ILE A C 1
ATOM 2771 O O . ILE A 1 354 ? 0.742 -18.931 -1.402 1.00 84.44 354 ILE A O 1
ATOM 2775 N N . CYS A 1 355 ? -0.977 -19.896 -2.480 1.00 76.69 355 CYS A N 1
ATOM 2776 C CA . CYS A 1 355 ? -0.813 -21.235 -1.932 1.00 76.69 355 CYS A CA 1
ATOM 2777 C C . CYS A 1 355 ? 0.252 -22.080 -2.650 1.00 76.69 355 CYS A C 1
ATOM 2779 O O . CYS A 1 355 ? 0.612 -23.155 -2.160 1.00 76.69 355 CYS A O 1
ATOM 2781 N N . LYS A 1 356 ? 0.740 -21.656 -3.827 1.00 76.56 356 LYS A N 1
ATOM 2782 C CA . LYS A 1 356 ? 1.726 -22.431 -4.596 1.00 76.56 356 LYS A CA 1
ATOM 2783 C C . LYS A 1 356 ? 3.042 -22.501 -3.818 1.00 76.56 356 LYS A C 1
ATOM 2785 O O . LYS A 1 356 ? 3.631 -21.476 -3.498 1.00 76.56 356 LYS A O 1
ATOM 2790 N N . GLY A 1 357 ? 3.499 -23.725 -3.548 1.00 66.75 357 GLY A N 1
ATOM 2791 C CA . GLY A 1 357 ? 4.716 -23.993 -2.772 1.00 66.75 357 GLY A CA 1
ATOM 2792 C C . GLY A 1 357 ? 4.477 -24.441 -1.325 1.00 66.75 357 GLY A C 1
ATOM 2793 O O . GLY A 1 357 ? 5.447 -24.753 -0.641 1.00 66.75 357 GLY A O 1
ATOM 2794 N N . PHE A 1 358 ? 3.219 -24.535 -0.875 1.00 70.50 358 PHE A N 1
ATOM 2795 C CA . PHE A 1 358 ? 2.853 -24.965 0.482 1.00 70.50 358 PHE A CA 1
ATOM 2796 C C . PHE A 1 358 ? 1.990 -26.224 0.481 1.00 70.50 358 PHE A C 1
ATOM 2798 O O . PHE A 1 358 ? 1.478 -26.653 -0.555 1.00 70.50 358 PHE A O 1
ATOM 2805 N N . ASP A 1 359 ? 1.817 -26.805 1.670 1.00 68.00 359 ASP A N 1
ATOM 2806 C CA . ASP A 1 359 ? 0.838 -27.860 1.897 1.00 68.00 359 ASP A CA 1
ATOM 2807 C C . ASP A 1 359 ? -0.567 -27.345 1.541 1.00 68.00 359 ASP A C 1
ATOM 2809 O O . ASP A 1 359 ? -1.178 -26.551 2.264 1.00 68.00 359 ASP A O 1
ATOM 2813 N N . GLN A 1 360 ? -1.079 -27.809 0.399 1.00 64.69 360 GLN A N 1
ATOM 2814 C CA . GLN A 1 360 ? -2.397 -27.445 -0.123 1.00 64.69 360 GLN A CA 1
ATOM 2815 C C . GLN A 1 360 ? -3.530 -27.804 0.848 1.00 64.69 360 GLN A C 1
ATOM 2817 O O . GLN A 1 360 ? -4.610 -27.228 0.764 1.00 64.69 360 GLN A O 1
ATOM 2822 N N . SER A 1 361 ? -3.305 -28.713 1.805 1.00 66.25 361 SER A N 1
ATOM 2823 C CA . SER A 1 361 ? -4.308 -29.028 2.826 1.00 66.25 361 SER A CA 1
ATOM 2824 C C . SER A 1 361 ? -4.583 -27.847 3.769 1.00 66.25 361 SER A C 1
ATOM 2826 O O . SER A 1 361 ? -5.702 -27.698 4.275 1.00 66.25 361 SER A O 1
ATOM 2828 N N . GLN A 1 362 ? -3.589 -26.974 3.964 1.00 62.06 362 GLN A N 1
ATOM 2829 C CA . GLN A 1 362 ? -3.685 -25.777 4.803 1.00 62.06 362 GLN A CA 1
ATOM 2830 C C . GLN A 1 362 ? -4.261 -24.596 4.020 1.00 62.06 362 GLN A C 1
ATOM 2832 O O . GLN A 1 362 ? -5.067 -23.823 4.543 1.00 62.06 362 GLN A O 1
ATOM 2837 N N . CYS A 1 363 ? -3.918 -24.519 2.738 1.00 64.00 363 CYS A N 1
ATOM 2838 C CA . CYS A 1 363 ? -4.375 -23.491 1.822 1.00 64.00 363 CYS A CA 1
ATOM 2839 C C . CYS A 1 363 ? -5.502 -24.054 0.948 1.00 64.00 363 CYS A C 1
ATOM 2841 O O . CYS A 1 363 ? -5.286 -24.472 -0.187 1.00 64.00 363 CYS A O 1
ATOM 2843 N N . ARG A 1 364 ? -6.726 -24.069 1.493 1.00 62.06 364 ARG A N 1
ATOM 2844 C CA . ARG A 1 364 ? -7.959 -24.446 0.777 1.00 62.06 364 ARG A CA 1
ATOM 2845 C C . ARG A 1 364 ? -8.371 -23.398 -0.267 1.00 62.06 364 ARG A C 1
ATOM 2847 O O . ARG A 1 364 ? -9.559 -23.153 -0.456 1.00 62.06 364 ARG A O 1
ATOM 2854 N N . ALA A 1 365 ? -7.421 -22.783 -0.967 1.00 61.09 365 ALA A N 1
ATOM 2855 C CA . ALA A 1 365 ? -7.781 -22.094 -2.191 1.00 61.09 365 ALA A CA 1
ATOM 2856 C C . ALA A 1 365 ? -8.387 -23.154 -3.109 1.00 61.09 365 ALA A C 1
ATOM 2858 O O . ALA A 1 365 ? -7.725 -24.129 -3.483 1.00 61.09 365 ALA A O 1
ATOM 2859 N N . ALA A 1 366 ? -9.681 -23.021 -3.394 1.00 54.41 366 ALA A N 1
ATOM 2860 C CA . ALA A 1 366 ? -10.333 -23.914 -4.325 1.00 54.41 366 ALA A CA 1
ATOM 2861 C C . ALA A 1 366 ? -9.549 -23.842 -5.640 1.00 54.41 366 ALA A C 1
ATOM 2863 O O . ALA A 1 366 ? -9.214 -22.755 -6.107 1.00 54.41 366 ALA A O 1
ATOM 2864 N N . ALA A 1 367 ? -9.277 -24.982 -6.272 1.00 59.78 367 ALA A N 1
ATOM 2865 C CA . ALA A 1 367 ? -8.708 -25.028 -7.621 1.00 59.78 367 ALA A CA 1
ATOM 2866 C C . ALA A 1 367 ? -9.679 -24.470 -8.698 1.00 59.78 367 ALA A C 1
ATOM 2868 O O . ALA A 1 367 ? -9.576 -24.814 -9.871 1.00 59.78 367 ALA A O 1
ATOM 2869 N N . GLY A 1 368 ? -10.649 -23.645 -8.298 1.00 69.56 368 GLY A N 1
ATOM 2870 C CA . GLY A 1 368 ? -11.711 -23.073 -9.107 1.00 69.56 368 GLY A CA 1
ATOM 2871 C C . GLY A 1 368 ? -11.990 -21.625 -8.709 1.00 69.56 368 GLY A C 1
ATOM 2872 O O . GLY A 1 368 ? -11.210 -20.992 -8.001 1.00 69.56 368 GLY A O 1
ATOM 2873 N N . GLN A 1 369 ? -13.106 -21.091 -9.197 1.00 76.44 369 GLN A N 1
ATOM 2874 C CA . GLN A 1 369 ? -13.498 -19.710 -8.935 1.00 76.44 369 GLN A CA 1
ATOM 2875 C C . GLN A 1 369 ? -13.663 -19.476 -7.421 1.00 76.44 369 GLN A C 1
ATOM 2877 O O . GLN A 1 369 ? -14.316 -20.296 -6.764 1.00 76.44 369 GLN A O 1
ATOM 2882 N N . PRO A 1 370 ? -13.094 -18.391 -6.857 1.00 80.19 370 PRO A N 1
ATOM 2883 C CA . PRO A 1 370 ? -13.276 -18.081 -5.446 1.00 80.19 370 PRO A CA 1
ATOM 2884 C C . PRO A 1 370 ? -14.773 -17.929 -5.137 1.00 80.19 370 PRO A C 1
ATOM 2886 O O . PRO A 1 370 ? -15.541 -17.496 -6.009 1.00 80.19 370 PRO A O 1
ATOM 2889 N N . PRO A 1 371 ? -15.218 -18.271 -3.914 1.00 89.12 371 PRO A N 1
ATOM 2890 C CA . PRO A 1 371 ? -16.598 -18.033 -3.520 1.00 89.12 371 PRO A CA 1
ATOM 2891 C C . PRO A 1 371 ? -16.959 -16.545 -3.644 1.00 89.12 371 PRO A C 1
ATOM 2893 O O . PRO A 1 371 ? -16.090 -15.673 -3.675 1.00 89.12 371 PRO A O 1
ATOM 2896 N N . SER A 1 372 ? -18.256 -16.239 -3.714 1.00 94.12 372 SER A N 1
ATOM 2897 C CA . SER A 1 372 ? -18.713 -14.861 -3.912 1.00 94.12 372 SER A CA 1
ATOM 2898 C C . SER A 1 372 ? -18.308 -13.934 -2.760 1.00 94.12 372 SER A C 1
ATOM 2900 O O . SER A 1 372 ? -18.137 -14.363 -1.617 1.00 94.12 372 SER A O 1
ATOM 2902 N N . ALA A 1 373 ? -18.253 -12.630 -3.044 1.00 95.06 373 ALA A N 1
ATOM 2903 C CA . ALA A 1 373 ? -18.017 -11.603 -2.031 1.00 95.06 373 ALA A CA 1
ATOM 2904 C C . ALA A 1 373 ? -19.056 -11.678 -0.893 1.00 95.06 373 ALA A C 1
ATOM 2906 O O . ALA A 1 373 ? -18.731 -11.505 0.276 1.00 95.06 373 ALA A O 1
ATOM 2907 N N . GLN A 1 374 ? -20.303 -12.034 -1.217 1.00 95.00 374 GLN A N 1
ATOM 2908 C CA . GLN A 1 374 ? -21.356 -12.230 -0.223 1.00 95.00 374 GLN A CA 1
ATOM 2909 C C . GLN A 1 374 ? -21.078 -13.427 0.701 1.00 95.00 374 GLN A C 1
ATOM 2911 O O . GLN A 1 374 ? -21.349 -13.349 1.899 1.00 95.00 374 GLN A O 1
ATOM 2916 N N . HIS A 1 375 ? -20.498 -14.511 0.173 1.00 94.31 375 HIS A N 1
ATOM 2917 C CA . HIS A 1 375 ? -20.060 -15.641 0.991 1.00 94.31 375 HIS A CA 1
ATOM 2918 C C . HIS A 1 375 ? -18.897 -15.252 1.914 1.00 94.31 375 HIS A C 1
ATOM 2920 O O . HIS A 1 375 ? -18.868 -15.672 3.069 1.00 94.31 375 HIS A O 1
ATOM 2926 N N . MET A 1 376 ? -17.979 -14.408 1.433 1.00 95.69 376 MET A N 1
ATOM 2927 C CA . MET A 1 376 ? -16.899 -13.843 2.249 1.00 95.69 376 MET A CA 1
ATOM 2928 C C . MET A 1 376 ? -17.452 -13.043 3.434 1.00 95.69 376 MET A C 1
ATOM 2930 O O . MET A 1 376 ? -17.085 -13.315 4.575 1.00 95.69 376 MET A O 1
ATOM 2934 N N . VAL A 1 377 ? -18.420 -12.155 3.188 1.00 96.12 377 VAL A N 1
ATOM 2935 C CA . VAL A 1 377 ? -19.110 -11.390 4.240 1.00 96.12 377 VAL A CA 1
ATOM 2936 C C . VAL A 1 377 ? -19.788 -12.314 5.259 1.00 96.12 377 VAL A C 1
ATOM 2938 O O . VAL A 1 377 ? -19.691 -12.094 6.463 1.00 96.12 377 VAL A O 1
ATOM 2941 N N . GLU A 1 378 ? -20.468 -13.366 4.796 1.00 94.62 378 GLU A N 1
ATOM 2942 C CA . GLU A 1 378 ? -21.146 -14.327 5.675 1.00 94.62 378 GLU A CA 1
ATOM 2943 C C . GLU A 1 378 ? -20.180 -15.066 6.603 1.00 94.62 378 GLU A C 1
ATOM 2945 O O . GLU A 1 378 ? -20.499 -15.255 7.780 1.00 94.62 378 GLU A O 1
ATOM 2950 N N . GLN A 1 379 ? -19.014 -15.470 6.090 1.00 94.31 379 GLN A N 1
ATOM 2951 C CA . GLN A 1 379 ? -17.990 -16.129 6.895 1.00 94.31 379 GLN A CA 1
ATOM 2952 C C . GLN A 1 379 ? -17.344 -15.169 7.897 1.00 94.31 379 GLN A C 1
ATOM 2954 O O . GLN A 1 379 ? -17.207 -15.528 9.065 1.00 94.31 379 GLN A O 1
ATOM 2959 N N . ALA A 1 380 ? -16.989 -13.957 7.463 1.00 95.31 380 ALA A N 1
ATOM 2960 C CA . ALA A 1 380 ? -16.349 -12.960 8.318 1.00 95.31 380 ALA A CA 1
ATOM 2961 C C . ALA A 1 380 ? -17.256 -12.510 9.477 1.00 95.31 380 ALA A C 1
ATOM 2963 O O . ALA A 1 380 ? -16.794 -12.344 10.601 1.00 95.31 380 ALA A O 1
ATOM 2964 N N . LEU A 1 381 ? -18.565 -12.375 9.231 1.00 95.38 381 LEU A N 1
ATOM 2965 C CA . LEU A 1 381 ? -19.532 -11.894 10.227 1.00 95.38 381 LEU A CA 1
ATOM 2966 C C . LEU A 1 381 ? -20.272 -13.011 10.987 1.00 95.38 381 LEU A C 1
ATOM 2968 O O . LEU A 1 381 ? -21.178 -12.722 11.772 1.00 95.38 381 LEU A O 1
ATOM 2972 N N . GLY A 1 382 ? -19.942 -14.286 10.756 1.00 91.88 382 GLY A N 1
ATOM 2973 C CA . GLY A 1 382 ? -20.525 -15.415 11.491 1.00 91.88 382 GLY A CA 1
ATOM 2974 C C . GLY A 1 382 ? -22.011 -15.688 11.203 1.00 91.88 382 GLY A C 1
ATOM 2975 O O . GLY A 1 382 ? -22.737 -16.128 12.094 1.00 91.88 382 GLY A O 1
ATOM 2976 N N . GLY A 1 383 ? -22.485 -15.436 9.976 1.00 79.94 383 GLY A N 1
ATOM 2977 C CA . GLY A 1 383 ? -23.845 -15.793 9.537 1.00 79.94 383 GLY A CA 1
ATOM 2978 C C . GLY A 1 383 ? -24.981 -14.868 10.007 1.00 79.94 383 GLY A C 1
ATOM 2979 O O . GLY A 1 383 ? -26.148 -15.250 9.909 1.00 79.94 383 GLY A O 1
ATOM 2980 N N . GLY A 1 384 ? -24.659 -13.670 10.508 1.00 78.12 384 GLY A N 1
ATOM 2981 C CA . GLY A 1 384 ? -25.629 -12.642 10.906 1.00 78.12 384 GLY A CA 1
ATOM 2982 C C . GLY A 1 384 ? -26.226 -11.836 9.742 1.00 78.12 384 GLY A C 1
ATOM 2983 O O . GLY A 1 384 ? -26.271 -12.285 8.594 1.00 78.12 384 GLY A O 1
ATOM 2984 N N . THR A 1 385 ? -26.708 -10.624 10.046 1.00 77.88 385 THR A N 1
ATOM 2985 C CA . THR A 1 385 ? -27.197 -9.664 9.043 1.00 77.88 385 THR A CA 1
ATOM 2986 C C . THR A 1 385 ? -26.152 -9.480 7.951 1.00 77.88 385 THR A C 1
ATOM 2988 O O . THR A 1 385 ? -24.993 -9.206 8.244 1.00 77.88 385 THR A O 1
ATOM 2991 N N . ARG A 1 386 ? -26.574 -9.633 6.695 1.00 85.38 386 ARG A N 1
ATOM 2992 C CA . ARG A 1 386 ? -25.713 -9.554 5.515 1.00 85.38 386 ARG A CA 1
ATOM 2993 C C . ARG A 1 386 ? -25.693 -8.116 5.008 1.00 85.38 386 ARG A C 1
ATOM 2995 O O . ARG A 1 386 ? -26.656 -7.715 4.350 1.00 85.38 386 ARG A O 1
ATOM 3002 N N . PRO A 1 387 ? -24.669 -7.311 5.328 1.00 90.06 387 PRO A N 1
ATOM 3003 C CA . PRO A 1 387 ? -24.590 -5.978 4.766 1.00 90.06 387 PRO A CA 1
ATOM 3004 C C . PRO A 1 387 ? -24.398 -6.098 3.247 1.00 90.06 387 PRO A C 1
ATOM 3006 O O . PRO A 1 387 ? -23.558 -6.864 2.780 1.00 90.06 387 PRO A O 1
ATOM 3009 N N . GLN A 1 388 ? -25.195 -5.360 2.473 1.00 94.38 388 GLN A N 1
ATOM 3010 C CA . GLN A 1 388 ? -25.083 -5.359 1.012 1.00 94.38 388 GLN A CA 1
ATOM 3011 C C . GLN A 1 388 ? -23.793 -4.666 0.590 1.00 94.38 388 GLN A C 1
ATOM 3013 O O . GLN A 1 388 ? -23.552 -3.531 1.000 1.00 94.38 388 GLN A O 1
ATOM 3018 N N . LEU A 1 389 ? -22.959 -5.346 -0.197 1.00 96.69 389 LEU A N 1
ATOM 3019 C CA . LEU A 1 389 ? -21.754 -4.787 -0.812 1.00 96.69 389 LEU A CA 1
ATOM 3020 C C . LEU A 1 389 ? -22.092 -3.721 -1.854 1.00 96.69 389 LEU A C 1
ATOM 3022 O O . LEU A 1 389 ? -23.077 -3.840 -2.580 1.00 96.69 389 LEU A O 1
ATOM 3026 N N . THR A 1 390 ? -21.296 -2.652 -1.897 1.00 97.06 390 THR A N 1
ATOM 3027 C CA . THR A 1 390 ? -21.353 -1.716 -3.023 1.00 97.06 390 THR A CA 1
ATOM 3028 C C . THR A 1 390 ? -20.735 -2.377 -4.255 1.00 97.06 390 THR A C 1
ATOM 3030 O O . THR A 1 390 ? -19.928 -3.302 -4.145 1.00 97.06 390 THR A O 1
ATOM 3033 N N . THR A 1 391 ? -21.057 -1.877 -5.448 1.00 97.12 391 THR A N 1
ATOM 3034 C CA . THR A 1 391 ? -20.446 -2.375 -6.691 1.00 97.12 391 THR A CA 1
ATOM 3035 C C . THR A 1 391 ? -18.919 -2.250 -6.679 1.00 97.12 391 THR A C 1
ATOM 3037 O O . THR A 1 391 ? -18.229 -3.107 -7.230 1.00 97.12 391 THR A O 1
ATOM 3040 N N . GLU A 1 392 ? -18.378 -1.211 -6.037 1.00 97.12 392 GLU A N 1
ATOM 3041 C CA . GLU A 1 392 ? -16.930 -1.030 -5.901 1.00 97.12 392 GLU A CA 1
ATOM 3042 C C . GLU A 1 392 ? -16.304 -2.067 -4.970 1.00 97.12 392 GLU A C 1
ATOM 3044 O O . GLU A 1 392 ? -15.275 -2.637 -5.315 1.00 97.12 392 GLU A O 1
ATOM 3049 N N . GLU A 1 393 ? -16.939 -2.372 -3.836 1.00 97.75 393 GLU A N 1
ATOM 3050 C CA . GLU A 1 393 ? -16.466 -3.394 -2.894 1.00 97.75 393 GLU A CA 1
ATOM 3051 C C . GLU A 1 393 ? -16.496 -4.797 -3.509 1.00 97.75 393 GLU A C 1
ATOM 3053 O O . GLU A 1 393 ? -15.540 -5.562 -3.374 1.00 97.75 393 GLU A O 1
ATOM 3058 N N . GLU A 1 394 ? -17.567 -5.133 -4.235 1.00 97.44 394 GLU A N 1
ATOM 3059 C CA . GLU A 1 394 ? -17.656 -6.396 -4.973 1.00 97.44 394 GLU A CA 1
ATOM 3060 C C . GLU A 1 394 ? -16.579 -6.491 -6.055 1.00 97.44 394 GLU A C 1
ATOM 3062 O O . GLU A 1 394 ? -15.975 -7.551 -6.247 1.00 97.44 394 GLU A O 1
ATOM 3067 N N . LYS A 1 395 ? -16.322 -5.383 -6.763 1.00 97.56 395 LYS A N 1
ATOM 3068 C CA . LYS A 1 395 ? -15.280 -5.321 -7.786 1.00 97.56 395 LYS A CA 1
ATOM 3069 C C . LYS A 1 395 ? -13.886 -5.436 -7.172 1.00 97.56 395 LYS A C 1
ATOM 3071 O O . LYS A 1 395 ? -13.099 -6.221 -7.690 1.00 97.56 395 LYS A O 1
ATOM 3076 N N . ALA A 1 396 ? -13.610 -4.747 -6.065 1.00 97.44 396 ALA A N 1
ATOM 3077 C CA . ALA A 1 396 ? -12.352 -4.852 -5.328 1.00 97.44 396 ALA A CA 1
ATOM 3078 C C . ALA A 1 396 ? -12.099 -6.293 -4.881 1.00 97.44 396 ALA A C 1
ATOM 3080 O O . ALA A 1 396 ? -11.041 -6.849 -5.165 1.00 97.44 396 ALA A O 1
ATOM 3081 N N . PHE A 1 397 ? -13.096 -6.937 -4.267 1.00 97.25 397 PHE A N 1
ATOM 3082 C CA . PHE A 1 397 ? -12.999 -8.341 -3.880 1.00 97.25 397 PHE A CA 1
ATOM 3083 C C . PHE A 1 397 ? -12.724 -9.253 -5.082 1.00 97.25 397 PHE A C 1
ATOM 3085 O O . PHE A 1 397 ? -11.816 -10.084 -5.031 1.00 97.25 397 PHE A O 1
ATOM 3092 N N . ARG A 1 398 ? -13.487 -9.111 -6.174 1.00 96.12 398 ARG A N 1
ATOM 3093 C CA . ARG A 1 398 ? -13.337 -9.954 -7.370 1.00 96.12 398 ARG A CA 1
ATOM 3094 C C . ARG A 1 398 ? -11.974 -9.776 -8.024 1.00 96.12 398 ARG A C 1
ATOM 3096 O O . ARG A 1 398 ? -11.365 -10.772 -8.404 1.00 96.12 398 ARG A O 1
ATOM 3103 N N . GLU A 1 399 ? -11.515 -8.533 -8.168 1.00 95.31 399 GLU A N 1
ATOM 3104 C CA . GLU A 1 399 ? -10.178 -8.277 -8.683 1.00 95.31 399 GLU A CA 1
ATOM 3105 C C . GLU A 1 399 ? -9.165 -8.906 -7.744 1.00 95.31 399 GLU A C 1
ATOM 3107 O O . GLU A 1 399 ? -8.455 -9.787 -8.173 1.00 95.31 399 GLU A O 1
ATOM 3112 N N . LEU A 1 400 ? -9.144 -8.606 -6.451 1.00 95.38 400 LEU A N 1
ATOM 3113 C CA . LEU A 1 400 ? -8.074 -9.074 -5.567 1.00 95.38 400 LEU A CA 1
ATOM 3114 C C . LEU A 1 400 ? -8.044 -10.597 -5.315 1.00 95.38 400 LEU A C 1
ATOM 3116 O O . LEU A 1 400 ? -6.962 -11.148 -5.108 1.00 95.38 400 LEU A O 1
ATOM 3120 N N . SER A 1 401 ? -9.189 -11.285 -5.369 1.00 94.12 401 SER A N 1
ATOM 3121 C CA . SER A 1 401 ? -9.299 -12.742 -5.149 1.00 94.12 401 SER A CA 1
ATOM 3122 C C . SER A 1 401 ? -8.977 -13.601 -6.379 1.00 94.12 401 SER A C 1
ATOM 3124 O O . SER A 1 401 ? -8.753 -14.806 -6.248 1.00 94.12 401 SER A O 1
ATOM 3126 N N . GLY A 1 402 ? -8.936 -13.019 -7.582 1.00 92.12 402 GLY A N 1
ATOM 3127 C CA . GLY A 1 402 ? -8.640 -13.770 -8.804 1.00 92.12 402 GLY A CA 1
ATOM 3128 C C . GLY A 1 402 ? -7.162 -14.183 -8.936 1.00 92.12 402 GLY A C 1
ATOM 3129 O O . GLY A 1 402 ? -6.319 -13.762 -8.144 1.00 92.12 402 GLY A O 1
ATOM 3130 N N . PRO A 1 403 ? -6.782 -14.927 -9.989 1.00 90.56 403 PRO A N 1
ATOM 3131 C CA . PRO A 1 403 ? -5.377 -15.247 -10.273 1.00 90.56 403 PRO A CA 1
ATOM 3132 C C . PRO A 1 403 ? -4.570 -13.982 -10.625 1.00 90.56 403 PRO A C 1
ATOM 3134 O O . PRO A 1 403 ? -5.156 -13.070 -11.212 1.00 90.56 403 PRO A O 1
ATOM 3137 N N . PRO A 1 404 ? -3.270 -13.895 -10.291 1.00 89.88 404 PRO A N 1
ATOM 3138 C CA . PRO A 1 404 ? -2.438 -12.737 -10.639 1.00 89.88 404 PRO A CA 1
ATOM 3139 C C . PRO A 1 404 ? -2.401 -12.502 -12.157 1.00 89.88 404 PRO A C 1
ATOM 3141 O O . PRO A 1 404 ? -2.701 -13.416 -12.927 1.00 89.88 404 PRO A O 1
ATOM 3144 N N . ALA A 1 405 ? -2.029 -11.293 -12.590 1.00 89.81 405 ALA A N 1
ATOM 3145 C CA . ALA A 1 405 ? -2.098 -10.882 -14.000 1.00 89.81 405 ALA A CA 1
ATOM 3146 C C . ALA A 1 405 ? -1.400 -11.875 -14.948 1.00 89.81 405 ALA A C 1
ATOM 3148 O O . ALA A 1 405 ? -1.986 -12.345 -15.918 1.00 89.81 405 ALA A O 1
ATOM 3149 N N . TRP A 1 406 ? -0.193 -12.321 -14.590 1.00 87.81 406 TRP A N 1
ATOM 3150 C CA . TRP A 1 406 ? 0.597 -13.259 -15.398 1.00 87.81 406 TRP A CA 1
ATOM 3151 C C . TRP A 1 406 ? 0.047 -14.698 -15.450 1.00 87.81 406 TRP A C 1
ATOM 3153 O O . TRP A 1 406 ? 0.613 -15.546 -16.137 1.00 87.81 406 TRP A O 1
ATOM 3163 N N . GLU A 1 407 ? -1.024 -15.012 -14.715 1.00 88.12 407 GLU A N 1
ATOM 3164 C CA . GLU A 1 407 ? -1.724 -16.304 -14.777 1.00 88.12 407 GLU A CA 1
ATOM 3165 C C . GLU A 1 407 ? -3.037 -16.234 -15.575 1.00 88.12 407 GLU A C 1
ATOM 3167 O O . GLU A 1 407 ? -3.731 -17.247 -15.682 1.00 88.12 407 GLU A O 1
ATOM 3172 N N . ARG A 1 408 ? -3.394 -15.073 -16.145 1.00 84.94 408 ARG A N 1
ATOM 3173 C CA . ARG A 1 408 ? -4.606 -14.895 -16.957 1.00 84.94 408 ARG A CA 1
ATOM 3174 C C . ARG A 1 408 ? -4.320 -15.251 -18.426 1.00 84.94 408 ARG A C 1
ATOM 3176 O O . ARG A 1 408 ? -3.590 -14.523 -19.093 1.00 84.94 408 ARG A O 1
ATOM 3183 N N . PRO A 1 409 ? -4.906 -16.334 -18.974 1.00 70.69 409 PRO A N 1
ATOM 3184 C CA . PRO A 1 409 ? -4.629 -16.770 -20.347 1.00 70.69 409 PRO A CA 1
ATOM 3185 C C . PRO A 1 409 ? -5.059 -15.752 -21.409 1.00 70.69 409 PRO A C 1
ATOM 3187 O O . PRO A 1 409 ? -4.470 -15.703 -22.481 1.00 70.69 409 PRO A O 1
ATOM 3190 N N . GLU A 1 410 ? -6.093 -14.964 -21.111 1.00 73.31 410 GLU A N 1
ATOM 3191 C CA . GLU A 1 410 ? -6.684 -13.981 -22.029 1.00 73.31 410 GLU A CA 1
ATOM 3192 C C . GLU A 1 410 ? -5.835 -12.710 -22.176 1.00 73.31 410 GLU A C 1
ATOM 3194 O O . GLU A 1 410 ? -5.999 -11.978 -23.146 1.00 73.31 410 GLU A O 1
ATOM 3199 N N . GLU A 1 411 ? -4.925 -12.458 -21.231 1.00 63.78 411 GLU A N 1
ATOM 3200 C CA . GLU A 1 411 ? -4.046 -11.282 -21.216 1.00 63.78 411 GLU A CA 1
ATOM 3201 C C . GLU A 1 411 ? -2.634 -11.606 -21.735 1.00 63.78 411 GLU A C 1
ATOM 3203 O O . GLU A 1 411 ? -1.827 -10.700 -21.934 1.00 63.78 411 GLU A O 1
ATOM 3208 N N . ALA A 1 412 ? -2.322 -12.882 -21.996 1.00 59.03 412 ALA A N 1
ATOM 3209 C CA . ALA A 1 412 ? -1.064 -13.247 -22.629 1.00 59.03 412 ALA A CA 1
ATOM 3210 C C . ALA A 1 412 ? -1.105 -12.817 -24.107 1.00 59.03 412 ALA A C 1
ATOM 3212 O O . ALA A 1 412 ? -1.996 -13.268 -24.839 1.00 59.03 412 ALA A O 1
ATOM 3213 N N . PRO A 1 413 ? -0.164 -11.979 -24.583 1.00 55.69 413 PRO A N 1
ATOM 3214 C CA . PRO A 1 413 ? -0.080 -11.685 -26.003 1.00 55.69 413 PRO A CA 1
ATOM 3215 C C . PRO A 1 413 ? 0.052 -13.005 -26.757 1.00 55.69 413 PRO A C 1
ATOM 3217 O O . PRO A 1 413 ? 0.792 -13.905 -26.341 1.00 55.69 413 PRO A O 1
ATOM 3220 N N . ALA A 1 414 ? -0.705 -13.143 -27.852 1.00 56.50 414 ALA A N 1
ATOM 3221 C CA . ALA A 1 414 ? -0.534 -14.275 -28.749 1.00 56.50 414 ALA A CA 1
ATOM 3222 C C . ALA A 1 414 ? 0.966 -14.382 -29.055 1.00 56.50 414 ALA A C 1
ATOM 3224 O O . ALA A 1 414 ? 1.560 -13.348 -29.370 1.00 56.50 414 ALA A O 1
ATOM 3225 N N . PRO A 1 415 ? 1.586 -15.569 -28.911 1.00 54.12 415 PRO A N 1
ATOM 3226 C CA . PRO A 1 415 ? 3.028 -15.700 -29.026 1.00 54.12 415 PRO A CA 1
ATOM 3227 C C . PRO A 1 415 ? 3.461 -15.046 -30.331 1.00 54.12 415 PRO A C 1
ATOM 3229 O O . PRO A 1 415 ? 3.071 -15.494 -31.415 1.00 54.12 415 PRO A O 1
ATOM 3232 N N . ALA A 1 416 ? 4.212 -13.948 -30.217 1.00 50.44 416 ALA A N 1
ATOM 3233 C CA . ALA A 1 416 ? 4.779 -13.295 -31.376 1.00 50.44 416 ALA A CA 1
ATOM 3234 C C . ALA A 1 416 ? 5.565 -14.364 -32.154 1.00 50.44 416 ALA A C 1
ATOM 3236 O O . ALA A 1 416 ? 6.196 -15.224 -31.528 1.00 50.44 416 ALA A O 1
ATOM 3237 N N . PRO A 1 417 ? 5.526 -14.375 -33.497 1.00 48.56 417 PRO A N 1
ATOM 3238 C CA . PRO A 1 417 ? 6.298 -15.313 -34.302 1.00 48.56 417 PRO A CA 1
ATOM 3239 C C . PRO A 1 417 ? 7.790 -14.962 -34.190 1.00 48.56 417 PRO A C 1
ATOM 3241 O O . PRO A 1 417 ? 8.398 -14.396 -35.090 1.00 48.56 417 PRO A O 1
ATOM 3244 N N . LEU A 1 418 ? 8.385 -15.271 -33.044 1.00 48.12 418 LEU A N 1
ATOM 3245 C CA . LEU A 1 418 ? 9.748 -14.949 -32.661 1.00 48.12 418 LEU A CA 1
ATOM 3246 C C . LEU A 1 418 ? 10.482 -16.261 -32.426 1.00 48.12 418 LEU A C 1
ATOM 3248 O O . LEU A 1 418 ? 10.751 -16.629 -31.296 1.00 48.12 418 LEU A O 1
ATOM 3252 N N . LEU A 1 419 ? 10.770 -16.989 -33.510 1.00 44.38 419 LEU A N 1
ATOM 3253 C CA . LEU A 1 419 ? 11.816 -18.025 -33.545 1.00 44.38 419 LEU A CA 1
ATOM 3254 C C . LEU A 1 419 ? 12.237 -18.396 -34.987 1.00 44.38 419 LEU A C 1
ATOM 3256 O O . LEU A 1 419 ? 12.549 -19.544 -35.285 1.00 44.38 419 LEU A O 1
ATOM 3260 N N . SER A 1 420 ? 12.283 -17.422 -35.904 1.00 44.72 420 SER A N 1
ATOM 3261 C CA . SER A 1 420 ? 12.935 -17.588 -37.221 1.00 44.72 420 SER A CA 1
ATOM 3262 C C . SER A 1 420 ? 14.074 -16.595 -37.488 1.00 44.72 420 SER A C 1
ATOM 3264 O O . SER A 1 420 ? 14.725 -16.693 -38.523 1.00 44.72 420 SER A O 1
ATOM 3266 N N . ALA A 1 421 ? 14.350 -15.663 -36.565 1.00 45.03 421 ALA A N 1
ATOM 3267 C CA . ALA A 1 421 ? 15.390 -14.638 -36.730 1.00 45.03 421 ALA A CA 1
ATOM 3268 C C . ALA A 1 421 ? 16.674 -14.891 -35.914 1.00 45.03 421 ALA A C 1
ATOM 3270 O O . ALA A 1 421 ? 17.694 -14.253 -36.165 1.00 45.03 421 ALA A O 1
ATOM 3271 N N . LEU A 1 422 ? 16.667 -15.846 -34.979 1.00 44.03 422 LEU A N 1
ATOM 3272 C CA . LEU A 1 422 ? 17.893 -16.334 -34.350 1.00 44.03 422 LEU A CA 1
ATOM 3273 C C . LEU A 1 422 ? 18.372 -17.541 -35.155 1.00 44.03 422 LEU A C 1
ATOM 3275 O O . LEU A 1 422 ? 17.763 -18.608 -35.117 1.00 44.03 422 LEU A O 1
ATOM 3279 N N . GLY A 1 423 ? 19.428 -17.342 -35.947 1.00 42.22 423 GLY A N 1
ATOM 3280 C CA . GLY A 1 423 ? 20.056 -18.408 -36.724 1.00 42.22 423 GLY A CA 1
ATOM 3281 C C . GLY A 1 423 ? 20.455 -19.613 -35.851 1.00 42.22 423 GLY A C 1
ATOM 3282 O O . GLY A 1 423 ? 20.563 -19.483 -34.631 1.00 42.22 423 GLY A O 1
ATOM 3283 N N . PRO A 1 424 ? 20.709 -20.788 -36.455 1.00 42.31 424 PRO A N 1
ATOM 3284 C CA . PRO A 1 424 ? 20.846 -22.088 -35.775 1.00 42.31 424 PRO A CA 1
ATOM 3285 C C . PRO A 1 424 ? 22.081 -22.264 -34.852 1.00 42.31 424 PRO A C 1
ATOM 3287 O O . PRO A 1 424 ? 22.555 -23.379 -34.665 1.00 42.31 424 PRO A O 1
ATOM 3290 N N . GLY A 1 425 ? 22.633 -21.195 -34.270 1.00 44.81 425 GLY A N 1
ATOM 3291 C CA . GLY A 1 425 ? 23.936 -21.201 -33.598 1.00 44.81 425 GLY A CA 1
ATOM 3292 C C . GLY A 1 425 ? 23.957 -21.090 -32.071 1.00 44.81 425 GLY A C 1
ATOM 3293 O O . GLY A 1 425 ? 25.027 -21.269 -31.501 1.00 44.81 425 GLY A O 1
ATOM 3294 N N . LEU A 1 426 ? 22.849 -20.796 -31.382 1.00 42.22 426 LEU A N 1
ATOM 3295 C CA . LEU A 1 426 ? 22.867 -20.579 -29.925 1.00 42.22 426 LEU A CA 1
ATOM 3296 C C . LEU A 1 426 ? 21.610 -21.146 -29.257 1.00 42.22 426 LEU A C 1
ATOM 3298 O O . LEU A 1 426 ? 20.660 -20.427 -28.971 1.00 42.22 426 LEU A O 1
ATOM 3302 N N . ALA A 1 427 ? 21.612 -22.451 -28.990 1.00 36.44 427 ALA A N 1
ATOM 3303 C CA . ALA A 1 427 ? 20.724 -23.023 -27.985 1.00 36.44 427 ALA A CA 1
ATOM 3304 C C . ALA A 1 427 ? 21.332 -22.745 -26.595 1.00 36.44 427 ALA A C 1
ATOM 3306 O O . ALA A 1 427 ? 22.446 -23.209 -26.336 1.00 36.44 427 ALA A O 1
ATOM 3307 N N . PRO A 1 428 ? 20.659 -22.014 -25.688 1.00 41.94 428 PRO A N 1
ATOM 3308 C CA . PRO A 1 428 ? 21.091 -21.942 -24.305 1.00 41.94 428 PRO A CA 1
ATOM 3309 C C . PRO A 1 428 ? 20.774 -23.279 -23.636 1.00 41.94 428 PRO A C 1
ATOM 3311 O O . PRO A 1 428 ? 19.648 -23.778 -23.682 1.00 41.94 428 PRO A O 1
ATOM 3314 N N . ASP A 1 429 ? 21.786 -23.861 -23.008 1.00 40.78 429 ASP A N 1
ATOM 3315 C CA . ASP A 1 429 ? 21.693 -25.097 -22.243 1.00 40.78 429 ASP A CA 1
ATOM 3316 C C . ASP A 1 429 ? 20.900 -24.837 -20.941 1.00 40.78 429 ASP A C 1
ATOM 3318 O O . ASP A 1 429 ? 21.448 -24.687 -19.849 1.00 40.78 429 ASP A O 1
ATOM 3322 N N . CYS A 1 430 ? 19.568 -24.750 -21.041 1.00 34.50 430 CYS A N 1
ATOM 3323 C CA . CYS A 1 430 ? 18.631 -24.632 -19.915 1.00 34.50 430 CYS A CA 1
ATOM 3324 C C . CYS A 1 430 ? 18.501 -25.956 -19.129 1.00 34.50 430 CYS A C 1
ATOM 3326 O O . CYS A 1 430 ? 17.404 -26.429 -18.832 1.00 34.50 430 CYS A O 1
ATOM 3328 N N . ARG A 1 431 ? 19.629 -26.583 -18.771 1.00 38.38 431 ARG A N 1
ATOM 3329 C CA . ARG A 1 431 ? 19.694 -27.739 -17.852 1.00 38.38 431 ARG A CA 1
ATOM 3330 C C . ARG A 1 431 ? 20.047 -27.366 -16.414 1.00 38.38 431 ARG A C 1
ATOM 3332 O O . ARG A 1 431 ? 20.165 -28.247 -15.561 1.00 38.38 431 ARG A O 1
ATOM 3339 N N . TRP A 1 432 ? 20.168 -26.083 -16.098 1.00 41.56 432 TRP A N 1
ATOM 3340 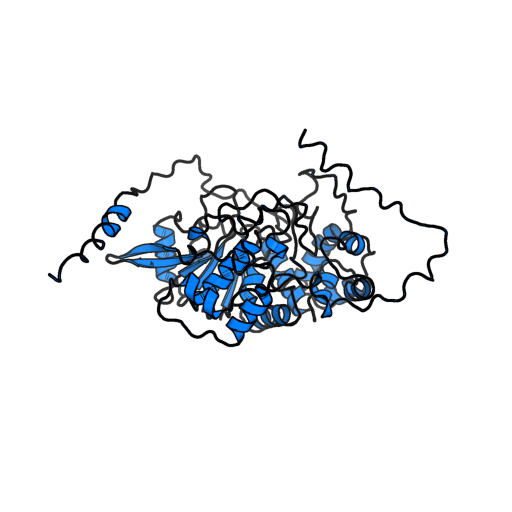C CA . TRP A 1 432 ? 20.398 -25.621 -14.734 1.00 41.56 432 TRP A CA 1
ATOM 3341 C C . TRP A 1 432 ? 19.092 -25.163 -14.088 1.00 41.56 432 TRP A C 1
ATOM 3343 O O . TRP A 1 432 ? 18.691 -24.028 -14.276 1.00 41.56 432 TRP A O 1
ATOM 3353 N N . GLN A 1 433 ? 18.431 -26.068 -13.348 1.00 39.62 433 GLN A N 1
ATOM 3354 C CA . GLN A 1 433 ? 17.777 -25.773 -12.051 1.00 39.62 433 GLN A CA 1
ATOM 3355 C C . GLN A 1 433 ? 16.998 -26.954 -11.435 1.00 39.62 433 GLN A C 1
ATOM 3357 O O . GLN A 1 433 ? 16.681 -26.911 -10.252 1.00 39.62 433 GLN A O 1
ATOM 3362 N N . ARG A 1 434 ? 16.779 -28.081 -12.130 1.00 36.22 434 ARG A N 1
ATOM 3363 C CA . ARG A 1 434 ? 16.093 -29.243 -11.511 1.00 36.22 434 ARG A CA 1
ATOM 3364 C C . ARG A 1 434 ? 16.964 -30.114 -10.588 1.00 36.22 434 ARG A C 1
ATOM 3366 O O . ARG A 1 434 ? 16.441 -30.984 -9.904 1.00 36.22 434 ARG A O 1
ATOM 3373 N N . GLY A 1 435 ? 18.280 -29.891 -10.529 1.00 30.86 435 GLY A N 1
ATOM 3374 C CA . GLY A 1 435 ? 19.218 -30.817 -9.872 1.00 30.86 435 GLY A CA 1
ATOM 3375 C C . GLY A 1 435 ? 19.575 -30.556 -8.401 1.00 30.86 435 GLY A C 1
ATOM 3376 O O . GLY A 1 435 ? 20.232 -31.402 -7.801 1.00 30.86 435 GLY A O 1
ATOM 3377 N N . ARG A 1 436 ? 19.208 -29.413 -7.797 1.00 37.00 436 ARG A N 1
ATOM 3378 C CA . ARG A 1 436 ? 19.719 -29.035 -6.454 1.00 37.00 436 ARG A CA 1
ATOM 3379 C C . ARG A 1 436 ? 18.680 -28.938 -5.337 1.00 37.00 436 ARG A C 1
ATOM 3381 O O . ARG A 1 436 ? 19.080 -28.820 -4.184 1.00 37.00 436 ARG A O 1
ATOM 3388 N N . ALA A 1 437 ? 17.391 -29.097 -5.634 1.00 34.94 437 ALA A N 1
ATOM 3389 C CA . ALA A 1 437 ? 16.364 -29.211 -4.594 1.00 34.94 437 ALA A CA 1
ATOM 3390 C C . ALA A 1 437 ? 16.398 -30.571 -3.859 1.00 34.94 437 ALA A C 1
ATOM 3392 O O . ALA A 1 437 ? 15.907 -30.675 -2.742 1.00 34.94 437 ALA A O 1
ATOM 3393 N N . LEU A 1 438 ? 17.034 -31.604 -4.432 1.00 34.06 438 LEU A N 1
ATOM 3394 C CA . LEU A 1 438 ? 17.024 -32.962 -3.866 1.00 34.06 438 LEU A CA 1
ATOM 3395 C C . LEU A 1 438 ? 18.193 -33.298 -2.915 1.00 34.06 438 LEU A C 1
ATOM 3397 O O . LEU A 1 438 ? 18.225 -34.396 -2.377 1.00 34.06 438 LEU A O 1
ATOM 3401 N N . ARG A 1 439 ? 19.166 -32.397 -2.699 1.00 35.50 439 ARG A N 1
ATOM 3402 C CA . ARG A 1 439 ? 20.358 -32.674 -1.854 1.00 35.50 439 ARG A CA 1
ATOM 3403 C C . ARG A 1 439 ? 20.355 -31.997 -0.480 1.00 35.50 439 ARG A C 1
ATOM 3405 O O . ARG A 1 439 ? 21.382 -31.979 0.186 1.00 35.50 439 ARG A O 1
ATOM 3412 N N . ARG A 1 440 ? 19.223 -31.439 -0.047 1.00 35.88 440 ARG A N 1
ATOM 3413 C CA . ARG A 1 440 ? 19.043 -30.924 1.327 1.00 35.88 440 ARG A CA 1
ATOM 3414 C C . ARG A 1 440 ? 17.980 -31.676 2.139 1.00 35.88 440 ARG A C 1
ATOM 3416 O O . ARG A 1 440 ? 17.635 -31.228 3.222 1.00 35.88 440 ARG A O 1
ATOM 3423 N N . PHE A 1 441 ? 17.500 -32.815 1.637 1.00 36.56 441 PHE A N 1
ATOM 3424 C CA . PHE A 1 441 ? 16.511 -33.668 2.310 1.00 36.56 441 PHE A CA 1
ATOM 3425 C C . PHE A 1 441 ? 16.885 -35.163 2.324 1.00 36.56 441 PHE A C 1
ATOM 3427 O O . PHE A 1 441 ? 16.013 -36.014 2.481 1.00 36.56 441 PHE A O 1
ATOM 3434 N N . LEU A 1 442 ? 18.177 -35.483 2.191 1.00 37.12 442 LEU A N 1
ATOM 3435 C CA . LEU A 1 442 ? 18.731 -36.798 2.526 1.00 37.12 442 LEU A CA 1
ATOM 3436 C C . LEU A 1 442 ? 19.889 -36.636 3.501 1.00 37.12 442 LEU A C 1
ATOM 3438 O O . LEU A 1 442 ? 20.732 -35.746 3.229 1.00 37.12 442 LEU A O 1
#

Sequence (442 aa):
MVHLARAQSAGAWCSFLEEHKAVPYEFGAKTQSDPHAGFKDVYFGANEPWGETLHDIFTLIAHKFTQVEHYVSVVGSMNALNFLTAIRPKQIHFFDLNPAAVSWGKLLVELVRASASPQDFVSRLFARDLQGFEEGQVLSPASQEAFLQLPPSEAIRSETLAKLSEESQDVYRQVAEQVEGHKHDLNTGGLESGSFAGLFPAWDRAFAGPLTKSGLGPRMGARRSFLYGEGFLRSQWTFDQVKQVLEETPISWTSGVDFPHAFPADLLPKGSMRGATLLYAMDMWSGPSHHAARWPADRIRAWQEEAGDGGLVVVQSKGDRAELVQKLVPASGGRSFWQSWSDWRSADFLPAAICKGFDQSQCRAAAGQPPSAQHMVEQALGGGTRPQLTTEEEKAFRELSGPPAWERPEEAPAPAPLLSALGPGLAPDCRWQRGRALRRFL

pLDDT: mean 80.82, std 20.79, range [29.45, 98.56]